Protein AF-E3LIM6-F1 (afdb_monomer_lite)

Structure (mmCIF, N/CA/C/O backbone):
data_AF-E3LIM6-F1
#
_entry.id   AF-E3LIM6-F1
#
loop_
_atom_site.group_PDB
_atom_site.id
_atom_site.type_symbol
_atom_site.label_atom_id
_atom_site.label_alt_id
_atom_site.label_comp_id
_atom_site.label_asym_id
_atom_site.label_entity_id
_atom_site.label_seq_id
_atom_site.pdbx_PDB_ins_code
_atom_site.Cartn_x
_atom_site.Cartn_y
_atom_site.Cartn_z
_atom_site.occupancy
_atom_site.B_iso_or_equiv
_atom_site.auth_seq_id
_atom_site.auth_comp_id
_atom_site.auth_asym_id
_atom_site.auth_atom_id
_atom_site.pdbx_PDB_model_num
ATOM 1 N N . MET A 1 1 ? 52.157 -18.910 -45.373 1.00 49.78 1 MET A N 1
ATOM 2 C CA . MET A 1 1 ? 51.242 -18.214 -46.308 1.00 49.78 1 MET A CA 1
ATOM 3 C C . MET A 1 1 ? 50.378 -17.127 -45.657 1.00 49.78 1 MET A C 1
ATOM 5 O O . MET A 1 1 ? 49.976 -16.231 -46.377 1.00 49.78 1 MET A O 1
ATOM 9 N N . ASN A 1 2 ? 50.123 -17.130 -44.338 1.00 52.91 2 ASN A N 1
ATOM 10 C CA . ASN A 1 2 ? 49.101 -16.247 -43.737 1.00 52.91 2 ASN A CA 1
ATOM 11 C C . ASN A 1 2 ? 49.484 -14.780 -43.456 1.00 52.91 2 ASN A C 1
ATOM 13 O O . ASN A 1 2 ? 48.584 -13.967 -43.286 1.00 52.91 2 ASN A O 1
ATOM 17 N N . VAL A 1 3 ? 50.766 -14.405 -43.404 1.00 54.94 3 VAL A N 1
ATOM 18 C CA . VAL A 1 3 ? 51.140 -13.067 -42.891 1.00 54.94 3 VAL A CA 1
ATOM 19 C C . VAL A 1 3 ? 50.922 -11.944 -43.918 1.00 54.94 3 VAL A C 1
ATOM 21 O O . VAL A 1 3 ? 50.576 -10.836 -43.528 1.00 54.94 3 VAL A O 1
ATOM 24 N N . SER A 1 4 ? 51.063 -12.201 -45.227 1.00 61.56 4 SER A N 1
ATOM 25 C CA . SER A 1 4 ? 50.839 -11.148 -46.237 1.00 61.56 4 SER A CA 1
ATOM 26 C C . SER A 1 4 ? 49.357 -10.912 -46.525 1.00 61.56 4 SER A C 1
ATOM 28 O O . SER A 1 4 ? 48.963 -9.784 -46.788 1.00 61.56 4 SER A O 1
ATOM 30 N N . PHE A 1 5 ? 48.534 -11.964 -46.454 1.00 68.12 5 PHE A N 1
ATOM 31 C CA . PHE A 1 5 ? 47.103 -11.886 -46.750 1.00 68.12 5 PHE A CA 1
ATOM 32 C C . PHE A 1 5 ? 46.315 -11.199 -45.626 1.00 68.12 5 PHE A C 1
ATOM 34 O O . PHE A 1 5 ? 45.444 -10.381 -45.895 1.00 68.12 5 PHE A O 1
ATOM 41 N N . ALA A 1 6 ? 46.657 -11.481 -44.363 1.00 71.06 6 ALA A N 1
ATOM 42 C CA . ALA A 1 6 ? 46.042 -10.837 -43.201 1.00 71.06 6 ALA A CA 1
ATOM 43 C C . ALA A 1 6 ? 46.316 -9.321 -43.120 1.00 71.06 6 ALA A C 1
ATOM 45 O O . ALA A 1 6 ? 45.580 -8.607 -42.448 1.00 71.06 6 ALA A O 1
ATOM 46 N N . ASN A 1 7 ? 47.345 -8.835 -43.821 1.00 78.75 7 ASN A N 1
ATOM 47 C CA . ASN A 1 7 ? 47.749 -7.430 -43.830 1.00 78.75 7 ASN A CA 1
ATOM 48 C C . ASN A 1 7 ? 47.283 -6.665 -45.082 1.00 78.75 7 ASN A C 1
ATOM 50 O O . ASN A 1 7 ? 47.620 -5.491 -45.211 1.00 78.75 7 ASN A O 1
ATOM 54 N N . ASP A 1 8 ? 46.538 -7.295 -46.001 1.00 87.12 8 ASP A N 1
ATOM 55 C CA . ASP A 1 8 ? 45.987 -6.647 -47.199 1.00 87.12 8 ASP A CA 1
ATOM 56 C C . ASP A 1 8 ? 44.494 -6.306 -46.991 1.00 87.12 8 ASP A C 1
ATOM 58 O O . ASP A 1 8 ? 43.629 -7.187 -47.087 1.00 87.12 8 ASP A O 1
AT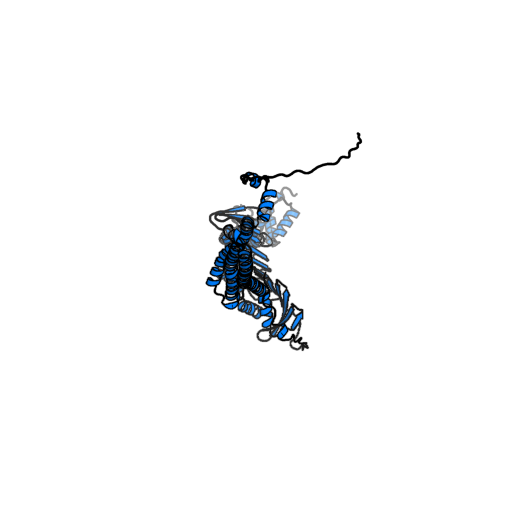OM 62 N N . PRO A 1 9 ? 44.147 -5.024 -46.749 1.00 86.31 9 PRO A N 1
ATOM 63 C CA . PRO A 1 9 ? 42.767 -4.616 -46.508 1.00 86.31 9 PRO A CA 1
ATOM 64 C C . PRO A 1 9 ? 41.842 -4.895 -47.693 1.00 86.31 9 PRO A C 1
ATOM 66 O O . PRO A 1 9 ? 40.662 -5.179 -47.492 1.00 86.31 9 PRO A O 1
ATOM 69 N N . ILE A 1 10 ? 42.346 -4.827 -48.929 1.00 88.44 10 ILE A N 1
ATOM 70 C CA . ILE A 1 10 ? 41.546 -5.051 -50.137 1.00 88.44 10 ILE A CA 1
ATOM 71 C C . ILE A 1 10 ? 41.230 -6.542 -50.270 1.00 88.44 10 ILE A C 1
ATOM 73 O O . ILE A 1 10 ? 40.093 -6.905 -50.583 1.00 88.44 10 ILE A O 1
ATOM 77 N N . ALA A 1 11 ? 42.203 -7.413 -49.996 1.00 88.75 11 ALA A N 1
ATOM 78 C CA . ALA A 1 11 ? 41.991 -8.858 -49.997 1.00 88.75 11 ALA A CA 1
ATOM 79 C C . ALA A 1 11 ? 40.964 -9.291 -48.939 1.00 88.75 11 ALA A C 1
ATOM 81 O O . ALA A 1 11 ? 40.059 -10.072 -49.244 1.00 88.75 11 ALA A O 1
ATOM 82 N N . LEU A 1 12 ? 41.041 -8.722 -47.731 1.00 89.75 12 LEU A N 1
ATOM 83 C CA . LEU A 1 12 ? 40.052 -8.960 -46.677 1.00 89.75 12 LEU A CA 1
ATOM 84 C C . LEU A 1 12 ? 38.658 -8.489 -47.102 1.00 89.75 12 LEU A C 1
ATOM 86 O O . LEU A 1 12 ? 37.700 -9.254 -47.021 1.00 89.75 12 LEU A O 1
ATOM 90 N N . ARG A 1 13 ? 38.537 -7.272 -47.645 1.00 92.12 13 ARG A N 1
ATOM 91 C CA . ARG A 1 13 ? 37.260 -6.728 -48.143 1.00 92.12 13 ARG A CA 1
ATOM 92 C C . ARG A 1 13 ? 36.640 -7.603 -49.239 1.00 92.12 13 ARG A C 1
ATOM 94 O O . ARG A 1 13 ? 35.430 -7.807 -49.232 1.00 92.12 13 ARG A O 1
ATOM 101 N N . ARG A 1 14 ? 37.442 -8.194 -50.134 1.00 90.56 14 ARG A N 1
ATOM 102 C CA . ARG A 1 14 ? 36.953 -9.142 -51.158 1.00 90.56 14 ARG A CA 1
ATOM 103 C C . ARG A 1 14 ? 36.352 -10.413 -50.559 1.00 90.56 14 ARG A C 1
ATOM 105 O O . ARG A 1 14 ? 35.338 -10.889 -51.061 1.00 90.56 14 ARG A O 1
ATOM 112 N N . LEU A 1 15 ? 36.940 -10.951 -49.491 1.00 90.00 15 LEU A N 1
ATOM 113 C CA . LEU A 1 15 ? 36.364 -12.104 -48.789 1.00 90.00 15 LEU A CA 1
ATOM 114 C C . LEU A 1 15 ? 35.031 -11.760 -48.128 1.00 90.00 15 LEU A C 1
ATOM 116 O O . LEU A 1 15 ? 34.091 -12.546 -48.198 1.00 90.00 15 LEU A O 1
ATOM 120 N N . ILE A 1 16 ? 34.939 -10.574 -47.524 1.00 92.75 16 ILE A N 1
ATOM 121 C CA . ILE A 1 16 ? 33.691 -10.092 -46.926 1.00 92.75 16 ILE A CA 1
ATOM 122 C C . ILE A 1 16 ? 32.612 -9.956 -48.008 1.00 92.75 16 ILE A C 1
ATOM 124 O O . ILE A 1 16 ? 31.492 -10.417 -47.809 1.00 92.75 16 ILE A O 1
ATOM 128 N N . ALA A 1 17 ? 32.956 -9.400 -49.175 1.00 91.75 17 ALA A N 1
ATOM 129 C CA . ALA A 1 17 ? 32.043 -9.302 -50.313 1.00 91.75 17 ALA A CA 1
ATOM 130 C C . ALA A 1 17 ? 31.571 -10.681 -50.801 1.00 91.75 17 ALA A C 1
ATOM 132 O O . ALA A 1 17 ? 30.390 -10.856 -51.093 1.00 91.75 17 ALA A O 1
ATOM 133 N N . TYR A 1 18 ? 32.467 -11.671 -50.850 1.00 91.56 18 TYR A N 1
ATOM 134 C CA . TYR A 1 18 ? 32.123 -13.045 -51.222 1.00 91.56 18 TYR A CA 1
ATOM 135 C C . TYR A 1 18 ? 31.107 -13.674 -50.253 1.00 91.56 18 TYR A C 1
ATOM 137 O O . TYR A 1 18 ? 30.087 -14.208 -50.689 1.00 91.56 18 TYR A O 1
ATOM 145 N N . GLU A 1 19 ? 31.339 -13.567 -48.942 1.00 92.00 19 GLU A N 1
ATOM 146 C CA . GLU A 1 19 ? 30.406 -14.078 -47.926 1.00 92.00 19 GLU A CA 1
ATOM 147 C C . GLU A 1 19 ? 29.061 -13.314 -47.952 1.00 92.00 19 GLU A C 1
ATOM 149 O O . GLU A 1 19 ? 27.997 -13.925 -47.821 1.00 92.00 19 GLU A O 1
ATOM 154 N N . ALA A 1 20 ? 29.090 -11.996 -48.199 1.00 91.44 20 ALA A N 1
ATOM 155 C CA . ALA A 1 20 ? 27.897 -11.156 -48.339 1.00 91.44 20 ALA A CA 1
ATOM 156 C C . ALA A 1 20 ? 27.040 -11.538 -49.555 1.00 91.44 20 ALA A C 1
ATOM 158 O O . ALA A 1 20 ? 25.820 -11.666 -49.439 1.00 91.44 20 ALA A O 1
ATOM 159 N N . LEU A 1 21 ? 27.664 -11.799 -50.708 1.00 91.12 21 LEU A N 1
ATOM 160 C CA . LEU A 1 21 ? 26.978 -12.309 -51.901 1.00 91.12 21 LEU A CA 1
ATOM 161 C C . LEU A 1 21 ? 26.325 -13.672 -51.641 1.00 91.12 21 LEU A C 1
ATOM 163 O O . LEU A 1 21 ? 25.217 -13.928 -52.115 1.00 91.12 21 LEU A O 1
ATOM 167 N N . GLY A 1 22 ? 26.978 -14.516 -50.838 1.00 90.75 22 GLY A N 1
ATOM 168 C CA . GLY A 1 22 ? 26.430 -15.785 -50.359 1.00 90.75 22 GLY A CA 1
ATOM 169 C C . GLY A 1 22 ? 25.288 -15.645 -49.345 1.00 90.75 22 GLY A C 1
ATOM 170 O O . GLY A 1 22 ? 24.685 -16.653 -48.980 1.00 90.75 22 GLY A O 1
ATOM 171 N N . LYS A 1 23 ? 24.974 -14.420 -48.893 1.00 88.38 23 LYS A N 1
ATOM 172 C CA . LYS A 1 23 ? 23.964 -14.104 -47.866 1.00 88.38 23 LYS A CA 1
ATOM 173 C C . LYS A 1 23 ? 24.158 -14.890 -46.562 1.00 88.38 23 LYS A C 1
ATOM 175 O O . LYS A 1 23 ? 23.187 -15.216 -45.877 1.00 88.38 23 LYS A O 1
ATOM 180 N N . VAL A 1 24 ? 25.405 -15.194 -46.209 1.00 90.69 24 VAL A N 1
ATOM 181 C CA . VAL A 1 24 ? 25.739 -15.881 -44.955 1.00 90.69 24 VAL A CA 1
ATOM 182 C C . VAL A 1 24 ? 25.469 -14.930 -43.784 1.00 90.69 24 VAL A C 1
ATOM 184 O O . VAL A 1 24 ? 25.966 -13.813 -43.810 1.00 90.69 24 VAL A O 1
ATOM 187 N N . PRO A 1 25 ? 24.732 -15.313 -42.723 1.00 92.50 25 PRO A N 1
ATOM 188 C CA . PRO A 1 25 ? 24.468 -14.412 -41.599 1.00 92.50 25 PRO A CA 1
ATOM 189 C C . PRO A 1 25 ? 25.744 -13.717 -41.093 1.00 92.50 25 PRO A C 1
ATOM 191 O O . PRO A 1 25 ? 26.722 -14.394 -40.780 1.00 92.50 25 PRO A O 1
ATOM 194 N N . VAL A 1 26 ? 25.737 -12.379 -41.006 1.00 92.44 26 VAL A N 1
ATOM 195 C CA . VAL A 1 26 ? 26.951 -11.545 -40.836 1.00 92.44 26 VAL A CA 1
ATOM 196 C C . VAL A 1 26 ? 27.859 -12.000 -39.691 1.00 92.44 26 VAL A C 1
ATOM 198 O O . VAL A 1 26 ? 29.072 -12.111 -39.852 1.00 92.44 26 VAL A O 1
ATOM 201 N N . PHE A 1 27 ? 27.275 -12.358 -38.545 1.00 91.44 27 PHE A N 1
ATOM 202 C CA . PHE A 1 27 ? 28.035 -12.833 -37.391 1.00 91.44 27 PHE A CA 1
ATOM 203 C C . PHE A 1 27 ? 28.665 -14.216 -37.618 1.00 91.44 27 PHE A C 1
ATOM 205 O O . PHE A 1 27 ? 29.765 -14.486 -37.138 1.00 91.44 27 PHE A O 1
ATOM 212 N N . GLN A 1 28 ? 28.003 -15.088 -38.382 1.00 92.88 28 GLN A N 1
ATOM 213 C CA . GLN A 1 28 ? 28.565 -16.378 -38.781 1.00 92.88 28 GLN A CA 1
ATOM 214 C C . GLN A 1 28 ? 29.697 -16.195 -39.797 1.00 92.88 28 GLN A C 1
ATOM 216 O O . GLN A 1 28 ? 30.738 -16.836 -39.672 1.00 92.88 28 GLN A O 1
ATOM 221 N N . ALA A 1 29 ? 29.520 -15.295 -40.764 1.00 93.19 29 ALA A N 1
ATOM 222 C CA . ALA A 1 29 ? 30.537 -14.969 -41.757 1.00 93.19 29 ALA A CA 1
ATOM 223 C C . ALA A 1 29 ? 31.812 -14.397 -41.096 1.00 93.19 29 ALA A C 1
ATOM 225 O O . ALA A 1 29 ? 32.926 -14.822 -41.411 1.00 93.19 29 ALA A O 1
ATOM 226 N N . TYR A 1 30 ? 31.650 -13.536 -40.083 1.00 93.50 30 TYR A N 1
ATOM 227 C CA . TYR A 1 30 ? 32.754 -13.049 -39.252 1.00 93.50 30 TYR A CA 1
ATOM 228 C C . TYR A 1 30 ? 33.481 -14.188 -38.524 1.00 93.50 30 TYR A C 1
ATOM 230 O O . TYR A 1 30 ? 34.699 -14.313 -38.637 1.00 93.50 30 TYR A O 1
ATOM 238 N N . LYS A 1 31 ? 32.746 -15.081 -37.841 1.00 92.88 31 LYS A N 1
ATOM 239 C CA . LYS A 1 31 ? 33.342 -16.253 -37.171 1.00 92.88 31 LYS A CA 1
ATOM 240 C C . LYS A 1 31 ? 34.124 -17.143 -38.136 1.00 92.88 31 LYS A C 1
ATOM 242 O O . LYS A 1 31 ? 35.202 -17.621 -37.782 1.00 92.88 31 LYS A O 1
ATOM 247 N N . ASN A 1 32 ? 33.609 -17.353 -39.348 1.00 91.31 32 ASN A N 1
ATOM 248 C CA . ASN A 1 32 ? 34.299 -18.122 -40.383 1.00 91.31 32 ASN A CA 1
ATOM 249 C C . ASN A 1 32 ? 35.637 -17.466 -40.762 1.00 91.31 32 ASN A C 1
ATOM 251 O O . ASN A 1 32 ? 36.645 -18.164 -40.874 1.00 91.31 32 ASN A O 1
ATOM 255 N N . MET A 1 33 ? 35.665 -16.139 -40.925 1.00 90.19 33 MET A N 1
ATOM 256 C CA . MET A 1 33 ? 36.892 -15.385 -41.208 1.00 90.19 33 MET A CA 1
ATOM 257 C C . MET A 1 33 ? 37.899 -15.497 -40.056 1.00 90.19 33 MET A C 1
ATOM 259 O O . MET A 1 33 ? 39.051 -15.857 -40.297 1.00 90.19 33 MET A O 1
ATOM 263 N N . CYS A 1 34 ? 37.458 -15.265 -38.817 1.00 90.69 34 CYS A N 1
ATOM 264 C CA . CYS A 1 34 ? 38.277 -15.402 -37.611 1.00 90.69 34 CYS A CA 1
ATOM 265 C C . CYS A 1 34 ? 38.904 -16.801 -37.502 1.00 90.69 34 CYS A C 1
ATOM 267 O O . CYS A 1 34 ? 40.109 -16.931 -37.314 1.00 90.69 34 CYS A O 1
ATOM 269 N N . THR A 1 35 ? 38.114 -17.848 -37.758 1.00 90.25 35 THR A N 1
ATOM 270 C CA . THR A 1 35 ? 38.579 -19.246 -37.722 1.00 90.25 35 THR A CA 1
ATOM 271 C C . THR A 1 35 ? 39.612 -19.550 -38.814 1.00 90.25 35 THR A C 1
ATOM 273 O O . THR A 1 35 ? 40.532 -20.334 -38.596 1.00 90.25 35 THR A O 1
ATOM 276 N N . ARG A 1 36 ? 39.464 -18.963 -40.010 1.00 88.31 36 ARG A N 1
ATOM 277 C CA . ARG A 1 36 ? 40.327 -19.253 -41.171 1.00 88.31 36 ARG A CA 1
ATOM 278 C C . ARG A 1 36 ? 41.614 -18.422 -41.202 1.00 88.31 36 ARG A C 1
ATOM 280 O O . ARG A 1 36 ? 42.624 -18.910 -41.702 1.00 88.31 36 ARG A O 1
ATOM 287 N N . ILE A 1 37 ? 41.574 -17.177 -40.725 1.00 86.06 37 ILE A N 1
ATOM 288 C CA . ILE A 1 37 ? 42.646 -16.183 -40.925 1.00 86.06 37 ILE A CA 1
ATOM 289 C C . ILE A 1 37 ? 43.247 -15.712 -39.590 1.00 86.06 37 ILE A C 1
ATOM 291 O O . ILE A 1 37 ? 44.440 -15.414 -39.536 1.00 86.06 37 ILE A O 1
ATOM 295 N N . GLY A 1 38 ? 42.460 -15.708 -38.511 1.00 84.06 38 GLY A N 1
ATOM 296 C CA . GLY A 1 38 ? 42.863 -15.312 -37.158 1.00 84.06 38 GLY A CA 1
ATOM 297 C C . GLY A 1 38 ? 41.971 -14.219 -36.556 1.00 84.06 38 GLY A C 1
ATOM 298 O O . GLY A 1 38 ? 41.401 -13.396 -37.272 1.00 84.06 38 GLY A O 1
ATOM 299 N N . ASP A 1 39 ? 41.880 -14.185 -35.223 1.00 80.69 39 ASP A N 1
ATOM 300 C CA . ASP A 1 39 ? 40.966 -13.298 -34.478 1.00 80.69 39 ASP A CA 1
ATOM 301 C C . ASP A 1 39 ? 41.374 -11.811 -34.484 1.00 80.69 39 ASP A C 1
ATOM 303 O O . ASP A 1 39 ? 40.536 -10.938 -34.278 1.00 80.69 39 ASP A O 1
ATOM 307 N N . ASN A 1 40 ? 42.647 -11.504 -34.759 1.00 81.00 40 ASN A N 1
ATOM 308 C CA . ASN A 1 40 ? 43.204 -10.144 -34.665 1.00 81.00 40 ASN A CA 1
ATOM 309 C C . ASN A 1 40 ? 43.256 -9.391 -36.007 1.00 81.00 40 ASN A C 1
ATOM 311 O O . ASN A 1 40 ? 43.888 -8.342 -36.099 1.00 81.00 40 ASN A O 1
ATOM 315 N N . VAL A 1 41 ? 42.644 -9.936 -37.060 1.00 85.75 41 VAL A N 1
ATOM 316 C CA . VAL A 1 41 ? 42.772 -9.417 -38.434 1.00 85.75 41 VAL A CA 1
ATOM 317 C C . VAL A 1 41 ? 41.864 -8.210 -38.688 1.00 85.75 41 VAL A C 1
ATOM 319 O O . VAL A 1 41 ? 42.249 -7.271 -39.377 1.00 85.75 41 VAL A O 1
ATOM 322 N N . MET A 1 42 ? 40.646 -8.225 -38.145 1.00 87.38 42 MET A N 1
ATOM 323 C CA . MET A 1 42 ? 39.664 -7.151 -38.297 1.00 87.38 42 MET A CA 1
ATOM 324 C C . MET A 1 42 ? 38.646 -7.237 -37.161 1.00 87.38 42 MET A C 1
ATOM 326 O O . MET A 1 42 ? 38.252 -8.334 -36.774 1.00 87.38 42 MET A O 1
ATOM 330 N N . THR A 1 43 ? 38.197 -6.094 -36.642 1.00 88.81 43 THR A N 1
ATOM 331 C CA . THR A 1 43 ? 37.167 -6.068 -35.596 1.00 88.81 43 THR A CA 1
ATOM 332 C C . THR A 1 43 ? 35.788 -6.420 -36.166 1.00 88.81 43 THR A C 1
ATOM 334 O O . THR A 1 43 ? 35.512 -6.175 -37.342 1.00 88.81 43 THR A O 1
ATOM 337 N N . TYR A 1 44 ? 34.885 -6.959 -35.337 1.00 88.94 44 TYR A N 1
ATOM 338 C CA . TYR A 1 44 ? 33.510 -7.238 -35.775 1.00 88.94 44 TYR A CA 1
ATOM 339 C C . TYR A 1 44 ? 32.789 -6.002 -36.352 1.00 88.94 44 TYR A C 1
ATOM 341 O O . TYR A 1 44 ? 32.202 -6.138 -37.421 1.00 88.94 44 TYR A O 1
ATOM 349 N N . PRO A 1 45 ? 32.857 -4.797 -35.744 1.00 86.88 45 PRO A N 1
ATOM 350 C CA . PRO A 1 45 ? 32.240 -3.603 -36.326 1.00 86.88 45 PRO A CA 1
ATOM 351 C C . PRO A 1 45 ? 32.777 -3.228 -37.713 1.00 86.88 45 PRO A C 1
ATOM 353 O O . PRO A 1 45 ? 32.006 -2.802 -38.570 1.00 86.88 45 PRO A O 1
ATOM 356 N N . ASP A 1 46 ? 34.082 -3.390 -37.954 1.00 87.50 46 ASP A N 1
ATOM 357 C CA . ASP A 1 46 ? 34.670 -3.119 -39.271 1.00 87.50 46 ASP A CA 1
ATOM 358 C C . ASP A 1 46 ? 34.226 -4.157 -40.300 1.00 87.50 46 ASP A C 1
ATOM 360 O O . ASP A 1 46 ? 33.871 -3.806 -41.426 1.00 87.50 46 ASP A O 1
ATOM 364 N N . TYR A 1 47 ? 34.181 -5.426 -39.895 1.00 91.50 47 TYR A N 1
ATOM 365 C CA . TYR A 1 47 ? 33.664 -6.503 -40.729 1.00 91.50 47 TYR A CA 1
ATOM 366 C C . TYR A 1 47 ? 32.194 -6.274 -41.091 1.00 91.50 47 TYR A C 1
ATOM 368 O O . TYR A 1 47 ? 31.823 -6.336 -42.261 1.00 91.50 47 TYR A O 1
ATOM 376 N N . GLU A 1 48 ? 31.359 -5.983 -40.092 1.00 90.50 48 GLU A N 1
ATOM 377 C CA . GLU A 1 48 ? 29.926 -5.738 -40.237 1.00 90.50 48 GLU A CA 1
ATOM 378 C C . GLU A 1 48 ? 29.652 -4.532 -41.145 1.00 90.50 48 GLU A C 1
ATOM 380 O O . GLU A 1 48 ? 28.781 -4.608 -42.012 1.00 90.50 48 GLU A O 1
ATOM 385 N N . PHE A 1 49 ? 30.433 -3.454 -41.011 1.00 88.94 49 PHE A N 1
ATOM 386 C CA . PHE A 1 49 ? 30.363 -2.293 -41.900 1.00 88.94 49 PHE A CA 1
ATOM 387 C C . PHE A 1 49 ? 30.563 -2.687 -43.370 1.00 88.94 49 PHE A C 1
ATOM 389 O O . PHE A 1 49 ? 29.715 -2.378 -44.210 1.00 88.94 49 PHE A O 1
ATOM 396 N N . TRP A 1 50 ? 31.653 -3.395 -43.685 1.00 90.69 50 TRP A N 1
ATOM 397 C CA . TRP A 1 50 ? 31.930 -3.840 -45.054 1.00 90.69 50 TRP A CA 1
ATOM 398 C C . TRP A 1 50 ? 30.880 -4.831 -45.554 1.00 90.69 50 TRP A C 1
ATOM 400 O O . TRP A 1 50 ? 30.424 -4.721 -46.690 1.00 90.69 50 TRP A O 1
ATOM 410 N N . TYR A 1 51 ? 30.445 -5.754 -44.699 1.00 92.00 51 TYR A N 1
ATOM 411 C CA . TYR A 1 51 ? 29.430 -6.746 -45.030 1.00 92.00 51 TYR A CA 1
ATOM 412 C C . TYR A 1 51 ? 28.117 -6.082 -45.470 1.00 92.00 51 TYR A C 1
ATOM 414 O O . TYR A 1 51 ? 27.615 -6.362 -46.561 1.00 92.00 51 TYR A O 1
ATOM 422 N N . TRP A 1 52 ? 27.579 -5.154 -44.670 1.00 88.62 52 TRP A N 1
ATOM 423 C CA . TRP A 1 52 ? 26.334 -4.455 -45.007 1.00 88.62 52 TRP A CA 1
ATOM 424 C C . TRP A 1 52 ? 26.473 -3.541 -46.217 1.00 88.62 52 TRP A C 1
ATOM 426 O O . TRP A 1 52 ? 25.552 -3.466 -47.030 1.00 88.62 52 TRP A O 1
ATOM 436 N N . ARG A 1 53 ? 27.633 -2.903 -46.379 1.00 89.44 53 ARG A N 1
ATOM 437 C CA . ARG A 1 53 ? 27.945 -2.105 -47.562 1.00 89.44 53 ARG A CA 1
ATOM 438 C C . ARG A 1 53 ? 27.842 -2.932 -48.850 1.00 89.44 53 ARG A C 1
ATOM 440 O O . ARG A 1 53 ? 27.201 -2.510 -49.811 1.00 89.44 53 ARG A O 1
ATOM 447 N N . PHE A 1 54 ? 28.418 -4.135 -48.863 1.00 92.38 54 PHE A N 1
ATOM 448 C CA . PHE A 1 54 ? 28.343 -5.019 -50.027 1.00 92.38 54 PHE A CA 1
ATOM 449 C C . PHE A 1 54 ? 26.933 -5.564 -50.267 1.00 92.38 54 PHE A C 1
ATOM 451 O O . PHE A 1 54 ? 26.512 -5.646 -51.419 1.00 92.38 54 PHE A O 1
ATOM 458 N N . ILE A 1 55 ? 26.165 -5.855 -49.208 1.00 89.50 55 ILE A N 1
ATOM 459 C CA . ILE A 1 55 ? 24.738 -6.210 -49.326 1.00 89.50 55 ILE A CA 1
ATOM 460 C C . ILE A 1 55 ? 23.925 -5.083 -49.986 1.00 89.50 55 ILE A C 1
ATOM 462 O O . ILE A 1 55 ? 22.999 -5.362 -50.744 1.00 89.50 55 ILE A O 1
ATOM 466 N N . GLN A 1 56 ? 24.278 -3.822 -49.727 1.00 87.62 56 GLN A N 1
ATOM 467 C CA . GLN A 1 56 ? 23.645 -2.642 -50.327 1.00 87.62 56 GLN A CA 1
ATOM 468 C C . GLN A 1 56 ? 24.118 -2.350 -51.765 1.00 87.62 56 GLN A C 1
ATOM 470 O O . GLN A 1 56 ? 23.602 -1.432 -52.397 1.00 87.62 56 GLN A O 1
ATOM 475 N N . GLY A 1 57 ? 25.058 -3.135 -52.308 1.00 86.00 57 GLY A N 1
ATOM 476 C CA . GLY A 1 57 ? 25.571 -2.988 -53.675 1.00 86.00 57 GLY A CA 1
ATOM 477 C C . GLY A 1 57 ? 26.705 -1.969 -53.831 1.00 86.00 57 GLY A C 1
ATOM 478 O O . GLY A 1 57 ? 27.126 -1.685 -54.950 1.00 86.00 57 GLY A O 1
ATOM 479 N N . GLU A 1 58 ? 27.237 -1.430 -52.734 1.00 86.88 58 GLU A N 1
ATOM 480 C CA . GLU A 1 58 ? 28.351 -0.483 -52.761 1.00 86.88 58 GLU A CA 1
ATOM 481 C C . GLU A 1 58 ? 29.708 -1.217 -52.783 1.00 86.88 58 GLU A C 1
ATOM 483 O O . GLU A 1 58 ? 30.275 -1.553 -51.743 1.00 86.88 58 GLU A O 1
ATOM 488 N N . VAL A 1 59 ? 30.258 -1.462 -53.977 1.00 85.06 59 VAL A N 1
ATOM 489 C CA . VAL A 1 59 ? 31.436 -2.341 -54.182 1.00 85.06 59 VAL A CA 1
ATOM 490 C C . VAL A 1 59 ? 32.789 -1.605 -54.170 1.00 85.06 59 VAL A C 1
ATOM 492 O O . VAL A 1 59 ? 33.815 -2.187 -54.516 1.00 85.06 59 VAL A O 1
ATOM 495 N N . ASP A 1 60 ? 32.837 -0.328 -53.784 1.00 88.12 60 ASP A N 1
ATOM 496 C CA . ASP A 1 60 ? 34.105 0.411 -53.698 1.00 88.12 60 ASP A CA 1
ATOM 497 C C . ASP A 1 60 ? 34.997 -0.146 -52.573 1.00 88.12 60 ASP A C 1
ATOM 499 O O . ASP A 1 60 ? 34.889 0.225 -51.403 1.00 88.12 60 ASP A O 1
ATOM 503 N N . LEU A 1 61 ? 35.912 -1.041 -52.955 1.00 87.62 61 LEU A N 1
ATOM 504 C CA . LEU A 1 61 ? 36.879 -1.683 -52.065 1.00 87.62 61 LEU A CA 1
ATOM 505 C C . LEU A 1 61 ? 37.899 -0.703 -51.483 1.00 87.62 61 LEU A C 1
ATOM 507 O O . LEU A 1 61 ? 38.590 -1.078 -50.540 1.00 87.62 61 LEU A O 1
ATOM 511 N N . SER A 1 62 ? 38.025 0.508 -52.030 1.00 86.88 62 SER A N 1
ATOM 512 C CA . SER A 1 62 ? 38.972 1.532 -51.578 1.00 86.88 62 SER A CA 1
ATOM 513 C C . SER A 1 62 ? 38.348 2.573 -50.653 1.00 86.88 62 SER A C 1
ATOM 515 O O . SER A 1 62 ? 39.070 3.413 -50.125 1.00 86.88 62 SER A O 1
ATOM 517 N N . TYR A 1 63 ? 37.042 2.483 -50.388 1.00 85.25 63 TYR A N 1
ATOM 518 C CA . TYR A 1 63 ? 36.345 3.495 -49.610 1.00 85.25 63 TYR A CA 1
ATOM 519 C C . TYR A 1 63 ? 36.961 3.724 -48.225 1.00 85.25 63 TYR A C 1
ATOM 521 O O . TYR A 1 63 ? 37.169 2.792 -47.437 1.00 85.25 63 TYR A O 1
ATOM 529 N N . GLU A 1 64 ? 37.166 4.999 -47.904 1.00 80.56 64 GLU A N 1
ATOM 530 C CA . GLU A 1 64 ? 37.594 5.454 -46.589 1.00 80.56 64 GLU A CA 1
ATOM 531 C C . GLU A 1 64 ? 36.382 5.744 -45.704 1.00 80.56 64 GLU A C 1
ATOM 533 O O . GLU A 1 64 ? 35.558 6.624 -45.977 1.00 80.56 64 GLU A O 1
ATOM 538 N N . ARG A 1 65 ? 36.269 4.975 -44.618 1.00 74.31 65 ARG A N 1
ATOM 539 C CA . ARG A 1 65 ? 35.207 5.126 -43.629 1.00 74.31 65 ARG A CA 1
ATOM 540 C C . ARG A 1 65 ? 35.315 6.496 -42.966 1.00 74.31 65 ARG A C 1
ATOM 542 O O . ARG A 1 65 ? 36.247 6.763 -42.217 1.00 74.31 65 ARG A O 1
ATOM 549 N N . ARG A 1 66 ? 34.323 7.354 -43.204 1.00 74.44 66 ARG A N 1
ATOM 550 C CA . ARG A 1 66 ? 34.135 8.558 -42.391 1.00 74.44 66 ARG A CA 1
ATOM 551 C C . ARG A 1 66 ? 33.494 8.121 -41.083 1.00 74.44 66 ARG A C 1
ATOM 553 O O . ARG A 1 66 ? 32.292 7.868 -41.045 1.00 74.44 66 ARG A O 1
ATOM 560 N N . ASP A 1 67 ? 34.296 7.989 -40.035 1.00 63.78 67 ASP A N 1
ATOM 561 C CA . ASP A 1 67 ? 33.793 7.708 -38.693 1.00 63.78 67 ASP A CA 1
ATOM 562 C C . ASP A 1 67 ? 33.078 8.936 -38.134 1.00 63.78 67 ASP A C 1
ATOM 564 O O . ASP A 1 67 ? 33.638 9.746 -37.399 1.00 63.78 67 ASP A O 1
ATOM 568 N N . THR A 1 68 ? 31.806 9.090 -38.493 1.00 62.53 68 THR A N 1
ATOM 569 C CA . THR A 1 68 ? 30.903 9.932 -37.720 1.00 62.53 68 THR A CA 1
ATOM 570 C C . THR A 1 68 ? 30.316 9.070 -36.603 1.00 62.53 68 THR A C 1
ATOM 572 O O . THR A 1 68 ? 29.591 8.109 -36.881 1.00 62.53 68 THR A O 1
ATOM 575 N N . PRO A 1 69 ? 30.633 9.344 -35.325 1.00 61.69 69 PRO A N 1
ATOM 576 C CA . PRO A 1 69 ? 30.035 8.601 -34.229 1.00 61.69 69 PRO A CA 1
ATOM 577 C C . PRO A 1 69 ? 28.527 8.855 -34.243 1.00 61.69 69 PRO A C 1
ATOM 579 O O . PRO A 1 69 ? 28.075 9.970 -33.978 1.00 61.69 69 PRO A O 1
ATOM 582 N N . LYS A 1 70 ? 27.747 7.820 -34.572 1.00 68.75 70 LYS A N 1
ATOM 583 C CA . LYS A 1 70 ? 26.287 7.888 -34.493 1.00 68.75 70 LYS A CA 1
ATOM 584 C C . LYS A 1 70 ? 25.887 8.051 -33.035 1.00 68.75 70 LYS A C 1
ATOM 586 O O . LYS A 1 70 ? 26.327 7.289 -32.171 1.00 68.75 70 LYS A O 1
ATOM 591 N N . LYS A 1 71 ? 25.055 9.047 -32.744 1.00 80.38 71 LYS A N 1
ATOM 592 C CA . LYS A 1 71 ? 24.528 9.241 -31.388 1.00 80.38 71 LYS A CA 1
ATOM 593 C C . LYS A 1 71 ? 23.523 8.135 -31.080 1.00 80.38 71 LYS A C 1
ATOM 595 O O . LYS A 1 71 ? 22.829 7.662 -31.972 1.00 80.38 71 LYS A O 1
ATOM 600 N N . LEU A 1 72 ? 23.378 7.772 -29.803 1.00 78.56 72 LEU A N 1
ATOM 601 C CA . LEU A 1 72 ? 22.404 6.760 -29.368 1.00 78.56 72 LEU A CA 1
ATOM 602 C C . LEU A 1 72 ? 21.002 7.026 -29.950 1.00 78.56 72 LEU A C 1
ATOM 604 O O . LEU A 1 72 ? 20.367 6.117 -30.461 1.00 78.56 72 LEU A O 1
ATOM 608 N N . LEU A 1 73 ? 20.553 8.285 -29.933 1.00 78.00 73 LEU A N 1
ATOM 609 C CA . LEU A 1 73 ? 19.225 8.695 -30.410 1.00 78.00 73 LEU A CA 1
ATOM 610 C C . LEU A 1 73 ? 19.070 8.727 -31.941 1.00 78.00 73 LEU A C 1
ATOM 612 O O . LEU A 1 73 ? 17.974 8.986 -32.423 1.00 78.00 73 LEU A O 1
ATOM 616 N N . GLU A 1 74 ? 20.141 8.487 -32.698 1.00 81.19 74 GLU A N 1
ATOM 617 C CA . GLU A 1 74 ? 20.101 8.339 -34.160 1.00 81.19 74 GLU A CA 1
ATOM 618 C C . GLU A 1 74 ? 19.878 6.876 -34.577 1.00 81.19 74 GLU A C 1
ATOM 620 O O . GLU A 1 74 ? 19.717 6.583 -35.762 1.00 81.19 74 GLU A O 1
ATOM 625 N N . LEU A 1 75 ? 19.873 5.944 -33.615 1.00 81.38 75 LEU A N 1
ATOM 626 C CA . LEU A 1 75 ? 19.534 4.550 -33.868 1.00 81.38 75 LEU A CA 1
ATOM 627 C C . LEU A 1 75 ? 18.023 4.388 -34.120 1.00 81.38 75 LEU A C 1
ATOM 629 O O . LEU A 1 75 ? 17.218 5.089 -33.500 1.00 81.38 75 LEU A O 1
ATOM 633 N N . PRO A 1 76 ? 17.620 3.429 -34.975 1.00 84.69 76 PRO A N 1
ATOM 634 C CA . PRO A 1 76 ? 16.223 3.043 -35.138 1.00 84.69 76 PRO A CA 1
ATOM 635 C C . PRO A 1 76 ? 15.533 2.737 -33.803 1.00 84.69 76 PRO A C 1
ATOM 637 O O . PRO A 1 76 ? 16.126 2.140 -32.899 1.00 84.69 76 PRO A O 1
ATOM 640 N N . LEU A 1 77 ? 14.250 3.098 -33.710 1.00 81.56 77 LEU A N 1
ATOM 641 C CA . LEU A 1 77 ? 13.447 2.954 -32.493 1.00 81.56 77 LEU A CA 1
ATOM 642 C C . LEU A 1 77 ? 13.434 1.511 -31.963 1.00 81.56 77 LEU A C 1
ATOM 644 O O . LEU A 1 77 ? 13.519 1.296 -30.760 1.00 81.56 77 LEU A O 1
ATOM 648 N N . GLU A 1 78 ? 13.390 0.523 -32.853 1.00 82.56 78 GLU A N 1
ATOM 649 C CA . GLU A 1 78 ? 13.392 -0.907 -32.513 1.00 82.56 78 GLU A CA 1
ATOM 650 C C . GLU A 1 78 ? 14.658 -1.329 -31.751 1.00 82.56 78 GLU A C 1
ATOM 652 O O . GLU A 1 78 ? 14.589 -2.092 -30.784 1.00 82.56 78 GLU A O 1
ATOM 657 N N . ILE A 1 79 ? 15.817 -0.789 -32.140 1.00 85.19 79 ILE A N 1
ATOM 658 C CA . ILE A 1 79 ? 17.093 -1.053 -31.467 1.00 85.19 79 ILE A CA 1
ATOM 659 C C . ILE A 1 79 ? 17.106 -0.363 -30.103 1.00 85.19 79 ILE A C 1
ATOM 661 O O . ILE A 1 79 ? 17.504 -0.972 -29.112 1.00 85.19 79 ILE A O 1
ATOM 665 N N . LEU A 1 80 ? 16.626 0.882 -30.028 1.00 87.06 80 LEU A N 1
ATOM 666 C CA . LEU A 1 80 ? 16.515 1.618 -28.766 1.00 87.06 80 LEU A CA 1
ATOM 667 C C . LEU A 1 80 ? 15.617 0.893 -27.759 1.00 87.06 80 LEU A C 1
ATOM 669 O O . LEU A 1 80 ? 16.014 0.710 -26.609 1.00 87.06 80 LEU A O 1
ATOM 673 N N . LEU A 1 81 ? 14.447 0.425 -28.197 1.00 89.56 81 LEU A N 1
ATOM 674 C CA . LEU A 1 81 ? 13.547 -0.382 -27.374 1.00 89.56 81 LEU A CA 1
ATOM 675 C C . LEU A 1 81 ? 14.235 -1.674 -26.920 1.00 89.56 81 LEU A C 1
ATOM 677 O O . LEU A 1 81 ? 14.236 -1.963 -25.727 1.00 89.56 81 LEU A O 1
ATOM 681 N N . SER A 1 82 ? 14.922 -2.380 -27.824 1.00 88.19 82 SER A N 1
ATOM 682 C CA . SER A 1 82 ? 15.680 -3.597 -27.493 1.00 88.19 82 SER A CA 1
ATOM 683 C C . SER A 1 82 ? 16.800 -3.357 -26.470 1.00 88.19 82 SER A C 1
ATOM 685 O O . SER A 1 82 ? 17.124 -4.247 -25.682 1.00 88.19 82 SER A O 1
ATOM 687 N N . ILE A 1 83 ? 17.412 -2.167 -26.463 1.00 90.06 83 ILE A N 1
ATOM 688 C CA . ILE A 1 83 ? 18.407 -1.766 -25.458 1.00 90.06 83 ILE A CA 1
ATOM 689 C C . ILE A 1 83 ? 17.718 -1.516 -24.113 1.00 90.06 83 ILE A C 1
ATOM 691 O O . ILE A 1 83 ? 18.102 -2.114 -23.108 1.00 90.06 83 ILE A O 1
ATOM 695 N N . PHE A 1 84 ? 16.684 -0.672 -24.082 1.00 91.56 84 PHE A N 1
ATOM 696 C CA . PHE A 1 84 ? 15.995 -0.308 -22.839 1.00 91.56 84 PHE A CA 1
ATOM 697 C C . PHE A 1 84 ? 15.223 -1.481 -22.216 1.00 91.56 84 PHE A C 1
ATOM 699 O O . PHE A 1 84 ? 15.066 -1.545 -20.996 1.00 91.56 84 PHE A O 1
ATOM 706 N N . GLU A 1 85 ? 14.801 -2.465 -23.009 1.00 90.94 85 GLU A N 1
ATOM 707 C CA . GLU A 1 85 ? 14.200 -3.701 -22.506 1.00 90.94 85 GLU A CA 1
ATOM 708 C C . GLU A 1 85 ? 15.164 -4.553 -21.674 1.00 90.94 85 GLU A C 1
ATOM 710 O O . GLU A 1 85 ? 14.712 -5.285 -20.785 1.00 90.94 85 GLU A O 1
ATOM 715 N N . LYS A 1 86 ? 16.475 -4.441 -21.917 1.00 90.69 86 LYS A N 1
ATOM 716 C CA . LYS A 1 86 ? 17.508 -5.128 -21.129 1.00 90.69 86 LYS A CA 1
ATOM 717 C C . LYS A 1 86 ? 17.802 -4.436 -19.801 1.00 90.69 86 LYS A C 1
ATOM 719 O O . LYS A 1 86 ? 18.374 -5.073 -18.922 1.00 90.69 86 LYS A O 1
ATOM 724 N N . PHE A 1 87 ? 17.419 -3.168 -19.654 1.00 89.25 87 PHE A N 1
ATOM 725 C CA . PHE A 1 87 ? 17.667 -2.408 -18.432 1.00 89.25 87 PHE A CA 1
ATOM 726 C C . PHE A 1 87 ? 16.778 -2.943 -17.316 1.00 89.25 87 PHE A C 1
ATOM 728 O O . PHE A 1 87 ? 15.621 -3.319 -17.554 1.00 89.25 87 PHE A O 1
ATOM 735 N N . ASN A 1 88 ? 17.307 -2.955 -16.097 1.00 86.25 88 ASN A N 1
ATOM 736 C CA . ASN A 1 88 ? 16.502 -3.259 -14.923 1.00 86.25 88 ASN A CA 1
ATOM 737 C C . ASN A 1 88 ? 15.500 -2.111 -14.653 1.00 86.25 88 ASN A C 1
ATOM 739 O O . ASN A 1 88 ? 15.656 -1.005 -15.186 1.00 86.25 88 ASN A O 1
ATOM 743 N N . PRO A 1 89 ? 14.435 -2.334 -13.860 1.00 86.00 89 PRO A N 1
ATOM 744 C CA . PRO A 1 89 ? 13.395 -1.318 -13.710 1.00 86.00 89 PRO A CA 1
ATOM 745 C C . PRO A 1 89 ? 13.909 -0.003 -13.096 1.00 86.00 89 PRO A C 1
ATOM 747 O O . PRO A 1 89 ? 13.442 1.067 -13.475 1.00 86.00 89 PRO A O 1
ATOM 750 N N . MET A 1 90 ? 14.923 -0.058 -12.227 1.00 82.88 90 MET A N 1
ATOM 751 C CA . MET A 1 90 ? 15.553 1.129 -11.643 1.00 82.88 90 MET A CA 1
ATOM 752 C C . MET A 1 90 ? 16.284 1.960 -12.709 1.00 82.88 90 MET A C 1
ATOM 754 O O . MET A 1 90 ? 16.037 3.159 -12.854 1.00 82.88 90 MET A O 1
ATOM 758 N N . GLU A 1 91 ? 17.140 1.321 -13.509 1.00 86.25 91 GLU A N 1
ATOM 759 C CA . GLU A 1 91 ? 17.869 1.956 -14.610 1.00 86.25 91 GLU A CA 1
ATOM 760 C C . GLU A 1 91 ? 16.910 2.638 -15.586 1.00 86.25 91 GLU A C 1
ATOM 762 O O . GLU A 1 91 ? 17.177 3.746 -16.048 1.00 86.25 91 GLU A O 1
ATOM 767 N N . ARG A 1 92 ? 15.752 2.024 -15.853 1.00 89.06 92 ARG A N 1
ATOM 768 C CA . ARG A 1 92 ? 14.706 2.640 -16.677 1.00 89.06 92 ARG A CA 1
ATOM 769 C C . ARG A 1 92 ? 14.164 3.920 -16.042 1.00 89.06 92 ARG A C 1
ATOM 771 O O . ARG A 1 92 ? 14.052 4.928 -16.735 1.00 89.06 92 ARG A O 1
ATOM 778 N N . LEU A 1 93 ? 13.889 3.934 -14.739 1.00 85.69 93 LEU A N 1
ATOM 779 C CA . LEU A 1 93 ? 13.436 5.147 -14.047 1.00 85.69 93 LEU A CA 1
ATOM 780 C C . LEU A 1 93 ? 14.484 6.270 -14.087 1.00 85.69 93 LEU A C 1
ATOM 782 O O . LEU A 1 93 ? 14.114 7.430 -14.286 1.00 85.69 93 LEU A O 1
ATOM 786 N N . ILE A 1 94 ? 15.780 5.951 -13.976 1.00 85.38 94 ILE A N 1
ATOM 787 C CA . ILE A 1 94 ? 16.855 6.939 -14.177 1.00 85.38 94 ILE A CA 1
ATOM 788 C C . ILE A 1 94 ? 16.846 7.444 -15.623 1.00 85.38 94 ILE A C 1
ATOM 790 O O . ILE A 1 94 ? 16.797 8.652 -15.862 1.00 85.38 94 ILE A O 1
ATOM 794 N N . MET A 1 95 ? 16.891 6.537 -16.601 1.00 88.12 95 MET A N 1
ATOM 795 C CA . MET A 1 95 ? 17.011 6.889 -18.018 1.00 88.12 95 MET A CA 1
ATOM 796 C C . MET A 1 95 ? 15.833 7.722 -18.514 1.00 88.12 95 MET A C 1
ATOM 798 O O . MET A 1 95 ? 16.005 8.641 -19.318 1.00 88.12 95 MET A O 1
ATOM 802 N N . ARG A 1 96 ? 14.641 7.477 -17.966 1.00 89.88 96 ARG A N 1
ATOM 803 C CA . ARG A 1 96 ? 13.425 8.255 -18.218 1.00 89.88 96 ARG A CA 1
ATOM 804 C C . ARG A 1 96 ? 13.593 9.752 -17.911 1.00 89.88 96 ARG A C 1
ATOM 806 O O . ARG A 1 96 ? 12.903 10.595 -18.498 1.00 89.88 96 ARG A O 1
ATOM 813 N N . LYS A 1 97 ? 14.508 10.113 -17.003 1.00 86.56 97 LYS A N 1
ATOM 814 C CA . LYS A 1 97 ? 14.791 11.506 -16.618 1.00 86.56 97 LYS A CA 1
ATOM 815 C C . LYS A 1 97 ? 15.726 12.221 -17.612 1.00 86.56 97 LYS A C 1
ATOM 817 O O . LYS A 1 97 ? 15.764 13.445 -17.602 1.00 86.56 97 LYS A O 1
ATOM 822 N N . VAL A 1 98 ? 16.406 11.499 -18.512 1.00 86.38 98 VAL A N 1
ATOM 823 C CA . VAL A 1 98 ? 17.474 12.048 -19.376 1.00 86.38 98 VAL A CA 1
ATOM 824 C C . VAL A 1 98 ? 16.950 12.832 -20.585 1.00 86.38 98 VAL A C 1
ATOM 826 O O . VAL A 1 98 ? 17.451 13.914 -20.877 1.00 86.38 98 VAL A O 1
ATOM 829 N N . SER A 1 99 ? 15.960 12.317 -21.323 1.00 88.75 99 SER A N 1
ATOM 830 C CA . SER A 1 99 ? 15.396 13.021 -22.489 1.00 88.75 99 SER A CA 1
ATOM 831 C C . SER A 1 99 ? 13.931 12.666 -22.741 1.00 88.75 99 SER A C 1
ATOM 833 O O . SER A 1 99 ? 13.442 11.636 -22.278 1.00 88.75 99 SER A O 1
ATOM 835 N N . ARG A 1 100 ? 13.229 13.504 -23.519 1.00 89.62 100 ARG A N 1
ATOM 836 C CA . ARG A 1 100 ? 11.825 13.261 -23.899 1.00 89.62 100 ARG A CA 1
ATOM 837 C C . ARG A 1 100 ? 11.665 11.989 -24.737 1.00 89.62 100 ARG A C 1
ATOM 839 O O . ARG A 1 100 ? 10.756 11.220 -24.469 1.00 89.62 100 ARG A O 1
ATOM 846 N N . MET A 1 101 ? 12.567 11.740 -25.691 1.00 87.38 101 MET A N 1
ATOM 847 C CA . MET A 1 101 ? 12.522 10.538 -26.537 1.00 87.38 101 MET A CA 1
ATOM 848 C C . MET A 1 101 ? 12.710 9.261 -25.710 1.00 87.38 101 MET A C 1
ATOM 850 O O . MET A 1 101 ? 11.927 8.323 -25.825 1.00 87.38 101 MET A O 1
ATOM 854 N N . VAL A 1 102 ? 13.719 9.249 -24.830 1.00 90.50 102 VAL A N 1
ATOM 855 C CA . VAL A 1 102 ? 13.995 8.106 -23.945 1.00 90.50 102 VAL A CA 1
ATOM 856 C C . VAL A 1 102 ? 12.820 7.858 -23.005 1.00 90.50 102 VAL A C 1
ATOM 858 O O . VAL A 1 102 ? 12.419 6.714 -22.825 1.00 90.50 102 VAL A O 1
ATOM 861 N N . ARG A 1 103 ? 12.217 8.924 -22.464 1.00 91.75 103 ARG A N 1
ATOM 862 C CA . ARG A 1 103 ? 10.998 8.831 -21.657 1.00 91.75 103 ARG A CA 1
ATOM 863 C C . ARG A 1 103 ? 9.860 8.153 -22.408 1.00 91.75 103 ARG A C 1
ATOM 865 O O . ARG A 1 103 ? 9.319 7.187 -21.894 1.00 91.75 103 ARG A O 1
ATOM 872 N N . THR A 1 104 ? 9.551 8.602 -23.624 1.00 89.75 104 THR A N 1
ATOM 873 C CA . THR A 1 104 ? 8.494 7.996 -24.448 1.00 89.75 104 THR A CA 1
ATOM 874 C C . THR A 1 104 ? 8.770 6.519 -24.730 1.00 89.75 104 THR A C 1
ATOM 876 O O . THR A 1 104 ? 7.859 5.699 -24.645 1.00 89.75 104 THR A O 1
ATOM 879 N N . CYS A 1 105 ? 10.025 6.159 -25.021 1.00 90.31 105 CYS A N 1
ATOM 880 C CA . CYS A 1 105 ? 10.408 4.764 -25.235 1.00 90.31 105 CYS A CA 1
ATOM 881 C C . CYS A 1 105 ? 10.174 3.929 -23.971 1.00 90.31 105 CYS A C 1
ATOM 883 O O . CYS A 1 105 ? 9.524 2.891 -24.030 1.00 90.31 105 CYS A O 1
ATOM 885 N N . ILE A 1 106 ? 10.661 4.397 -22.822 1.00 92.00 106 ILE A N 1
ATOM 886 C CA . ILE A 1 106 ? 10.552 3.684 -21.545 1.00 92.00 106 ILE A CA 1
ATOM 887 C C . ILE A 1 106 ? 9.097 3.549 -21.096 1.00 92.00 106 ILE A C 1
ATOM 889 O O . ILE A 1 106 ? 8.701 2.467 -20.674 1.00 92.00 106 ILE A O 1
ATOM 893 N N . ASP A 1 107 ? 8.288 4.596 -21.261 1.00 91.00 107 ASP A N 1
ATOM 894 C CA . ASP A 1 107 ? 6.863 4.593 -20.906 1.00 91.00 107 ASP A CA 1
ATOM 895 C C . ASP A 1 107 ? 6.052 3.620 -21.780 1.00 91.00 107 ASP A C 1
ATOM 897 O O . ASP A 1 107 ? 4.993 3.148 -21.373 1.00 91.00 107 ASP A O 1
ATOM 901 N N . SER A 1 108 ? 6.563 3.267 -22.966 1.00 90.56 108 SER A N 1
ATOM 902 C CA . SER A 1 108 ? 5.956 2.260 -23.842 1.00 90.56 108 SER A CA 1
ATOM 903 C C . SER A 1 108 ? 6.329 0.815 -23.485 1.00 90.56 108 SER A C 1
ATOM 905 O O . SER A 1 108 ? 5.666 -0.118 -23.948 1.00 90.56 108 SER A O 1
ATOM 907 N N . ILE A 1 109 ? 7.377 0.605 -22.684 1.00 91.31 109 ILE A N 1
ATOM 908 C CA . ILE A 1 109 ? 7.870 -0.722 -22.296 1.00 91.31 109 ILE A CA 1
ATOM 909 C C . ILE A 1 109 ? 7.118 -1.194 -21.045 1.00 91.31 109 ILE A C 1
ATOM 911 O O . ILE A 1 109 ? 6.773 -0.402 -20.169 1.00 91.31 109 ILE A O 1
ATOM 915 N N . ASP A 1 110 ? 6.872 -2.503 -20.946 1.00 91.31 110 ASP A N 1
ATOM 916 C CA . ASP A 1 110 ? 6.394 -3.111 -19.701 1.00 91.31 110 ASP A CA 1
ATOM 917 C C . ASP A 1 110 ? 7.468 -2.933 -18.607 1.00 91.31 110 ASP A C 1
ATOM 919 O O . ASP A 1 110 ? 8.596 -3.423 -18.776 1.00 91.31 110 ASP A O 1
ATOM 923 N N . PRO A 1 111 ? 7.159 -2.256 -17.483 1.00 89.75 111 PRO A N 1
ATOM 924 C CA . PRO A 1 111 ? 8.129 -1.990 -16.428 1.00 89.75 111 PRO A CA 1
ATOM 925 C C . PRO A 1 111 ? 8.673 -3.264 -15.762 1.00 89.75 111 PRO A C 1
ATOM 927 O O . PRO A 1 111 ? 9.710 -3.185 -15.109 1.00 89.75 111 PRO A O 1
ATOM 930 N N . LYS A 1 112 ? 8.038 -4.434 -15.949 1.00 89.50 112 LYS A N 1
ATOM 931 C CA . LYS A 1 112 ? 8.403 -5.721 -15.324 1.00 89.50 112 LYS A CA 1
ATOM 932 C C . LYS A 1 112 ? 8.446 -5.648 -13.790 1.00 89.50 112 LYS A C 1
ATOM 934 O O . LYS A 1 112 ? 9.177 -6.393 -13.138 1.00 89.50 112 LYS A O 1
ATOM 939 N N . ILE A 1 113 ? 7.639 -4.758 -13.216 1.00 92.12 113 ILE A N 1
ATOM 940 C CA . ILE A 1 113 ? 7.441 -4.608 -11.774 1.00 92.12 113 ILE A CA 1
ATOM 941 C C . ILE A 1 113 ? 6.224 -5.442 -11.388 1.00 92.12 113 ILE A C 1
ATOM 943 O O . ILE A 1 113 ? 5.156 -5.287 -11.968 1.00 92.12 113 ILE A O 1
ATOM 947 N N . SER A 1 114 ? 6.396 -6.332 -10.411 1.00 93.88 114 SER A N 1
ATOM 948 C CA . SER A 1 114 ? 5.329 -7.239 -9.956 1.00 93.88 114 SER A CA 1
ATOM 949 C C . SER A 1 114 ? 4.833 -6.945 -8.544 1.00 93.88 114 SER A C 1
ATOM 951 O O . SER A 1 114 ? 3.763 -7.422 -8.171 1.00 93.88 114 SER A O 1
ATOM 953 N N . ARG A 1 115 ? 5.597 -6.189 -7.753 1.00 95.62 115 ARG A N 1
ATOM 954 C CA . ARG A 1 115 ? 5.249 -5.808 -6.387 1.00 95.62 115 ARG A CA 1
ATOM 955 C C . ARG A 1 115 ? 5.667 -4.367 -6.142 1.00 95.62 115 ARG A C 1
ATOM 957 O O . ARG A 1 115 ? 6.742 -3.977 -6.591 1.00 95.62 115 ARG A O 1
ATOM 964 N N . ILE A 1 116 ? 4.806 -3.621 -5.464 1.00 97.12 116 ILE A N 1
ATOM 965 C CA . ILE A 1 116 ? 5.088 -2.276 -4.973 1.00 97.12 116 ILE A CA 1
ATOM 966 C C . ILE A 1 116 ? 4.594 -2.209 -3.535 1.00 97.12 116 ILE A C 1
ATOM 968 O O . ILE A 1 116 ? 3.409 -2.444 -3.302 1.00 97.12 116 ILE A O 1
ATOM 972 N N . ASP A 1 117 ? 5.478 -1.837 -2.617 1.00 96.12 117 ASP A N 1
ATOM 973 C CA . ASP A 1 117 ? 5.127 -1.525 -1.239 1.00 96.12 117 ASP A CA 1
ATOM 974 C C . ASP A 1 117 ? 5.470 -0.055 -0.970 1.00 96.12 117 ASP A C 1
ATOM 976 O O . ASP A 1 117 ? 6.625 0.361 -1.063 1.00 96.12 117 ASP A O 1
ATOM 980 N N . PHE A 1 118 ? 4.450 0.750 -0.686 1.00 95.38 118 PHE A N 1
ATOM 981 C CA . PHE A 1 118 ? 4.571 2.165 -0.356 1.00 95.38 118 PHE A CA 1
ATOM 982 C C . PHE A 1 118 ? 4.338 2.364 1.140 1.00 95.38 118 PHE A C 1
ATOM 984 O O . PHE A 1 118 ? 3.268 2.020 1.651 1.00 95.38 118 PHE A O 1
ATOM 991 N N . GLU A 1 119 ? 5.302 2.964 1.838 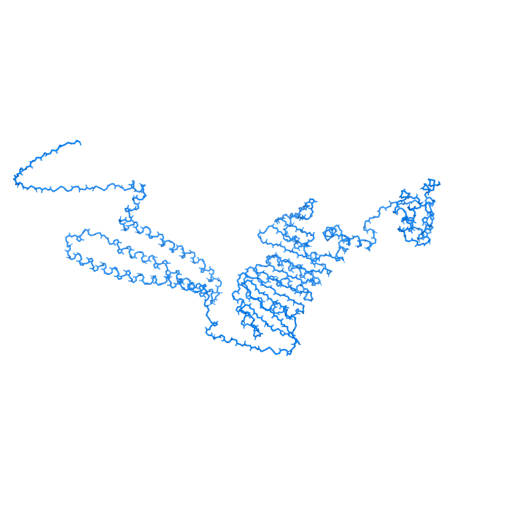1.00 92.69 119 GLU A N 1
ATOM 992 C CA . GLU A 1 119 ? 5.170 3.306 3.254 1.00 92.69 119 GLU A CA 1
ATOM 993 C C . GLU A 1 119 ? 5.517 4.776 3.506 1.00 92.69 119 GLU A C 1
ATOM 995 O O . GLU A 1 119 ? 6.627 5.242 3.253 1.00 92.69 119 GLU A O 1
ATOM 1000 N N . SER A 1 120 ? 4.544 5.520 4.031 1.00 89.62 120 SER A N 1
ATOM 1001 C CA . SER A 1 120 ? 4.712 6.920 4.417 1.00 89.62 120 SER A CA 1
ATOM 1002 C C . SER A 1 120 ? 3.789 7.261 5.582 1.00 89.62 120 SER A C 1
ATOM 1004 O O . SER A 1 120 ? 2.590 7.463 5.387 1.00 89.62 120 SER A O 1
ATOM 1006 N N . LYS A 1 121 ? 4.328 7.314 6.804 1.00 75.94 121 LYS A N 1
ATOM 1007 C CA . LYS A 1 121 ? 3.567 7.629 8.027 1.00 75.94 121 LYS A CA 1
ATOM 1008 C C . LYS A 1 121 ? 3.954 9.002 8.569 1.00 75.94 121 LYS A C 1
ATOM 1010 O O . LYS A 1 121 ? 5.098 9.424 8.408 1.00 75.94 121 LYS A O 1
ATOM 1015 N N . ARG A 1 122 ? 3.021 9.659 9.268 1.00 69.69 122 ARG A N 1
ATOM 1016 C CA . ARG A 1 122 ? 3.232 10.950 9.953 1.00 69.69 122 ARG A CA 1
ATOM 1017 C C . ARG A 1 122 ? 4.502 10.989 10.812 1.00 69.69 122 ARG A C 1
ATOM 1019 O O . ARG A 1 122 ? 5.228 11.975 10.757 1.00 69.69 122 ARG A O 1
ATOM 1026 N N . ASP A 1 123 ? 4.796 9.903 11.524 1.00 67.88 123 ASP A N 1
ATOM 1027 C CA . ASP A 1 123 ? 5.875 9.868 12.522 1.00 67.88 123 ASP A CA 1
ATOM 1028 C C . ASP A 1 123 ? 7.251 9.484 11.961 1.00 67.88 123 ASP A C 1
ATOM 1030 O O . ASP A 1 123 ? 8.249 9.588 12.672 1.00 67.88 123 ASP A O 1
ATOM 1034 N N . LEU A 1 124 ? 7.335 9.007 10.711 1.00 67.00 124 LEU A N 1
ATOM 1035 C CA . LEU A 1 124 ? 8.577 8.406 10.214 1.00 67.00 124 LEU A CA 1
ATOM 1036 C C . LEU A 1 124 ? 9.596 9.422 9.677 1.00 67.00 124 LEU A C 1
ATOM 1038 O O . LEU A 1 124 ? 10.760 9.066 9.529 1.00 67.00 124 LEU A O 1
ATOM 1042 N N . GLY A 1 125 ? 9.202 10.664 9.361 1.00 80.56 125 GLY A N 1
ATOM 1043 C CA . GLY A 1 125 ? 10.095 11.664 8.737 1.00 80.56 125 GLY A CA 1
ATOM 1044 C C . GLY A 1 125 ? 10.738 11.211 7.410 1.00 80.56 125 GLY A C 1
ATOM 1045 O O . GLY A 1 125 ? 11.619 11.884 6.868 1.00 80.56 125 GLY A O 1
ATOM 1046 N N . GLU A 1 126 ? 10.306 10.056 6.903 1.00 88.81 126 GLU A N 1
ATOM 1047 C CA . GLU A 1 126 ? 10.802 9.381 5.721 1.00 88.81 126 GLU A CA 1
ATOM 1048 C C . GLU A 1 126 ? 9.652 8.690 4.983 1.00 88.81 126 GLU A C 1
ATOM 1050 O O . GLU A 1 126 ? 8.561 8.463 5.513 1.00 88.81 126 GLU A O 1
ATOM 1055 N N . THR A 1 127 ? 9.871 8.406 3.709 1.00 93.06 127 THR A N 1
ATOM 1056 C CA . THR A 1 127 ? 8.952 7.656 2.854 1.00 93.06 127 THR A CA 1
ATOM 1057 C C . THR A 1 127 ? 9.742 6.659 2.040 1.00 93.06 127 THR A C 1
ATOM 1059 O O . THR A 1 127 ? 10.827 6.982 1.554 1.00 93.06 127 THR A O 1
ATOM 1062 N N . THR A 1 128 ? 9.212 5.456 1.891 1.00 93.06 128 THR A N 1
ATOM 1063 C CA . THR A 1 128 ? 9.870 4.372 1.168 1.00 93.06 128 THR A CA 1
ATOM 1064 C C . THR A 1 128 ? 8.955 3.812 0.091 1.00 93.06 128 THR A C 1
ATOM 1066 O O . THR A 1 128 ? 7.734 3.729 0.251 1.00 93.06 128 THR A O 1
ATOM 1069 N N . ILE A 1 129 ? 9.567 3.445 -1.033 1.00 94.38 129 ILE A N 1
ATOM 1070 C CA . ILE A 1 129 ? 8.924 2.678 -2.097 1.00 94.38 129 ILE A CA 1
ATOM 1071 C C . ILE A 1 129 ? 9.797 1.465 -2.373 1.00 94.38 129 ILE A C 1
ATOM 1073 O O . ILE A 1 129 ? 10.914 1.621 -2.867 1.00 94.38 129 ILE A O 1
ATOM 1077 N N . ASP A 1 130 ? 9.292 0.277 -2.065 1.00 92.62 130 ASP A N 1
ATOM 1078 C CA . ASP A 1 130 ? 9.954 -0.994 -2.336 1.00 92.62 130 ASP A CA 1
ATOM 1079 C C . ASP A 1 130 ? 9.320 -1.664 -3.562 1.00 92.62 130 ASP A C 1
ATOM 1081 O O . ASP A 1 130 ? 8.133 -1.985 -3.592 1.00 92.62 130 ASP A O 1
ATOM 1085 N N . TYR A 1 131 ? 10.129 -1.881 -4.596 1.00 90.88 131 TYR A N 1
ATOM 1086 C CA . TYR A 1 131 ? 9.745 -2.569 -5.828 1.00 90.88 131 TYR A CA 1
ATOM 1087 C C . TYR A 1 131 ? 10.139 -4.053 -5.822 1.00 90.88 131 TYR A C 1
ATOM 1089 O O . TYR A 1 131 ? 10.216 -4.682 -6.883 1.00 90.88 131 TYR A O 1
ATOM 1097 N N . LYS A 1 132 ? 10.460 -4.616 -4.649 1.00 85.81 132 LYS A N 1
ATOM 1098 C CA . LYS A 1 132 ? 11.056 -5.937 -4.383 1.00 85.81 132 LYS A CA 1
ATOM 1099 C C . LYS A 1 132 ? 12.487 -6.112 -4.896 1.00 85.81 132 LYS A C 1
ATOM 1101 O O . LYS A 1 132 ? 13.292 -6.790 -4.269 1.00 85.81 132 LYS A O 1
ATOM 1106 N N . THR A 1 133 ? 12.793 -5.582 -6.077 1.00 83.06 133 THR A N 1
ATOM 1107 C CA . THR A 1 133 ? 14.132 -5.652 -6.686 1.00 83.06 133 THR A CA 1
ATOM 1108 C C . THR A 1 133 ? 15.052 -4.525 -6.235 1.00 83.06 133 THR A C 1
ATOM 1110 O O . THR A 1 133 ? 16.267 -4.648 -6.343 1.00 83.06 133 THR A O 1
ATOM 1113 N N . PHE A 1 134 ? 14.468 -3.414 -5.800 1.00 86.25 134 PHE A N 1
ATOM 1114 C CA . PHE A 1 134 ? 15.155 -2.256 -5.250 1.00 86.25 134 PHE A CA 1
ATOM 1115 C C . PHE A 1 134 ? 14.143 -1.441 -4.445 1.00 86.25 134 PHE A C 1
ATOM 1117 O O . PHE A 1 134 ? 12.957 -1.440 -4.778 1.00 86.25 134 PHE A O 1
ATOM 1124 N N . ASP A 1 135 ? 14.623 -0.696 -3.459 1.00 88.25 135 ASP A N 1
ATOM 1125 C CA . ASP A 1 135 ? 13.849 0.309 -2.748 1.00 88.25 135 ASP A CA 1
ATOM 1126 C C . ASP A 1 135 ? 14.485 1.695 -2.873 1.00 88.25 135 ASP A C 1
ATOM 1128 O O . ASP A 1 135 ? 15.698 1.856 -3.082 1.00 88.25 135 ASP A O 1
ATOM 1132 N N . VAL A 1 136 ? 13.621 2.699 -2.784 1.00 90.38 136 VAL A N 1
ATOM 1133 C CA . VAL A 1 136 ? 13.986 4.109 -2.784 1.00 90.38 136 VAL A CA 1
ATOM 1134 C C . VAL A 1 136 ? 13.463 4.733 -1.506 1.00 90.38 136 VAL A C 1
ATOM 1136 O O . VAL A 1 136 ? 12.281 4.615 -1.181 1.00 90.38 136 VAL A O 1
ATOM 1139 N N . ARG A 1 137 ? 14.353 5.421 -0.798 1.00 92.00 137 ARG A N 1
ATOM 1140 C CA . ARG A 1 137 ? 14.049 6.118 0.444 1.00 92.00 137 ARG A CA 1
ATOM 1141 C C . ARG A 1 137 ? 14.139 7.621 0.240 1.00 92.00 137 ARG A C 1
ATOM 1143 O O . ARG A 1 137 ? 15.134 8.112 -0.285 1.00 92.00 137 ARG A O 1
ATOM 1150 N N . TYR A 1 138 ? 13.131 8.333 0.717 1.00 92.25 138 TYR A N 1
ATOM 1151 C CA . TYR A 1 138 ? 12.991 9.780 0.652 1.00 92.25 138 TYR A CA 1
ATOM 1152 C C . TYR A 1 138 ? 12.968 10.318 2.081 1.00 92.25 138 TYR A C 1
ATOM 1154 O O . TYR A 1 138 ? 12.128 9.902 2.874 1.00 92.25 138 TYR A O 1
ATOM 1162 N N . GLN A 1 139 ? 13.875 11.229 2.424 1.00 90.75 139 GLN A N 1
ATOM 1163 C CA . GLN A 1 139 ? 14.004 11.794 3.773 1.00 90.75 139 GLN A CA 1
ATOM 1164 C C . GLN A 1 139 ? 14.097 13.316 3.727 1.00 90.75 139 GLN A C 1
ATOM 1166 O O . GLN A 1 139 ? 14.725 13.854 2.821 1.00 90.75 139 GLN A O 1
ATOM 1171 N N . GLY A 1 140 ? 13.541 14.001 4.726 1.00 84.88 140 GLY A N 1
ATOM 1172 C CA . GLY A 1 140 ? 13.690 15.452 4.891 1.00 84.88 140 GLY A CA 1
ATOM 1173 C C . GLY A 1 140 ? 12.440 16.265 4.547 1.00 84.88 140 GLY A C 1
ATOM 1174 O O . GLY A 1 140 ? 11.573 15.838 3.787 1.00 84.88 140 GLY A O 1
ATOM 1175 N N . THR A 1 141 ? 12.322 17.441 5.164 1.00 78.44 141 THR A N 1
ATOM 1176 C CA . THR A 1 141 ? 11.087 18.243 5.190 1.00 78.44 141 THR A CA 1
ATOM 1177 C C . THR A 1 141 ? 11.034 19.317 4.106 1.00 78.44 141 THR A C 1
ATOM 1179 O O . THR A 1 141 ? 10.009 19.449 3.439 1.00 78.44 141 THR A O 1
ATOM 1182 N N . THR A 1 142 ? 12.120 20.076 3.932 1.00 81.81 142 THR A N 1
ATOM 1183 C CA . THR A 1 142 ? 12.251 21.155 2.935 1.00 81.81 142 THR A CA 1
ATOM 1184 C C . THR A 1 142 ? 13.110 20.742 1.749 1.00 81.81 142 THR A C 1
ATOM 1186 O O . THR A 1 142 ? 12.768 21.032 0.608 1.00 81.81 142 THR A O 1
ATOM 1189 N N . ASP A 1 143 ? 14.205 20.041 2.029 1.00 87.44 143 ASP A N 1
ATOM 1190 C CA . ASP A 1 143 ? 15.054 19.401 1.038 1.00 87.44 143 ASP A CA 1
ATOM 1191 C C . ASP A 1 143 ? 14.943 17.891 1.231 1.00 87.44 143 ASP A C 1
ATOM 1193 O O . ASP A 1 143 ? 15.000 17.394 2.359 1.00 87.44 143 ASP A O 1
ATOM 1197 N N . CYS A 1 144 ? 14.785 17.167 0.128 1.00 88.69 144 CYS A N 1
ATOM 1198 C CA . CYS A 1 144 ? 14.619 15.729 0.132 1.00 88.69 144 CYS A CA 1
ATOM 1199 C C . CYS A 1 144 ? 15.927 15.029 -0.240 1.00 88.69 144 CYS A C 1
ATOM 1201 O O . CYS A 1 144 ? 16.438 15.164 -1.355 1.00 88.69 144 CYS A O 1
ATOM 1203 N N . LEU A 1 145 ? 16.460 14.240 0.687 1.00 89.88 145 LEU A N 1
ATOM 1204 C CA . LEU A 1 145 ? 17.520 13.284 0.423 1.00 89.88 145 LEU A CA 1
ATOM 1205 C C . LEU A 1 145 ? 16.904 11.985 -0.103 1.00 89.88 145 LEU A C 1
ATOM 1207 O O . LEU A 1 145 ? 16.189 11.287 0.616 1.00 89.88 145 LEU A O 1
ATOM 1211 N N . VAL A 1 146 ? 17.217 11.650 -1.351 1.00 89.88 146 VAL A N 1
ATOM 1212 C CA . VAL A 1 146 ? 16.801 10.403 -1.996 1.00 89.88 146 VAL A CA 1
ATOM 1213 C C . VAL A 1 146 ? 17.953 9.414 -1.951 1.00 89.88 146 VAL A C 1
ATOM 1215 O O . VAL A 1 146 ? 19.019 9.695 -2.494 1.00 89.88 146 VAL A O 1
ATOM 1218 N N . THR A 1 147 ? 17.744 8.258 -1.328 1.00 88.00 147 THR A N 1
ATOM 1219 C CA . THR A 1 147 ? 18.750 7.200 -1.180 1.00 88.00 147 THR A CA 1
ATOM 1220 C C . THR A 1 147 ? 18.277 5.916 -1.847 1.00 88.00 147 THR A C 1
ATOM 1222 O O . THR A 1 147 ? 17.145 5.482 -1.641 1.00 88.00 147 THR A O 1
ATOM 1225 N N . TYR A 1 148 ? 19.164 5.293 -2.622 1.00 84.06 148 TYR A N 1
ATOM 1226 C CA . TYR A 1 148 ? 18.929 3.997 -3.260 1.00 84.06 148 TYR A CA 1
ATOM 1227 C C . TYR A 1 148 ? 19.661 2.914 -2.459 1.00 84.06 148 TYR A C 1
ATOM 1229 O O . TYR A 1 148 ? 20.893 2.847 -2.485 1.00 84.06 148 TYR A O 1
ATOM 1237 N N . VAL A 1 149 ? 18.918 2.101 -1.705 1.00 66.62 149 VAL A N 1
ATOM 1238 C CA . VAL A 1 149 ? 19.477 1.265 -0.621 1.00 66.62 149 VAL A CA 1
ATOM 1239 C C . VAL A 1 149 ? 20.167 -0.010 -1.137 1.00 66.62 149 VAL A C 1
ATOM 1241 O O . VAL A 1 149 ? 21.111 -0.484 -0.511 1.00 66.62 149 VAL A O 1
ATOM 1244 N N . TRP A 1 150 ? 19.804 -0.517 -2.322 1.00 63.59 150 TRP A N 1
ATOM 1245 C CA . TRP A 1 150 ? 20.399 -1.741 -2.899 1.00 63.59 150 TRP A CA 1
ATOM 1246 C C . TRP A 1 150 ? 21.683 -1.528 -3.709 1.00 63.59 150 TRP A C 1
ATOM 1248 O O . TRP A 1 150 ? 22.301 -2.500 -4.142 1.00 63.59 150 TRP A O 1
ATOM 1258 N N . MET A 1 151 ? 22.115 -0.283 -3.927 1.00 55.38 151 MET A N 1
ATOM 1259 C CA . MET A 1 151 ? 23.432 -0.028 -4.511 1.00 55.38 151 MET A CA 1
ATOM 1260 C C . MET A 1 151 ? 24.473 0.003 -3.394 1.00 55.38 151 MET A C 1
ATOM 1262 O O . MET A 1 151 ? 24.306 0.707 -2.404 1.00 55.38 151 MET A O 1
ATOM 1266 N N . GLN A 1 152 ? 25.558 -0.748 -3.555 1.00 50.91 152 GLN A N 1
ATOM 1267 C CA . GLN A 1 152 ? 26.790 -0.556 -2.795 1.00 50.91 152 GLN A CA 1
ATOM 1268 C C . GLN A 1 152 ? 27.795 0.155 -3.719 1.00 50.91 152 GLN A C 1
ATOM 1270 O O . GLN A 1 152 ? 28.128 -0.405 -4.767 1.00 50.91 152 GLN A O 1
ATOM 1275 N N . PRO A 1 153 ? 28.273 1.367 -3.377 1.00 52.84 153 PRO A N 1
ATOM 1276 C CA . PRO A 1 153 ? 27.830 2.211 -2.264 1.00 52.84 153 PRO A CA 1
ATOM 1277 C C . PRO A 1 153 ? 26.457 2.849 -2.541 1.00 52.84 153 PRO A C 1
ATOM 1279 O O . PRO A 1 153 ? 26.117 3.145 -3.691 1.00 52.84 153 PRO A O 1
ATOM 1282 N N . SER A 1 154 ? 25.677 3.072 -1.480 1.00 64.75 154 SER A N 1
ATOM 1283 C CA . SER A 1 154 ? 24.339 3.665 -1.561 1.00 64.75 154 SER A CA 1
ATOM 1284 C C . SER A 1 154 ? 24.463 5.077 -2.110 1.00 64.75 154 SER A C 1
ATOM 1286 O O . SER A 1 154 ? 24.997 5.972 -1.454 1.00 64.75 154 SER A O 1
ATOM 1288 N N . LYS A 1 155 ? 24.020 5.282 -3.351 1.00 74.69 155 LYS A N 1
ATOM 1289 C CA . LYS A 1 155 ? 24.019 6.613 -3.949 1.00 74.69 155 LYS A CA 1
ATOM 1290 C C . LYS A 1 155 ? 22.892 7.411 -3.307 1.00 74.69 155 LYS A C 1
ATOM 1292 O O . LYS A 1 155 ? 21.750 6.954 -3.285 1.00 74.69 155 LYS A O 1
ATOM 1297 N N . SER A 1 156 ? 23.212 8.599 -2.811 1.00 82.75 156 SER A N 1
ATOM 1298 C CA . SER A 1 156 ? 22.223 9.558 -2.337 1.00 82.75 156 SER A CA 1
ATOM 1299 C C . SER A 1 156 ? 22.251 10.820 -3.195 1.00 82.75 156 SER A C 1
ATOM 1301 O O . SER A 1 156 ? 23.286 11.208 -3.742 1.00 82.75 156 SER A O 1
ATOM 1303 N N . ILE A 1 157 ? 21.083 11.422 -3.394 1.00 86.31 157 ILE A N 1
ATOM 1304 C CA . ILE A 1 157 ? 20.900 12.638 -4.185 1.00 86.31 157 ILE A CA 1
ATOM 1305 C C . ILE A 1 157 ? 20.059 13.597 -3.353 1.00 86.31 157 ILE A C 1
ATOM 1307 O O . ILE A 1 157 ? 18.982 13.229 -2.896 1.00 86.31 157 ILE A O 1
ATOM 1311 N N . LEU A 1 158 ? 20.542 14.825 -3.171 1.00 89.88 158 LEU A N 1
ATOM 1312 C CA . LEU A 1 158 ? 19.788 15.884 -2.509 1.00 89.88 158 LEU A CA 1
ATOM 1313 C C . LEU A 1 158 ? 18.975 16.665 -3.545 1.00 89.88 158 LEU A C 1
ATOM 1315 O O . LEU A 1 158 ? 19.539 17.255 -4.469 1.00 89.88 158 LEU A O 1
ATOM 1319 N N . ILE A 1 159 ? 17.660 16.688 -3.371 1.00 87.44 159 ILE A N 1
ATOM 1320 C CA . ILE A 1 159 ? 16.717 17.463 -4.174 1.00 87.44 159 ILE A CA 1
ATOM 1321 C C . ILE A 1 159 ? 16.192 18.597 -3.300 1.00 87.44 159 ILE A C 1
ATOM 1323 O O . ILE A 1 159 ? 15.677 18.362 -2.213 1.00 87.44 159 ILE A O 1
ATOM 1327 N N . ARG A 1 160 ? 16.360 19.836 -3.762 1.00 89.56 160 ARG A N 1
ATOM 1328 C CA . ARG A 1 160 ? 16.002 21.024 -2.979 1.00 89.56 160 ARG A CA 1
ATOM 1329 C C . ARG A 1 160 ? 14.536 21.402 -3.146 1.00 89.56 160 ARG A C 1
ATOM 1331 O O . ARG A 1 160 ? 13.989 21.217 -4.231 1.00 89.56 160 ARG A O 1
ATOM 1338 N N . ASN A 1 161 ? 13.963 22.029 -2.119 1.00 86.81 161 ASN A N 1
ATOM 1339 C CA . ASN A 1 161 ? 12.611 22.605 -2.127 1.00 86.81 161 ASN A CA 1
ATOM 1340 C C . ASN A 1 161 ? 11.501 21.591 -2.449 1.00 86.81 161 ASN A C 1
ATOM 1342 O O . ASN A 1 161 ? 10.603 21.868 -3.246 1.00 86.81 161 ASN A O 1
ATOM 1346 N N . THR A 1 162 ? 11.565 20.388 -1.892 1.00 86.44 162 THR A N 1
ATOM 1347 C CA . THR A 1 162 ? 10.504 19.389 -2.062 1.00 86.44 162 THR A CA 1
ATOM 1348 C C . THR A 1 162 ? 10.416 18.511 -0.824 1.00 86.44 162 THR A C 1
ATOM 1350 O O . THR A 1 162 ? 11.433 18.050 -0.308 1.00 86.44 162 THR A O 1
ATOM 1353 N N . ASN A 1 163 ? 9.192 18.261 -0.361 1.00 87.31 163 ASN A N 1
ATOM 1354 C CA . ASN A 1 163 ? 8.938 17.363 0.758 1.00 87.31 163 ASN A CA 1
ATOM 1355 C C . ASN A 1 163 ? 9.130 15.892 0.343 1.00 87.31 163 ASN A C 1
ATOM 1357 O O . ASN A 1 163 ? 8.758 15.494 -0.765 1.00 87.31 163 ASN A O 1
ATOM 1361 N N . HIS A 1 164 ? 9.655 15.068 1.254 1.00 89.75 164 HIS A N 1
ATOM 1362 C CA . HIS A 1 164 ? 9.888 13.642 1.013 1.00 89.75 164 HIS A CA 1
ATOM 1363 C C . HIS A 1 164 ? 8.654 12.854 0.540 1.00 89.75 164 HIS A C 1
ATOM 1365 O O . HIS A 1 164 ? 8.769 12.007 -0.345 1.00 89.75 164 HIS A O 1
ATOM 1371 N N . SER A 1 165 ? 7.475 13.136 1.098 1.00 89.81 165 SER A N 1
ATOM 1372 C CA . SER A 1 165 ? 6.235 12.411 0.799 1.00 89.81 165 SER A CA 1
ATOM 1373 C C . SER A 1 165 ? 5.705 12.768 -0.587 1.00 89.81 165 SER A C 1
ATOM 1375 O O . SER A 1 165 ? 5.304 11.893 -1.348 1.00 89.81 165 SER A O 1
ATOM 1377 N N . GLU A 1 166 ? 5.732 14.057 -0.931 1.00 89.38 166 GLU A N 1
ATOM 1378 C CA . GLU A 1 166 ? 5.262 14.558 -2.224 1.00 89.38 166 GLU A CA 1
ATOM 1379 C C . GLU A 1 166 ? 6.127 14.027 -3.370 1.00 89.38 166 GLU A C 1
ATOM 1381 O O . GLU A 1 166 ? 5.604 13.543 -4.376 1.00 89.38 166 GLU A O 1
ATOM 1386 N N . LEU A 1 167 ? 7.453 14.048 -3.192 1.00 91.19 167 LEU A N 1
ATOM 1387 C CA . LEU A 1 167 ? 8.380 13.525 -4.188 1.00 91.19 167 LEU A CA 1
ATOM 1388 C C . LEU A 1 167 ? 8.199 12.016 -4.396 1.00 91.19 167 LEU A C 1
ATOM 1390 O O . LEU A 1 167 ? 8.173 11.558 -5.538 1.00 91.19 167 LEU A O 1
ATOM 1394 N N . ALA A 1 168 ? 8.031 11.257 -3.311 1.00 92.81 168 ALA A N 1
ATOM 1395 C CA . ALA A 1 168 ? 7.775 9.825 -3.386 1.00 92.81 168 ALA A CA 1
ATOM 1396 C C . ALA A 1 168 ? 6.445 9.514 -4.087 1.00 92.81 168 ALA A C 1
ATOM 1398 O O . ALA A 1 168 ? 6.395 8.647 -4.954 1.00 92.81 168 ALA A O 1
ATOM 1399 N N . LEU A 1 169 ? 5.369 10.242 -3.771 1.00 93.06 169 LEU A N 1
ATOM 1400 C CA . LEU A 1 169 ? 4.072 10.066 -4.431 1.00 93.06 169 LEU A CA 1
ATOM 1401 C C . LEU A 1 169 ? 4.133 10.396 -5.928 1.00 93.06 169 LEU A C 1
ATOM 1403 O O . LEU A 1 169 ? 3.500 9.708 -6.726 1.00 93.06 169 LEU A O 1
ATOM 1407 N N . ASN A 1 170 ? 4.920 11.399 -6.324 1.00 91.56 170 ASN A N 1
ATOM 1408 C CA . ASN A 1 170 ? 5.162 11.716 -7.731 1.00 91.56 170 ASN A CA 1
ATOM 1409 C C . ASN A 1 170 ? 5.969 10.613 -8.446 1.00 91.56 170 ASN A C 1
ATOM 1411 O O . ASN A 1 170 ? 5.618 10.188 -9.544 1.00 91.56 170 ASN A O 1
ATOM 1415 N N . ASP A 1 171 ? 7.029 10.093 -7.824 1.00 90.88 171 ASP A N 1
ATOM 1416 C CA . ASP A 1 171 ? 7.782 8.971 -8.399 1.00 90.88 171 ASP A CA 1
ATOM 1417 C C . ASP A 1 171 ? 6.920 7.687 -8.474 1.00 90.88 171 ASP A C 1
ATOM 1419 O O . ASP A 1 171 ? 6.983 6.965 -9.472 1.00 90.88 171 ASP A O 1
ATOM 1423 N N . LEU A 1 172 ? 6.058 7.430 -7.480 1.00 94.12 172 LEU A N 1
ATOM 1424 C CA . LEU A 1 172 ? 5.085 6.333 -7.504 1.00 94.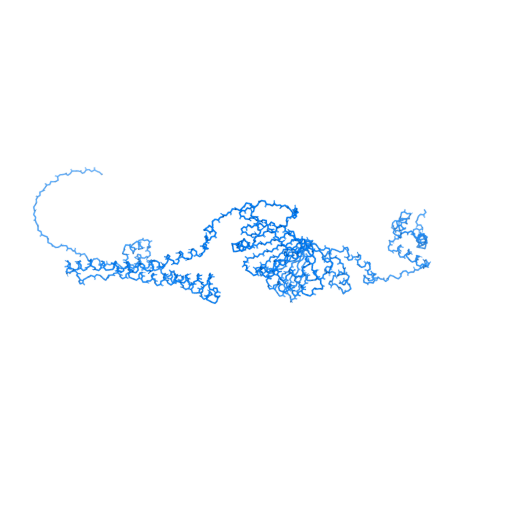12 172 LEU A CA 1
ATOM 1425 C C . LEU A 1 172 ? 4.060 6.514 -8.634 1.00 94.12 172 LEU A C 1
ATOM 1427 O O . LEU A 1 172 ? 3.786 5.568 -9.375 1.00 94.12 172 LEU A O 1
ATOM 1431 N N . SER A 1 173 ? 3.509 7.721 -8.797 1.00 93.12 173 SER A N 1
ATOM 1432 C CA . SER A 1 173 ? 2.489 8.004 -9.813 1.00 93.12 173 SER A CA 1
ATOM 1433 C C . SER A 1 173 ? 3.016 7.788 -11.231 1.00 93.12 173 SER A C 1
ATOM 1435 O O . SER A 1 173 ? 2.280 7.294 -12.085 1.00 93.12 173 SER A O 1
ATOM 1437 N N . ILE A 1 174 ? 4.304 8.052 -11.476 1.00 90.50 174 ILE A N 1
ATOM 1438 C CA . ILE A 1 174 ? 4.971 7.748 -12.749 1.00 90.50 174 ILE A CA 1
ATOM 1439 C C . ILE A 1 174 ? 4.883 6.254 -13.079 1.00 90.50 174 ILE A C 1
ATOM 1441 O O . ILE A 1 174 ? 4.581 5.902 -14.219 1.00 90.50 174 ILE A O 1
ATOM 1445 N N . VAL A 1 175 ? 5.140 5.378 -12.104 1.00 92.69 175 VAL A N 1
ATOM 1446 C CA . VAL A 1 175 ? 5.086 3.923 -12.315 1.00 92.69 175 VAL A CA 1
ATOM 1447 C C . VAL A 1 175 ? 3.648 3.464 -12.531 1.00 92.69 175 VAL A C 1
ATOM 1449 O O . VAL A 1 175 ? 3.381 2.724 -13.477 1.00 92.69 175 VAL A O 1
ATOM 1452 N N . LEU A 1 176 ? 2.719 3.951 -11.702 1.00 94.12 176 LEU A N 1
ATOM 1453 C CA . LEU A 1 176 ? 1.291 3.629 -11.803 1.00 94.12 176 LEU A CA 1
ATOM 1454 C C . LEU A 1 176 ? 0.640 4.166 -13.087 1.00 94.12 176 LEU A C 1
ATOM 1456 O O . LEU A 1 176 ? -0.387 3.649 -13.508 1.00 94.12 176 LEU A O 1
ATOM 1460 N N . SER A 1 177 ? 1.243 5.166 -13.735 1.00 92.94 177 SER A N 1
ATOM 1461 C CA . SER A 1 177 ? 0.765 5.726 -15.005 1.00 92.94 177 SER A CA 1
ATOM 1462 C C . SER A 1 177 ? 1.016 4.832 -16.219 1.00 92.94 177 SER A C 1
ATOM 1464 O O . SER A 1 177 ? 0.503 5.127 -17.300 1.00 92.94 177 SER A O 1
ATOM 1466 N N . ASN A 1 178 ? 1.791 3.753 -16.084 1.00 92.62 178 ASN A N 1
ATOM 1467 C CA . ASN A 1 178 ? 2.072 2.857 -17.199 1.00 92.62 178 ASN A CA 1
ATOM 1468 C C . ASN A 1 178 ? 0.932 1.830 -17.392 1.00 92.62 178 ASN A C 1
ATOM 1470 O O . ASN A 1 178 ? 0.778 0.935 -16.562 1.00 92.62 178 ASN A O 1
ATOM 1474 N N . PRO A 1 179 ? 0.195 1.857 -18.520 1.00 92.31 179 PRO A N 1
ATOM 1475 C CA . PRO A 1 179 ? -0.955 0.973 -18.744 1.00 92.31 179 PRO A CA 1
ATOM 1476 C C . PRO A 1 179 ? -0.587 -0.506 -18.945 1.00 92.31 179 PRO A C 1
ATOM 1478 O O . PRO A 1 179 ? -1.469 -1.366 -18.950 1.00 92.31 179 PRO A O 1
ATOM 1481 N N . LYS A 1 180 ? 0.699 -0.823 -19.153 1.00 93.06 180 LYS A N 1
ATOM 1482 C CA . LYS A 1 180 ? 1.201 -2.204 -19.233 1.00 93.06 180 LYS A CA 1
ATOM 1483 C C . LYS A 1 180 ? 1.580 -2.773 -17.864 1.00 93.06 180 LYS A C 1
ATOM 1485 O O . LYS A 1 180 ? 1.900 -3.957 -17.789 1.00 93.06 180 LYS A O 1
ATOM 1490 N N . LEU A 1 181 ? 1.552 -1.963 -16.803 1.00 94.38 181 LEU A N 1
ATOM 1491 C CA . LEU A 1 181 ? 1.843 -2.411 -15.447 1.00 94.38 181 LEU A CA 1
ATOM 1492 C C . LEU A 1 181 ? 0.818 -3.465 -15.004 1.00 94.38 181 LEU A C 1
ATOM 1494 O O . LEU A 1 181 ? -0.384 -3.213 -14.995 1.00 94.38 181 LEU A O 1
ATOM 1498 N N . ASN A 1 182 ? 1.315 -4.636 -14.602 1.00 93.62 182 ASN A N 1
ATOM 1499 C CA . ASN A 1 182 ? 0.516 -5.717 -14.031 1.00 93.62 182 ASN A CA 1
ATOM 1500 C C . ASN A 1 182 ? 1.138 -6.152 -12.704 1.00 93.62 182 ASN A C 1
ATOM 1502 O O . ASN A 1 182 ? 2.171 -6.826 -12.676 1.00 93.62 182 ASN A O 1
ATOM 1506 N N . LEU A 1 183 ? 0.510 -5.761 -11.600 1.00 96.12 183 LEU A N 1
ATOM 1507 C CA . LEU A 1 183 ? 1.001 -6.058 -10.262 1.00 96.12 183 LEU A CA 1
ATOM 1508 C C . LEU A 1 183 ? 0.430 -7.382 -9.751 1.00 96.12 183 LEU A C 1
ATOM 1510 O O . LEU A 1 183 ? -0.767 -7.640 -9.815 1.00 96.12 183 LEU A O 1
ATOM 1514 N N . LYS A 1 184 ? 1.287 -8.201 -9.148 1.00 96.38 184 LYS A N 1
ATOM 1515 C CA . LYS A 1 184 ? 0.855 -9.324 -8.307 1.00 96.38 184 LYS A CA 1
ATOM 1516 C C . LYS A 1 184 ? 0.453 -8.845 -6.917 1.00 96.38 184 LYS A C 1
ATOM 1518 O O . LYS A 1 184 ? -0.421 -9.429 -6.293 1.00 96.38 184 LYS A O 1
ATOM 1523 N N . SER A 1 185 ? 1.111 -7.802 -6.415 1.00 96.38 185 SER A N 1
ATOM 1524 C CA . SER A 1 185 ? 0.861 -7.260 -5.081 1.00 96.38 185 SER A CA 1
ATOM 1525 C C . SER A 1 185 ? 1.084 -5.754 -5.056 1.00 96.38 185 SER A C 1
ATOM 1527 O O . SER A 1 185 ? 2.099 -5.275 -5.559 1.00 96.38 185 SER A O 1
ATOM 1529 N N . LEU A 1 186 ? 0.163 -5.026 -4.440 1.00 96.88 186 LEU A N 1
ATOM 1530 C CA . LEU A 1 186 ? 0.303 -3.616 -4.097 1.00 96.88 186 LEU A CA 1
ATOM 1531 C C . LEU A 1 186 ? 0.029 -3.471 -2.602 1.00 96.88 186 LEU A C 1
ATOM 1533 O O . LEU A 1 186 ? -1.028 -3.881 -2.127 1.00 96.88 186 LEU A O 1
ATOM 1537 N N . GLU A 1 187 ? 0.975 -2.914 -1.861 1.00 95.88 187 GLU A N 1
ATOM 1538 C CA . GLU A 1 187 ? 0.836 -2.631 -0.437 1.00 95.88 187 GLU A CA 1
ATOM 1539 C C . GLU A 1 187 ? 0.981 -1.126 -0.213 1.00 95.88 187 GLU A C 1
ATOM 1541 O O . GLU A 1 187 ? 1.941 -0.512 -0.667 1.00 95.88 187 GLU A O 1
ATOM 1546 N N . ILE A 1 188 ? 0.005 -0.509 0.448 1.00 93.94 188 ILE A N 1
ATOM 1547 C CA . ILE A 1 188 ? -0.014 0.930 0.713 1.00 93.94 188 ILE A CA 1
ATOM 1548 C C . ILE A 1 188 ? -0.237 1.128 2.205 1.00 93.94 188 ILE A C 1
ATOM 1550 O O . ILE A 1 188 ? -1.279 0.758 2.740 1.00 93.94 188 ILE A O 1
ATOM 1554 N N . THR A 1 189 ? 0.746 1.721 2.874 1.00 90.56 189 THR A N 1
ATOM 1555 C CA . THR A 1 189 ? 0.685 2.082 4.290 1.00 90.56 189 THR A CA 1
ATOM 1556 C C . THR A 1 189 ? 0.883 3.586 4.423 1.00 90.56 189 THR A C 1
ATOM 1558 O O . THR A 1 189 ? 2.003 4.081 4.278 1.00 90.56 189 THR A O 1
ATOM 1561 N N . SER A 1 190 ? -0.193 4.331 4.677 1.00 89.19 190 SER A N 1
ATOM 1562 C CA . SER A 1 190 ? -0.111 5.790 4.780 1.00 89.19 190 SER A CA 1
ATOM 1563 C C . SER A 1 190 ? -1.282 6.416 5.536 1.00 89.19 190 SER A C 1
ATOM 1565 O O . SER A 1 190 ? -2.256 5.738 5.854 1.00 89.19 190 SER A O 1
ATOM 1567 N N . ASP A 1 191 ? -1.164 7.707 5.846 1.00 85.69 191 ASP A N 1
ATOM 1568 C CA . ASP A 1 191 ? -2.212 8.504 6.489 1.00 85.69 191 ASP A CA 1
ATOM 1569 C C . ASP A 1 191 ? -3.148 9.175 5.470 1.00 85.69 191 ASP A C 1
ATOM 1571 O O . ASP A 1 191 ? -2.841 9.295 4.280 1.00 85.69 191 ASP A O 1
ATOM 1575 N N . ALA A 1 192 ? -4.309 9.626 5.949 1.00 82.94 192 ALA A N 1
ATOM 1576 C CA . ALA A 1 192 ? -5.366 10.195 5.116 1.00 82.94 192 ALA A CA 1
ATOM 1577 C C . ALA A 1 192 ? -4.923 11.403 4.274 1.00 82.94 192 ALA A C 1
ATOM 1579 O O . ALA A 1 192 ? -5.379 11.564 3.140 1.00 82.94 192 ALA A O 1
ATOM 1580 N N . GLU A 1 193 ? -4.025 12.246 4.792 1.00 86.19 193 GLU A N 1
ATOM 1581 C CA . GLU A 1 193 ? -3.532 13.426 4.076 1.00 86.19 193 GLU A CA 1
ATOM 1582 C C . GLU A 1 193 ? -2.766 13.017 2.813 1.00 86.19 193 GLU A C 1
ATOM 1584 O O . GLU A 1 193 ? -3.064 13.487 1.711 1.00 86.19 193 GLU A O 1
ATOM 1589 N N . LYS A 1 194 ? -1.828 12.076 2.948 1.00 87.88 194 LYS A N 1
ATOM 1590 C CA . LYS A 1 194 ? -1.026 11.573 1.827 1.00 87.88 194 LYS A CA 1
ATOM 1591 C C . LYS A 1 194 ? -1.849 10.734 0.856 1.00 87.88 194 LYS A C 1
ATOM 1593 O O . LYS A 1 194 ? -1.638 10.819 -0.354 1.00 87.88 194 LYS A O 1
ATOM 1598 N N . LEU A 1 195 ? -2.823 9.970 1.350 1.00 87.75 195 LEU A N 1
ATOM 1599 C CA . LEU A 1 195 ? -3.721 9.191 0.493 1.00 87.75 195 LEU A CA 1
ATOM 1600 C C . LEU A 1 195 ? -4.655 10.066 -0.337 1.00 87.75 195 LEU A C 1
ATOM 1602 O O . LEU A 1 195 ? -4.946 9.720 -1.480 1.00 87.75 195 LEU A O 1
ATOM 1606 N N . LYS A 1 196 ? -5.041 11.240 0.166 1.00 89.06 196 LYS A N 1
ATOM 1607 C CA . LYS A 1 196 ? -5.769 12.237 -0.625 1.00 89.06 196 LYS A CA 1
ATOM 1608 C C . LYS A 1 196 ? -4.928 12.775 -1.785 1.00 89.06 196 LYS A C 1
ATOM 1610 O O . LYS A 1 196 ? -5.453 12.970 -2.878 1.00 89.06 196 LYS A O 1
ATOM 1615 N N . VAL A 1 197 ? -3.625 12.977 -1.578 1.00 90.62 197 VAL A N 1
ATOM 1616 C CA . VAL A 1 197 ? -2.691 13.350 -2.656 1.00 90.62 197 VAL A CA 1
ATOM 1617 C C . VAL A 1 197 ? -2.503 12.192 -3.638 1.00 90.62 197 VAL A C 1
ATOM 1619 O O . VAL A 1 197 ? -2.525 12.398 -4.846 1.00 90.62 197 VAL A O 1
ATOM 1622 N N . LEU A 1 198 ? -2.386 10.952 -3.157 1.00 91.81 198 LEU A N 1
ATOM 1623 C CA . LEU A 1 198 ? -2.350 9.784 -4.041 1.00 91.81 198 LEU A CA 1
ATOM 1624 C C . LEU A 1 198 ? -3.629 9.680 -4.887 1.00 91.81 198 LEU A C 1
ATOM 1626 O O . LEU A 1 198 ? -3.552 9.422 -6.085 1.00 91.81 198 LEU A O 1
ATOM 1630 N N . GLN A 1 199 ? -4.796 9.934 -4.293 1.00 91.69 199 GLN A N 1
ATOM 1631 C CA . GLN A 1 199 ? -6.084 9.899 -4.980 1.00 91.69 199 GLN A CA 1
ATOM 1632 C C . GLN A 1 199 ? -6.131 10.852 -6.177 1.00 91.69 199 GLN A C 1
ATOM 1634 O O . GLN A 1 199 ? -6.653 10.473 -7.224 1.00 91.69 199 GLN A O 1
ATOM 1639 N N . THR A 1 200 ? -5.582 12.066 -6.062 1.00 93.38 200 THR A N 1
ATOM 1640 C CA . THR A 1 200 ? -5.580 13.019 -7.184 1.00 93.38 200 THR A CA 1
ATOM 1641 C C . THR A 1 200 ? -4.723 12.521 -8.348 1.00 93.38 200 THR A C 1
ATOM 1643 O O . THR A 1 200 ? -5.130 12.650 -9.504 1.00 93.38 200 THR A O 1
ATOM 1646 N N . TYR A 1 201 ? -3.595 11.861 -8.066 1.00 93.00 201 TYR A N 1
ATOM 1647 C CA . TYR A 1 201 ? -2.811 11.182 -9.098 1.00 93.00 201 TYR A CA 1
ATOM 1648 C C . TYR A 1 201 ? -3.591 10.029 -9.732 1.00 93.00 201 TYR A C 1
ATOM 1650 O O . TYR A 1 201 ? -3.644 9.936 -10.958 1.00 93.00 201 TYR A O 1
ATOM 1658 N N . LEU A 1 202 ? -4.246 9.191 -8.925 1.00 93.00 202 LEU A N 1
ATOM 1659 C CA . LEU A 1 202 ? -5.047 8.066 -9.415 1.00 93.00 202 LEU A CA 1
ATOM 1660 C C . LEU A 1 202 ? -6.225 8.521 -10.296 1.00 93.00 202 LEU A C 1
ATOM 1662 O O . LEU A 1 202 ? -6.520 7.880 -11.300 1.00 93.00 202 LEU A O 1
ATOM 1666 N N . GLN A 1 203 ? -6.852 9.658 -9.981 1.00 92.75 203 GLN A N 1
ATOM 1667 C CA . GLN A 1 203 ? -7.920 10.265 -10.789 1.00 92.75 203 GLN A CA 1
ATOM 1668 C C . GLN A 1 203 ? -7.444 10.743 -12.163 1.00 92.75 203 GLN A C 1
ATOM 1670 O O . GLN A 1 203 ? -8.238 10.789 -13.100 1.00 92.75 203 GLN A O 1
ATOM 1675 N N . SER A 1 204 ? -6.164 11.100 -12.291 1.00 93.00 204 SER A N 1
ATOM 1676 C CA . SER A 1 204 ? -5.577 11.542 -13.560 1.00 93.00 204 SER A CA 1
ATOM 1677 C C . SER A 1 204 ? -5.226 10.387 -14.507 1.00 93.00 204 SER A C 1
ATOM 1679 O O . SER A 1 204 ? -4.897 10.620 -15.672 1.00 93.00 204 SER A O 1
ATOM 1681 N N . LEU A 1 205 ? -5.296 9.139 -14.026 1.00 92.56 205 LEU A N 1
ATOM 1682 C CA . LEU A 1 205 ? -4.974 7.964 -14.823 1.00 92.56 205 LEU A CA 1
ATOM 1683 C C . LEU A 1 205 ? -6.035 7.726 -15.901 1.00 92.56 205 LEU A C 1
ATOM 1685 O O . LEU A 1 205 ? -7.237 7.729 -15.651 1.00 92.56 205 LEU A O 1
ATOM 1689 N N . SER A 1 206 ? -5.575 7.436 -17.116 1.00 91.38 206 SER A N 1
ATOM 1690 C CA . SER A 1 206 ? -6.436 7.066 -18.246 1.00 91.38 206 SER A CA 1
ATOM 1691 C C . SER A 1 206 ? -6.925 5.612 -18.201 1.00 91.38 206 SER A C 1
ATOM 1693 O O . SER A 1 206 ? -7.656 5.175 -19.088 1.00 91.38 206 SER A O 1
ATOM 1695 N N . HIS A 1 207 ? -6.496 4.842 -17.201 1.00 92.44 207 HIS A N 1
ATOM 1696 C CA . HIS A 1 207 ? -6.759 3.415 -17.062 1.00 92.44 207 HIS A CA 1
ATOM 1697 C C . HIS A 1 207 ? -6.889 3.034 -15.583 1.00 92.44 207 HIS A C 1
ATOM 1699 O O . HIS A 1 207 ? -6.482 3.783 -14.697 1.00 92.44 207 HIS A O 1
ATOM 1705 N N . LYS A 1 208 ? -7.447 1.848 -15.324 1.00 90.88 208 LYS A N 1
ATOM 1706 C CA . LYS A 1 208 ? -7.460 1.243 -13.989 1.00 90.88 208 LYS A CA 1
ATOM 1707 C C . LYS A 1 208 ? -6.204 0.404 -13.778 1.00 90.88 208 LYS A C 1
ATOM 1709 O O . LYS A 1 208 ? -5.734 -0.247 -14.708 1.00 90.88 208 LYS A O 1
ATOM 1714 N N . ILE A 1 209 ? -5.686 0.392 -12.555 1.00 93.50 209 ILE A N 1
ATOM 1715 C CA . ILE A 1 209 ? -4.475 -0.351 -12.203 1.00 93.50 209 ILE A CA 1
ATOM 1716 C C . ILE A 1 209 ? -4.804 -1.840 -12.108 1.00 93.50 209 ILE A C 1
ATOM 1718 O O . ILE A 1 209 ? -5.690 -2.250 -11.354 1.00 93.50 209 ILE A O 1
ATOM 1722 N N . ARG A 1 210 ? -4.052 -2.663 -12.838 1.00 93.12 210 ARG A N 1
ATOM 1723 C CA . ARG A 1 210 ? -4.154 -4.123 -12.766 1.00 93.12 210 ARG A CA 1
ATOM 1724 C C . ARG A 1 210 ? -3.353 -4.648 -11.594 1.00 93.12 210 ARG A C 1
ATOM 1726 O O . ARG A 1 210 ? -2.125 -4.557 -11.587 1.00 93.12 210 ARG A O 1
ATOM 1733 N N . VAL A 1 211 ? -4.052 -5.221 -10.621 1.00 93.88 211 VAL A N 1
ATOM 1734 C CA . VAL A 1 211 ? -3.432 -5.816 -9.441 1.00 93.88 211 VAL A CA 1
ATOM 1735 C C . VAL A 1 211 ? -4.180 -7.062 -8.977 1.00 93.88 211 VAL A C 1
ATOM 1737 O O . VAL A 1 211 ? -5.407 -7.058 -8.928 1.00 93.88 211 VAL A O 1
ATOM 1740 N N . GLU A 1 212 ? -3.437 -8.118 -8.637 1.00 92.12 212 GLU A N 1
ATOM 1741 C CA . GLU A 1 212 ? -3.994 -9.363 -8.086 1.00 92.12 212 GLU A CA 1
ATOM 1742 C C . GLU A 1 212 ? -4.295 -9.251 -6.587 1.00 92.12 212 GLU A C 1
ATOM 1744 O O . GLU A 1 212 ? -5.355 -9.672 -6.130 1.00 92.12 212 GLU A O 1
ATOM 1749 N N . LYS A 1 213 ? -3.376 -8.668 -5.811 1.00 92.31 213 LYS A N 1
ATOM 1750 C CA . LYS A 1 213 ? -3.489 -8.557 -4.352 1.00 92.31 213 LYS A CA 1
ATOM 1751 C C . LYS A 1 213 ? -3.273 -7.123 -3.899 1.00 92.31 213 LYS A C 1
ATOM 1753 O O . LYS A 1 213 ? -2.252 -6.525 -4.233 1.00 92.31 213 LYS A O 1
ATOM 1758 N N . ILE A 1 214 ? -4.200 -6.583 -3.120 1.00 91.44 214 ILE A N 1
ATOM 1759 C CA . ILE A 1 214 ? -4.083 -5.247 -2.529 1.00 91.44 214 ILE A CA 1
ATOM 1760 C C . ILE A 1 214 ? -4.069 -5.357 -1.006 1.00 91.44 214 ILE A C 1
ATOM 1762 O O . ILE A 1 214 ? -4.932 -6.011 -0.420 1.00 91.44 214 ILE A O 1
ATOM 1766 N N . LYS A 1 215 ? -3.107 -4.694 -0.365 1.00 89.94 215 LYS A N 1
ATOM 1767 C CA . LYS A 1 215 ? -3.081 -4.495 1.083 1.00 89.94 215 LYS A CA 1
ATOM 1768 C C . LYS A 1 215 ? -3.044 -3.007 1.404 1.00 89.94 215 LYS A C 1
ATOM 1770 O O . LYS A 1 215 ? -2.118 -2.314 1.002 1.00 89.94 215 LYS A O 1
ATOM 1775 N N . ILE A 1 216 ? -4.041 -2.518 2.129 1.00 87.25 216 ILE A N 1
ATOM 1776 C CA . ILE A 1 216 ? -4.145 -1.112 2.531 1.00 87.25 216 ILE A CA 1
ATOM 1777 C C . ILE A 1 216 ? -4.071 -1.054 4.054 1.00 87.25 216 ILE A C 1
ATOM 1779 O O . ILE A 1 216 ? -4.852 -1.714 4.731 1.00 87.25 216 ILE A O 1
ATOM 1783 N N . ARG A 1 217 ? -3.117 -0.298 4.598 1.00 84.19 217 ARG A N 1
ATOM 1784 C CA . ARG A 1 217 ? -3.020 -0.012 6.031 1.00 84.19 217 ARG A CA 1
ATOM 1785 C C . ARG A 1 217 ? -3.238 1.475 6.267 1.00 84.19 217 ARG A C 1
ATOM 1787 O O . ARG A 1 217 ? -2.425 2.284 5.817 1.00 84.19 217 ARG A O 1
ATOM 1794 N N . THR A 1 218 ? -4.309 1.812 6.973 1.00 74.06 218 THR A N 1
ATOM 1795 C CA . THR A 1 218 ? -4.751 3.194 7.198 1.00 74.06 218 THR A CA 1
ATOM 1796 C C . THR A 1 218 ? -5.043 3.438 8.674 1.00 74.06 218 THR A C 1
ATOM 1798 O O . THR A 1 218 ? -5.103 2.506 9.483 1.00 74.06 218 THR A O 1
ATOM 1801 N N . GLU A 1 219 ? -5.142 4.711 9.048 1.00 67.81 219 GLU A N 1
ATOM 1802 C CA . GLU A 1 219 ? -5.478 5.101 10.420 1.00 67.81 219 GLU A CA 1
ATOM 1803 C C . GLU A 1 219 ? -6.996 5.108 10.604 1.00 67.81 219 GLU A C 1
ATOM 1805 O O . GLU A 1 219 ? -7.480 4.449 11.526 1.00 67.81 219 GLU A O 1
ATOM 1810 N N . ASP A 1 220 ? -7.721 5.717 9.658 1.00 61.28 220 ASP A N 1
ATOM 1811 C CA . ASP A 1 220 ? -9.176 5.751 9.628 1.00 61.28 220 ASP A CA 1
ATOM 1812 C C . ASP A 1 220 ? -9.749 4.798 8.557 1.00 61.28 220 ASP A C 1
ATOM 1814 O O . ASP A 1 220 ? -9.047 4.071 7.845 1.00 61.28 220 ASP A O 1
ATOM 1818 N N . SER A 1 221 ? -11.080 4.760 8.497 1.00 58.09 221 SER A N 1
ATOM 1819 C CA . SER A 1 221 ? -11.880 3.726 7.830 1.00 58.09 221 SER A CA 1
ATOM 1820 C C . SER A 1 221 ? -12.399 4.046 6.424 1.00 58.09 221 SER A C 1
ATOM 1822 O O . SER A 1 221 ? -13.358 3.411 5.991 1.00 58.09 221 SER A O 1
ATOM 1824 N N . ILE A 1 222 ? -11.975 5.148 5.807 1.00 66.62 222 ILE A N 1
ATOM 1825 C CA . ILE A 1 222 ? -12.558 5.590 4.522 1.00 66.62 222 ILE A CA 1
ATOM 1826 C C . ILE A 1 222 ? -11.483 5.725 3.442 1.00 66.62 222 ILE A C 1
ATOM 1828 O O . ILE A 1 222 ? -11.785 5.832 2.255 1.00 66.62 222 ILE A O 1
ATOM 1832 N N . GLU A 1 223 ? -10.216 5.713 3.816 1.00 73.62 223 GLU A N 1
ATOM 1833 C CA . GLU A 1 223 ? -9.082 5.949 2.943 1.00 73.62 223 GLU A CA 1
ATOM 1834 C C . GLU A 1 223 ? -8.892 4.839 1.908 1.00 73.62 223 GLU A C 1
ATOM 1836 O O . GLU A 1 223 ? -8.427 5.103 0.801 1.00 73.62 223 GLU A O 1
ATOM 1841 N N . GLU A 1 224 ? -9.337 3.613 2.182 1.00 73.44 224 GLU A N 1
ATOM 1842 C CA . GLU A 1 224 ? -9.362 2.553 1.178 1.00 73.44 224 GLU A CA 1
ATOM 1843 C C . GLU A 1 224 ? -10.248 2.924 -0.021 1.00 73.44 224 GLU A C 1
ATOM 1845 O O . GLU A 1 224 ? -9.949 2.554 -1.160 1.00 73.44 224 GLU A O 1
ATOM 1850 N N . THR A 1 225 ? -11.309 3.712 0.204 1.00 75.75 225 THR A N 1
ATOM 1851 C CA . THR A 1 225 ? -12.204 4.183 -0.864 1.00 75.75 225 THR A CA 1
ATOM 1852 C C . THR A 1 225 ? -11.520 5.207 -1.770 1.00 75.75 225 THR A C 1
ATOM 1854 O O . THR A 1 225 ? -11.977 5.447 -2.886 1.00 75.75 225 THR A O 1
ATOM 1857 N N . MET A 1 226 ? -10.385 5.770 -1.339 1.00 83.31 226 MET A N 1
ATOM 1858 C CA . MET A 1 226 ? -9.555 6.653 -2.155 1.00 83.31 226 MET A CA 1
ATOM 1859 C C . MET A 1 226 ? -8.696 5.882 -3.167 1.00 83.31 226 MET A C 1
ATOM 1861 O O . MET A 1 226 ? -8.213 6.482 -4.123 1.00 83.31 226 MET A O 1
ATOM 1865 N N . ILE A 1 227 ? -8.518 4.567 -2.988 1.00 86.19 227 ILE A N 1
ATOM 1866 C CA . ILE A 1 227 ? -7.636 3.730 -3.817 1.00 86.19 227 ILE A CA 1
ATOM 1867 C C . ILE A 1 227 ? -8.443 2.704 -4.617 1.00 86.19 227 ILE A C 1
ATOM 1869 O O . ILE A 1 227 ? -8.290 2.602 -5.834 1.00 86.19 227 ILE A O 1
ATOM 1873 N N . LEU A 1 228 ? -9.318 1.947 -3.944 1.00 83.38 228 LEU A N 1
ATOM 1874 C CA . LEU A 1 228 ? -10.009 0.784 -4.514 1.00 83.38 228 LEU A CA 1
ATOM 1875 C C . LEU A 1 228 ? -10.775 1.067 -5.827 1.00 83.38 228 LEU A C 1
ATOM 1877 O O . LEU A 1 228 ? -10.701 0.223 -6.723 1.00 83.38 228 LEU A O 1
ATOM 1881 N N . PRO A 1 229 ? -11.452 2.220 -6.025 1.00 85.06 229 PRO A N 1
ATOM 1882 C CA . PRO A 1 229 ? -12.157 2.515 -7.280 1.00 85.06 229 PRO A CA 1
ATOM 1883 C C . PRO A 1 229 ? -11.263 2.565 -8.531 1.00 85.06 229 PRO A C 1
ATOM 1885 O O . PRO A 1 229 ? -11.750 2.348 -9.647 1.00 85.06 229 PRO A O 1
ATOM 1888 N N . PHE A 1 230 ? -9.967 2.838 -8.349 1.00 88.81 230 PHE A N 1
ATOM 1889 C CA . PHE A 1 230 ? -8.980 2.972 -9.423 1.00 88.81 230 PHE A CA 1
ATOM 1890 C C . PHE A 1 230 ? -8.301 1.644 -9.784 1.00 88.81 230 PHE A C 1
ATOM 1892 O O . PHE A 1 230 ? -7.492 1.603 -10.709 1.00 88.81 230 PHE A O 1
ATOM 1899 N N . LEU A 1 231 ? -8.639 0.550 -9.095 1.00 88.19 231 LEU A N 1
ATOM 1900 C CA . LEU A 1 231 ? -8.140 -0.793 -9.392 1.00 88.19 231 LEU A CA 1
ATOM 1901 C C . LEU A 1 231 ? -9.073 -1.517 -10.371 1.00 88.19 231 LEU A C 1
ATOM 1903 O O . LEU A 1 231 ? -10.291 -1.328 -10.342 1.00 88.19 231 LEU A O 1
ATOM 1907 N N . GLU A 1 232 ? -8.518 -2.358 -11.245 1.00 85.12 232 GLU A N 1
ATOM 1908 C CA . GLU A 1 232 ? -9.288 -3.184 -12.179 1.00 85.12 232 GLU A CA 1
ATOM 1909 C C . GLU A 1 232 ? -9.932 -4.371 -11.428 1.00 85.12 232 GLU A C 1
ATOM 1911 O O . GLU A 1 232 ? -9.227 -5.307 -11.041 1.00 85.12 232 GLU A O 1
ATOM 1916 N N . PRO A 1 233 ? -11.271 -4.399 -11.235 1.00 75.25 233 PRO A N 1
ATOM 1917 C CA . PRO A 1 233 ? -11.916 -5.422 -10.402 1.00 75.25 233 PRO A CA 1
ATOM 1918 C C . PRO A 1 233 ? -11.790 -6.841 -10.972 1.00 75.25 233 PRO A C 1
ATOM 1920 O O . PRO A 1 233 ? -11.921 -7.819 -10.240 1.00 75.25 233 PRO A O 1
ATOM 1923 N N . GLY A 1 234 ? -11.563 -6.951 -12.287 1.00 74.56 234 GLY A N 1
ATOM 1924 C CA . GLY A 1 234 ? -11.406 -8.213 -13.009 1.00 74.56 234 GLY A CA 1
ATOM 1925 C C . GLY A 1 234 ? -10.087 -8.939 -12.743 1.00 74.56 234 GLY A C 1
ATOM 1926 O O . GLY A 1 234 ? -10.002 -10.117 -13.076 1.00 74.56 234 GLY A O 1
ATOM 1927 N N . ASN A 1 235 ? -9.109 -8.275 -12.114 1.00 81.62 235 ASN A N 1
ATOM 1928 C CA . ASN A 1 235 ? -7.808 -8.851 -11.754 1.00 81.62 235 ASN A CA 1
ATOM 1929 C C . ASN A 1 235 ? -7.627 -9.041 -10.239 1.00 81.62 235 ASN A C 1
ATOM 1931 O O . ASN A 1 235 ? -6.793 -9.841 -9.837 1.00 81.62 235 ASN A O 1
ATOM 1935 N N . LEU A 1 236 ? -8.446 -8.378 -9.418 1.00 83.00 236 LEU A N 1
ATOM 1936 C CA . LEU A 1 236 ? -8.365 -8.376 -7.960 1.00 83.00 236 LEU A CA 1
ATOM 1937 C C . LEU A 1 236 ? -8.821 -9.702 -7.316 1.00 83.00 236 LEU A C 1
ATOM 1939 O O . LEU A 1 236 ? -10.017 -9.988 -7.196 1.00 83.00 236 LEU A O 1
ATOM 1943 N N . GLU A 1 237 ? -7.857 -10.509 -6.880 1.00 84.94 237 GLU A N 1
ATOM 1944 C CA . GLU A 1 237 ? -8.060 -11.799 -6.220 1.00 84.94 237 GLU A CA 1
ATOM 1945 C C . GLU A 1 237 ? -8.133 -11.689 -4.692 1.00 84.94 237 GLU A C 1
ATOM 1947 O O . GLU A 1 237 ? -8.914 -12.411 -4.070 1.00 84.94 237 GLU A O 1
ATOM 1952 N N . GLU A 1 238 ? -7.329 -10.819 -4.080 1.00 81.94 238 GLU A N 1
ATOM 1953 C CA . GLU A 1 238 ? -7.228 -10.694 -2.621 1.00 81.94 238 GLU A CA 1
ATOM 1954 C C . GLU A 1 238 ? -7.214 -9.223 -2.204 1.00 81.94 238 GLU A C 1
ATOM 1956 O O . GLU A 1 238 ? -6.485 -8.406 -2.771 1.00 81.94 238 GLU A O 1
ATOM 1961 N N . ILE A 1 239 ? -8.017 -8.888 -1.197 1.00 83.00 239 ILE A N 1
ATOM 1962 C CA . ILE A 1 239 ? -8.076 -7.550 -0.605 1.00 83.00 239 ILE A CA 1
ATOM 1963 C C . ILE A 1 239 ? -7.856 -7.691 0.896 1.00 83.00 239 ILE A C 1
ATOM 1965 O O . ILE A 1 239 ? -8.628 -8.376 1.565 1.00 83.00 239 ILE A O 1
ATOM 1969 N N . THR A 1 240 ? -6.846 -7.013 1.426 1.00 82.69 240 THR A N 1
ATOM 1970 C CA . THR A 1 240 ? -6.586 -6.922 2.863 1.00 82.69 240 THR A CA 1
ATOM 1971 C C . THR A 1 240 ? -6.616 -5.463 3.284 1.00 82.69 240 THR A C 1
ATOM 1973 O O . THR A 1 240 ? -5.942 -4.628 2.680 1.00 82.69 240 THR A O 1
ATOM 1976 N N . ILE A 1 241 ? -7.374 -5.146 4.327 1.00 78.00 241 ILE A N 1
ATOM 1977 C CA . ILE A 1 241 ? -7.476 -3.783 4.841 1.00 78.00 241 ILE A CA 1
ATOM 1978 C C . ILE A 1 241 ? -7.226 -3.797 6.344 1.00 78.00 241 ILE A C 1
ATOM 1980 O O . ILE A 1 241 ? -7.895 -4.512 7.082 1.00 78.00 241 ILE A O 1
ATOM 1984 N N . CYS A 1 242 ? -6.233 -3.043 6.797 1.00 75.94 242 CYS A N 1
ATOM 1985 C CA . CYS A 1 242 ? -5.854 -2.959 8.202 1.00 75.94 242 CYS A CA 1
ATOM 1986 C C . CYS A 1 242 ? -6.134 -1.548 8.711 1.00 75.94 242 CYS A C 1
ATOM 1988 O O . CYS A 1 242 ? -5.614 -0.585 8.146 1.00 75.94 242 CYS A O 1
ATOM 1990 N N . PHE A 1 243 ? -6.876 -1.443 9.807 1.00 71.31 243 PHE A N 1
ATOM 1991 C CA . PHE A 1 243 ? -7.233 -0.170 10.425 1.00 71.31 243 PHE A CA 1
ATOM 1992 C C . PHE A 1 243 ? -6.712 -0.100 11.854 1.00 71.31 243 PHE A C 1
ATOM 1994 O O . PHE A 1 243 ? -6.748 -1.099 12.580 1.00 71.31 243 PHE A O 1
ATOM 2001 N N . LYS A 1 244 ? -6.264 1.085 12.283 1.00 59.06 244 LYS A N 1
ATOM 2002 C CA . LYS A 1 244 ? -5.964 1.321 13.703 1.00 59.06 244 LYS A CA 1
ATOM 2003 C C . LYS A 1 244 ? -7.246 1.482 14.529 1.00 59.06 244 LYS A C 1
ATOM 2005 O O . LYS A 1 244 ? -7.301 0.882 15.601 1.00 59.06 244 LYS A O 1
ATOM 2010 N N . ASP A 1 245 ? -8.265 2.175 14.005 1.00 52.94 245 ASP A N 1
ATOM 2011 C CA . ASP A 1 245 ? -9.522 2.480 14.711 1.00 52.94 245 ASP A CA 1
ATOM 2012 C C . ASP A 1 245 ? -10.790 2.034 13.938 1.00 52.94 245 ASP A C 1
ATOM 2014 O O . ASP A 1 245 ? -10.834 2.013 12.707 1.00 52.94 245 ASP A O 1
ATOM 2018 N N . TYR A 1 246 ? -11.845 1.621 14.661 1.00 47.38 246 TYR A N 1
ATOM 2019 C CA . TYR A 1 246 ? -13.097 1.094 14.085 1.00 47.38 246 TYR A CA 1
ATOM 2020 C C . TYR A 1 246 ? -14.060 2.201 13.623 1.00 47.38 246 TYR A C 1
ATOM 2022 O O . TYR A 1 246 ? -14.338 3.142 14.364 1.00 47.38 246 TYR A O 1
ATOM 2030 N N . CYS A 1 247 ? -14.709 2.024 12.462 1.00 47.47 247 CYS A N 1
ATOM 2031 C CA . CYS A 1 247 ? -15.797 2.901 12.018 1.00 47.47 247 CYS A CA 1
ATOM 2032 C C . CYS A 1 247 ? -17.004 2.154 11.439 1.00 47.47 247 CYS A C 1
ATOM 2034 O O . CYS A 1 247 ? -16.898 1.142 10.750 1.00 47.47 247 CYS A O 1
ATOM 2036 N N . LYS A 1 248 ? -18.187 2.736 11.670 1.00 46.28 248 LYS A N 1
ATOM 2037 C CA . LYS A 1 248 ? -19.517 2.201 11.331 1.00 46.28 248 LYS A CA 1
ATOM 2038 C C . LYS A 1 248 ? -19.940 2.405 9.860 1.00 46.28 248 LYS A C 1
ATOM 2040 O O . LYS A 1 248 ? -21.018 1.941 9.485 1.00 46.28 248 LYS A O 1
ATOM 2045 N N . ARG A 1 249 ? -19.170 3.129 9.030 1.00 44.84 249 ARG A N 1
ATOM 2046 C CA . ARG A 1 249 ? -19.656 3.699 7.746 1.00 44.84 249 ARG A CA 1
ATOM 2047 C C . ARG A 1 249 ? -19.327 2.899 6.475 1.00 44.84 249 ARG A C 1
ATOM 2049 O O . ARG A 1 249 ? -19.887 3.187 5.423 1.00 44.84 249 ARG A O 1
ATOM 2056 N N . THR A 1 250 ? -18.525 1.845 6.568 1.00 49.38 250 THR A N 1
ATOM 2057 C CA . THR A 1 250 ? -17.983 1.074 5.429 1.00 49.38 250 THR A CA 1
ATOM 2058 C C . THR A 1 250 ? -18.929 0.043 4.792 1.00 49.38 250 THR A C 1
ATOM 2060 O O . THR A 1 250 ? -18.594 -0.621 3.810 1.00 49.38 250 THR A O 1
ATOM 2063 N N . LYS A 1 251 ? -20.158 -0.093 5.304 1.00 44.62 251 LYS A N 1
ATOM 2064 C CA . LYS A 1 251 ? -21.084 -1.179 4.941 1.00 44.62 251 LYS A CA 1
ATOM 2065 C C . LYS A 1 251 ? -21.450 -1.240 3.450 1.00 44.62 251 LYS A C 1
ATOM 2067 O O . LYS A 1 251 ? -21.613 -2.333 2.911 1.00 44.62 251 LYS A O 1
ATOM 2072 N N . HIS A 1 252 ? -21.653 -0.096 2.798 1.00 43.19 252 HIS A N 1
ATOM 2073 C CA . HIS A 1 252 ? -22.210 -0.072 1.438 1.00 43.19 252 HIS A CA 1
ATOM 2074 C C . HIS A 1 252 ? -21.167 -0.469 0.385 1.00 43.19 252 HIS A C 1
ATOM 2076 O O . HIS A 1 252 ? -21.451 -1.287 -0.484 1.00 43.19 252 HIS A O 1
ATOM 2082 N N . PHE A 1 253 ? -19.939 0.030 0.536 1.00 47.03 253 PHE A N 1
ATOM 2083 C CA . PHE A 1 253 ? -18.875 -0.134 -0.450 1.00 47.03 253 PHE A CA 1
ATOM 2084 C C . PHE A 1 253 ? -18.330 -1.568 -0.506 1.00 47.03 253 PHE A C 1
ATOM 2086 O O . PHE A 1 253 ? -18.239 -2.154 -1.582 1.00 47.03 253 PHE A O 1
ATOM 2093 N N . TYR A 1 254 ? -18.052 -2.199 0.642 1.00 54.88 254 TYR A N 1
ATOM 2094 C CA . TYR A 1 254 ? -17.580 -3.591 0.638 1.00 54.88 254 TYR A CA 1
ATOM 2095 C C . TYR A 1 254 ? -18.623 -4.564 0.113 1.00 54.88 254 TYR A C 1
ATOM 2097 O O . TYR A 1 254 ? -18.277 -5.532 -0.556 1.00 54.88 254 TYR A O 1
ATOM 2105 N N . THR A 1 255 ? -19.901 -4.286 0.372 1.00 50.72 255 THR A N 1
ATOM 2106 C CA . THR A 1 255 ? -20.990 -5.085 -0.190 1.00 50.72 255 THR A CA 1
ATOM 2107 C C . THR A 1 255 ? -20.957 -5.010 -1.719 1.00 50.72 255 THR A C 1
ATOM 2109 O O . THR A 1 255 ? -21.049 -6.042 -2.372 1.00 50.72 255 THR A O 1
ATOM 2112 N N . GLU A 1 256 ? -20.731 -3.830 -2.299 1.00 51.62 256 GLU A N 1
ATOM 2113 C CA . GLU A 1 256 ? -20.607 -3.657 -3.749 1.00 51.62 256 GLU A CA 1
ATOM 2114 C C . GLU A 1 256 ? -19.375 -4.367 -4.330 1.00 51.62 256 GLU A C 1
ATOM 2116 O O . GLU A 1 256 ? -19.505 -5.095 -5.313 1.00 51.62 256 GLU A O 1
ATOM 2121 N N . VAL A 1 257 ? -18.198 -4.247 -3.706 1.00 55.09 257 VAL A N 1
ATOM 2122 C CA . VAL A 1 257 ? -16.966 -4.933 -4.150 1.00 55.09 257 VAL A CA 1
ATOM 2123 C C . VAL A 1 257 ? -17.118 -6.460 -4.095 1.00 55.09 257 VAL A C 1
ATOM 2125 O O . VAL A 1 257 ? -16.749 -7.162 -5.041 1.00 55.09 257 VAL A O 1
ATOM 2128 N N . LEU A 1 258 ? -17.717 -6.983 -3.018 1.00 56.56 258 LEU A N 1
ATOM 2129 C CA . LEU A 1 258 ? -18.006 -8.412 -2.848 1.00 56.56 258 LEU A CA 1
ATOM 2130 C C . LEU A 1 258 ? -19.024 -8.929 -3.881 1.00 56.56 258 LEU A C 1
ATOM 2132 O O . LEU A 1 258 ? -18.933 -10.084 -4.305 1.00 56.56 258 LEU A O 1
ATOM 2136 N N . LEU A 1 259 ? -19.989 -8.093 -4.280 1.00 55.62 259 LEU A N 1
ATOM 2137 C CA . LEU A 1 259 ? -21.018 -8.435 -5.268 1.00 55.62 259 LEU A CA 1
ATOM 2138 C C . LEU A 1 259 ? -20.509 -8.341 -6.714 1.00 55.62 259 LEU A C 1
ATOM 2140 O O . LEU A 1 259 ? -20.873 -9.176 -7.543 1.00 55.62 259 LEU A O 1
ATOM 2144 N N . THR A 1 260 ? -19.663 -7.356 -7.022 1.00 57.47 260 THR A N 1
ATOM 2145 C CA . THR A 1 260 ? -19.193 -7.070 -8.389 1.00 57.47 260 THR A CA 1
ATOM 2146 C C . THR A 1 260 ? -18.010 -7.936 -8.821 1.00 57.47 260 THR A C 1
ATOM 2148 O O . THR A 1 260 ? -17.962 -8.366 -9.978 1.00 57.47 260 THR A O 1
ATOM 2151 N N . SER A 1 261 ? -17.061 -8.252 -7.933 1.00 58.78 261 SER A N 1
ATOM 2152 C CA . SER A 1 261 ? -15.880 -9.034 -8.328 1.00 58.78 261 SER A CA 1
ATOM 2153 C C . SER A 1 261 ? -16.235 -10.497 -8.578 1.00 58.78 261 SER A C 1
ATOM 2155 O O . SER A 1 261 ? -16.791 -11.154 -7.706 1.00 58.78 261 SER A O 1
ATOM 2157 N N . LYS A 1 262 ? -15.890 -11.061 -9.748 1.00 64.62 262 LYS A N 1
ATOM 2158 C CA . LYS A 1 262 ? -16.106 -12.492 -10.073 1.00 64.62 262 LYS A CA 1
ATOM 2159 C C . LYS A 1 262 ? -14.998 -13.428 -9.588 1.00 64.62 262 LYS A C 1
ATOM 2161 O O . LYS A 1 262 ? -15.220 -14.640 -9.481 1.00 64.62 262 LYS A O 1
ATOM 2166 N N . ILE A 1 263 ? -13.837 -12.869 -9.283 1.00 68.75 263 ILE A N 1
ATOM 2167 C CA . ILE A 1 263 ? -12.596 -13.608 -9.044 1.00 68.75 263 ILE A CA 1
ATOM 2168 C C . ILE A 1 263 ? -12.082 -13.497 -7.608 1.00 68.75 263 ILE A C 1
ATOM 2170 O O . ILE A 1 263 ? -11.233 -14.300 -7.239 1.00 68.75 263 ILE A O 1
ATOM 2174 N N . LEU A 1 264 ? -12.635 -12.590 -6.792 1.00 65.50 264 LEU A N 1
ATOM 2175 C CA . LEU A 1 264 ? -12.240 -12.405 -5.396 1.00 65.50 264 LEU A CA 1
ATOM 2176 C C . LEU A 1 264 ? -12.246 -13.743 -4.635 1.00 65.50 264 LEU A C 1
ATOM 2178 O O . LEU A 1 264 ? -13.269 -14.438 -4.551 1.00 65.50 264 LEU A O 1
ATOM 2182 N N . LYS A 1 265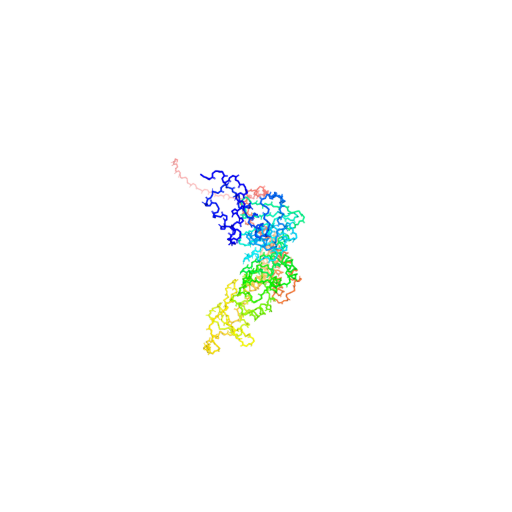 ? -11.075 -14.111 -4.118 1.00 71.31 265 LYS A N 1
ATOM 2183 C CA . LYS A 1 265 ? -10.797 -15.338 -3.365 1.00 71.31 265 LYS A CA 1
ATOM 2184 C C . LYS A 1 265 ? -10.856 -15.071 -1.872 1.00 71.31 265 LYS A C 1
ATOM 2186 O O . LYS A 1 265 ? -11.486 -15.848 -1.149 1.00 71.31 265 LYS A O 1
ATOM 2191 N N . SER A 1 266 ? -10.234 -13.980 -1.433 1.00 71.75 266 SER A N 1
ATOM 2192 C CA . SER A 1 266 ? -10.219 -13.573 -0.035 1.00 71.75 266 SER A CA 1
ATOM 2193 C C . SER A 1 266 ? -10.459 -12.078 0.134 1.00 71.75 266 SER A C 1
ATOM 2195 O O . SER A 1 266 ? -10.046 -11.251 -0.677 1.00 71.75 266 SER A O 1
ATOM 2197 N N . PHE A 1 267 ? -11.144 -11.746 1.220 1.00 68.56 267 PHE A N 1
ATOM 2198 C CA . PHE A 1 267 ? -11.259 -10.390 1.724 1.00 68.56 267 PHE A CA 1
ATOM 2199 C C . PHE A 1 267 ? -10.994 -10.429 3.223 1.00 68.56 267 PHE A C 1
ATOM 2201 O O . PHE A 1 267 ? -11.643 -11.182 3.952 1.00 68.56 267 PHE A O 1
ATOM 2208 N N . GLU A 1 268 ? -10.011 -9.667 3.667 1.00 69.44 268 GLU A N 1
ATOM 2209 C CA . GLU A 1 268 ? -9.556 -9.655 5.045 1.00 69.44 268 GLU A CA 1
ATOM 2210 C C . GLU A 1 268 ? -9.597 -8.239 5.593 1.00 69.44 268 GLU A C 1
ATOM 2212 O O . GLU A 1 268 ? -9.165 -7.292 4.936 1.00 69.44 268 GLU A O 1
ATOM 2217 N N . MET A 1 269 ? -10.123 -8.101 6.804 1.00 65.62 269 MET A N 1
ATOM 2218 C CA . MET A 1 269 ? -10.078 -6.849 7.535 1.00 65.62 269 MET A CA 1
ATOM 2219 C C . MET A 1 269 ? -9.500 -7.071 8.930 1.00 65.62 269 MET A C 1
ATOM 2221 O O . MET A 1 269 ? -10.023 -7.882 9.697 1.00 65.62 269 MET A O 1
ATOM 2225 N N . GLU A 1 270 ? -8.436 -6.344 9.246 1.00 64.88 270 GLU A N 1
ATOM 2226 C CA . GLU A 1 270 ? -7.743 -6.347 10.536 1.00 64.88 270 GLU A CA 1
ATOM 2227 C C . GLU A 1 270 ? -8.126 -5.089 11.333 1.00 64.88 270 GLU A C 1
ATOM 2229 O O . GLU A 1 270 ? -8.043 -3.980 10.802 1.00 64.88 270 GLU A O 1
ATOM 2234 N N . PHE A 1 271 ? -8.523 -5.249 12.602 1.00 64.69 271 PHE A N 1
ATOM 2235 C CA . PHE A 1 271 ? -8.910 -4.141 13.491 1.00 64.69 271 PHE A CA 1
ATOM 2236 C C . PHE A 1 271 ? -8.433 -4.365 14.931 1.00 64.69 271 PHE A C 1
ATOM 2238 O O . PHE A 1 271 ? -8.366 -5.504 15.402 1.00 64.69 271 PHE A O 1
ATOM 2245 N N . ASN A 1 272 ? -8.205 -3.273 15.668 1.00 53.94 272 ASN A N 1
ATOM 2246 C CA . ASN A 1 272 ? -7.860 -3.327 17.094 1.00 53.94 272 ASN A CA 1
ATOM 2247 C C . ASN A 1 272 ? -9.065 -3.596 18.020 1.00 53.94 272 ASN A C 1
ATOM 2249 O O . ASN A 1 272 ? -8.880 -4.218 19.064 1.00 53.94 272 ASN A O 1
ATOM 2253 N N . ASP A 1 273 ? -10.288 -3.195 17.642 1.00 52.34 273 ASP A N 1
ATOM 2254 C CA . ASP A 1 273 ? -11.512 -3.418 18.431 1.00 52.34 273 ASP A CA 1
ATOM 2255 C C . ASP A 1 273 ? -12.623 -4.066 17.581 1.00 52.34 273 ASP A C 1
ATOM 2257 O O . ASP A 1 273 ? -13.118 -3.493 16.609 1.00 52.34 273 ASP A O 1
ATOM 2261 N N . CYS A 1 274 ? -12.989 -5.309 17.915 1.00 48.34 274 CYS A N 1
ATOM 2262 C CA . CYS A 1 274 ? -13.817 -6.178 17.067 1.00 48.34 274 CYS A CA 1
ATOM 2263 C C . CYS A 1 274 ? -15.226 -6.455 17.604 1.00 48.34 274 CYS A C 1
ATOM 2265 O O . CYS A 1 274 ? -15.988 -7.181 16.956 1.00 48.34 274 CYS A O 1
ATOM 2267 N N . HIS A 1 275 ? -15.602 -5.923 18.772 1.00 52.88 275 HIS A N 1
ATOM 2268 C CA . HIS A 1 275 ? -16.839 -6.348 19.437 1.00 52.88 275 HIS A CA 1
ATOM 2269 C C . HIS A 1 275 ? -18.104 -5.909 18.672 1.00 52.88 275 HIS A C 1
ATOM 2271 O O . HIS A 1 275 ? -18.988 -6.720 18.386 1.00 52.88 275 HIS A O 1
ATOM 2277 N N . HIS A 1 276 ? -18.167 -4.647 18.236 1.00 50.59 276 HIS A N 1
ATOM 2278 C CA . HIS A 1 276 ? -19.351 -4.097 17.563 1.00 50.59 276 HIS A CA 1
ATOM 2279 C C . HIS A 1 276 ? -19.566 -4.607 16.131 1.00 50.59 276 HIS A C 1
ATOM 2281 O O . HIS A 1 276 ? -20.710 -4.810 15.714 1.00 50.59 276 HIS A O 1
ATOM 2287 N N . LEU A 1 277 ? -18.492 -4.818 15.364 1.00 49.72 277 LEU A N 1
ATOM 2288 C CA . LEU A 1 277 ? -18.588 -5.299 13.982 1.00 49.72 277 LEU A CA 1
ATOM 2289 C C . LEU A 1 277 ? -19.033 -6.765 13.932 1.00 49.72 277 LEU A C 1
ATOM 2291 O O . LEU A 1 277 ? -19.847 -7.146 13.088 1.00 49.72 277 LEU A O 1
ATOM 2295 N N . ARG A 1 278 ? -18.556 -7.569 14.890 1.00 53.31 278 ARG A N 1
ATOM 2296 C CA . ARG A 1 278 ? -18.933 -8.972 15.074 1.00 53.31 278 ARG A CA 1
ATOM 2297 C C . ARG A 1 278 ? -20.441 -9.136 15.271 1.00 53.31 278 ARG A C 1
ATOM 2299 O O . ARG A 1 278 ? -21.054 -9.939 14.569 1.00 53.31 278 ARG A O 1
ATOM 2306 N N . GLU A 1 279 ? -21.045 -8.345 16.157 1.00 54.44 279 GLU A N 1
ATOM 2307 C CA . GLU A 1 279 ? -22.495 -8.372 16.397 1.00 54.44 279 GLU A CA 1
ATOM 2308 C C . GLU A 1 279 ? -23.296 -7.864 15.186 1.00 54.44 279 GLU A C 1
ATOM 2310 O O . GLU A 1 279 ? -24.305 -8.458 14.805 1.00 54.44 279 GLU A O 1
ATOM 2315 N N . GLN A 1 280 ? -22.815 -6.834 14.479 1.00 50.88 280 GLN A N 1
ATOM 2316 C CA . GLN A 1 280 ? -23.493 -6.350 13.270 1.00 50.88 280 GLN A CA 1
ATOM 2317 C C . GLN A 1 280 ? -23.473 -7.345 12.105 1.00 50.88 280 GLN A C 1
ATOM 2319 O O . GLN A 1 280 ? -24.478 -7.478 11.401 1.00 50.88 280 GLN A O 1
ATOM 2324 N N . ILE A 1 281 ? -22.349 -8.030 11.879 1.00 53.78 281 ILE A N 1
ATOM 2325 C CA . ILE A 1 281 ? -22.228 -9.045 10.825 1.00 53.78 281 ILE A CA 1
ATOM 2326 C C . ILE A 1 281 ? -23.072 -10.272 11.183 1.00 53.78 281 ILE A C 1
ATOM 2328 O O . ILE A 1 281 ? -23.809 -10.778 10.333 1.00 53.78 281 ILE A O 1
ATOM 2332 N N . ARG A 1 282 ? -23.040 -10.700 12.453 1.00 53.09 282 ARG A N 1
ATOM 2333 C CA . ARG A 1 282 ? -23.842 -11.818 12.968 1.00 53.09 282 ARG A CA 1
ATOM 2334 C C . ARG A 1 282 ? -25.345 -11.572 12.821 1.00 53.09 282 ARG A C 1
ATOM 2336 O O . ARG A 1 282 ? -26.052 -12.469 12.375 1.00 53.09 282 ARG A O 1
ATOM 2343 N N . ASN A 1 283 ? -25.816 -10.360 13.113 1.00 51.28 283 ASN A N 1
ATOM 2344 C CA . ASN A 1 283 ? -27.237 -10.009 13.032 1.00 51.28 283 ASN A CA 1
ATOM 2345 C C . ASN A 1 283 ? -27.755 -9.822 11.595 1.00 51.28 283 ASN A C 1
ATOM 2347 O O . ASN A 1 283 ? -28.962 -9.856 11.370 1.00 51.28 283 ASN A O 1
ATOM 2351 N N . ARG A 1 284 ? -26.874 -9.611 10.606 1.00 48.88 284 ARG A N 1
ATOM 2352 C CA . ARG A 1 284 ? -27.275 -9.303 9.218 1.00 48.88 284 ARG A CA 1
ATOM 2353 C C . ARG A 1 284 ? -27.049 -10.418 8.212 1.00 48.88 284 ARG A C 1
ATOM 2355 O O . ARG A 1 284 ? -27.687 -10.401 7.160 1.00 48.88 284 ARG A O 1
ATOM 2362 N N . LEU A 1 285 ? -26.191 -11.390 8.503 1.00 52.47 285 LEU A N 1
ATOM 2363 C CA . LEU A 1 285 ? -26.046 -12.582 7.672 1.00 52.47 285 LEU A CA 1
ATOM 2364 C C . LEU A 1 285 ? -27.215 -13.548 7.926 1.00 52.47 285 LEU A C 1
ATOM 2366 O O . LEU A 1 285 ? -27.042 -14.606 8.523 1.00 52.47 285 LEU A O 1
ATOM 2370 N N . LEU A 1 286 ? -28.405 -13.192 7.428 1.00 37.59 286 LEU A N 1
ATOM 2371 C CA . LEU A 1 286 ? -29.665 -13.947 7.560 1.00 37.59 286 LEU A CA 1
ATOM 2372 C C . LEU A 1 286 ? -29.635 -15.383 6.975 1.00 37.59 286 LEU A C 1
ATOM 2374 O O . LEU A 1 286 ? -30.633 -16.091 7.045 1.00 37.59 286 LEU A O 1
ATOM 2378 N N . TYR A 1 287 ? -28.504 -15.834 6.420 1.00 45.12 287 TYR A N 1
ATOM 2379 C CA . TYR A 1 287 ? -28.333 -17.144 5.776 1.00 45.12 287 TYR A CA 1
ATOM 2380 C C . TYR A 1 287 ? -27.000 -17.834 6.126 1.00 45.12 287 TYR A C 1
ATOM 2382 O O . TYR A 1 287 ? -26.496 -18.645 5.345 1.00 45.12 287 TYR A O 1
ATOM 2390 N N . ALA A 1 288 ? -26.388 -17.496 7.267 1.00 48.25 288 ALA A N 1
ATOM 2391 C CA . ALA A 1 288 ? -25.152 -18.134 7.713 1.00 48.25 288 ALA A CA 1
ATOM 2392 C C . ALA A 1 288 ? -25.423 -19.452 8.461 1.00 48.25 288 ALA A C 1
ATOM 2394 O O . ALA A 1 288 ? -26.020 -19.463 9.536 1.00 48.25 288 ALA A O 1
ATOM 2395 N N . VAL A 1 289 ? -24.920 -20.570 7.935 1.00 48.97 289 VAL A N 1
ATOM 2396 C CA . VAL A 1 289 ? -24.775 -21.817 8.694 1.00 48.97 289 VAL A CA 1
ATOM 2397 C C . VAL A 1 289 ? -23.569 -21.648 9.609 1.00 48.97 289 VAL A C 1
ATOM 2399 O O . VAL A 1 289 ? -22.426 -21.612 9.149 1.00 48.97 289 VAL A O 1
ATOM 2402 N N . LYS A 1 290 ? -23.816 -21.509 10.910 1.00 51.53 290 LYS A N 1
ATOM 2403 C CA . LYS A 1 290 ? -22.754 -21.373 11.909 1.00 51.53 290 LYS A CA 1
ATOM 2404 C C . LYS A 1 290 ? -21.973 -22.689 12.001 1.00 51.53 290 LYS A C 1
ATOM 2406 O O . LYS A 1 290 ? -22.557 -23.730 12.280 1.00 51.53 290 LYS A O 1
ATOM 2411 N N . THR A 1 291 ? -20.665 -22.652 11.748 1.00 53.41 291 THR A N 1
ATOM 2412 C CA . THR A 1 291 ? -19.798 -23.844 11.785 1.00 53.41 291 THR A CA 1
ATOM 2413 C C . THR A 1 291 ? -19.032 -23.972 13.101 1.00 53.41 291 THR A C 1
ATOM 2415 O O . THR A 1 291 ? -18.807 -25.090 13.556 1.00 53.41 291 THR A O 1
ATOM 2418 N N . LYS A 1 292 ? -18.641 -22.849 13.728 1.00 56.66 292 LYS A N 1
ATOM 2419 C CA . LYS A 1 292 ? -18.026 -22.767 15.073 1.00 56.66 292 LYS A CA 1
ATOM 2420 C C . LYS A 1 292 ? -18.471 -21.478 15.787 1.00 56.66 292 LYS A C 1
ATOM 2422 O O . LYS A 1 292 ? -19.180 -20.664 15.203 1.00 56.66 292 LYS A O 1
ATOM 2427 N N . ILE A 1 293 ? -18.053 -21.280 17.046 1.00 52.72 293 ILE A N 1
ATOM 2428 C CA . ILE A 1 293 ? -18.369 -20.092 17.880 1.00 52.72 293 ILE A CA 1
ATOM 2429 C C . ILE A 1 293 ? -18.105 -18.773 17.124 1.00 52.72 293 ILE A C 1
ATOM 2431 O O . ILE A 1 293 ? -18.902 -17.840 17.234 1.00 52.72 293 ILE A O 1
ATOM 2435 N N . ASP A 1 294 ? -17.080 -18.794 16.270 1.00 59.91 294 ASP A N 1
ATOM 2436 C CA . ASP A 1 294 ? -16.465 -17.656 15.587 1.00 59.91 294 ASP A CA 1
ATOM 2437 C C . ASP A 1 294 ? -16.410 -17.822 14.060 1.00 59.91 294 ASP A C 1
ATOM 2439 O O . ASP A 1 294 ? -15.690 -17.107 13.378 1.00 59.91 294 ASP A O 1
ATOM 2443 N N . SER A 1 295 ? -17.143 -18.778 13.486 1.00 58.84 295 SER A N 1
ATOM 2444 C CA . SER A 1 295 ? -17.165 -18.941 12.032 1.00 58.84 295 SER A CA 1
ATOM 2445 C C . SER A 1 295 ? -18.517 -19.370 11.496 1.00 58.84 295 SER A C 1
ATOM 2447 O O . SER A 1 295 ? -19.263 -20.121 12.135 1.00 58.84 295 SER A O 1
ATOM 2449 N N . GLY A 1 296 ? -18.835 -18.890 10.299 1.00 58.38 296 GLY A N 1
ATOM 2450 C CA . GLY A 1 296 ? -20.086 -19.180 9.617 1.00 58.38 296 GLY A CA 1
ATOM 2451 C C . GLY A 1 296 ? -19.903 -19.245 8.112 1.00 58.38 296 GLY A C 1
ATOM 2452 O O . GLY A 1 296 ? -19.125 -18.500 7.530 1.00 58.38 296 GLY A O 1
ATOM 2453 N N . ILE A 1 297 ? -20.634 -20.145 7.467 1.00 57.47 297 ILE A N 1
ATOM 2454 C CA . ILE A 1 297 ? -20.691 -20.238 6.012 1.00 57.47 297 ILE A CA 1
ATOM 2455 C C . ILE A 1 297 ? -21.977 -19.574 5.552 1.00 57.47 297 ILE A C 1
ATOM 2457 O O . ILE A 1 297 ? -23.052 -19.979 5.979 1.00 57.47 297 ILE A O 1
ATOM 2461 N N . PHE A 1 298 ? -21.891 -18.596 4.660 1.00 59.06 298 PHE A N 1
ATOM 2462 C CA . PHE A 1 298 ? -23.059 -17.878 4.161 1.00 59.06 298 PHE A CA 1
ATOM 2463 C C . PHE A 1 298 ? -23.075 -17.813 2.636 1.00 59.06 298 PHE A C 1
ATOM 2465 O O . PHE A 1 298 ? -22.048 -17.959 1.966 1.00 59.06 298 PHE A O 1
ATOM 2472 N N . LYS A 1 299 ? -24.279 -17.635 2.087 1.00 56.78 299 LYS A N 1
ATOM 2473 C CA . LYS A 1 299 ? -24.514 -17.504 0.648 1.00 56.78 299 LYS A CA 1
ATOM 2474 C C . LYS A 1 299 ? -24.810 -16.051 0.293 1.00 56.78 299 LYS A C 1
ATOM 2476 O O . LYS A 1 299 ? -25.672 -15.437 0.914 1.00 56.78 299 LYS A O 1
ATOM 2481 N N . ILE A 1 300 ? -24.134 -15.533 -0.728 1.00 57.94 300 ILE A N 1
ATOM 2482 C CA . ILE A 1 300 ? -24.441 -14.241 -1.354 1.00 57.94 300 ILE A CA 1
ATOM 2483 C C . ILE A 1 300 ? -25.071 -14.517 -2.720 1.00 57.94 300 ILE A C 1
ATOM 2485 O O . ILE A 1 300 ? -24.486 -15.248 -3.522 1.00 57.94 300 ILE A O 1
ATOM 2489 N N . SER A 1 301 ? -26.257 -13.960 -2.973 1.00 52.81 301 SER A N 1
ATOM 2490 C CA . SER A 1 301 ? -26.907 -14.018 -4.287 1.00 52.81 301 SER A CA 1
ATOM 2491 C C . SER A 1 301 ? -26.281 -12.983 -5.221 1.00 52.81 301 SER A C 1
ATOM 2493 O O . SER A 1 301 ? -26.147 -11.822 -4.841 1.00 52.81 301 SER A O 1
ATOM 2495 N N . ILE A 1 302 ? -25.884 -13.400 -6.421 1.00 57.34 302 ILE A N 1
ATOM 2496 C CA . ILE A 1 302 ? -25.307 -12.545 -7.463 1.00 57.34 302 ILE A CA 1
ATOM 2497 C C . ILE A 1 302 ? -26.053 -12.850 -8.759 1.00 57.34 302 ILE A C 1
ATOM 2499 O O . ILE A 1 302 ? -25.802 -13.891 -9.372 1.00 57.34 302 ILE A O 1
ATOM 2503 N N . GLU A 1 303 ? -26.948 -11.940 -9.152 1.00 56.34 303 GLU A N 1
ATOM 2504 C CA . GLU A 1 303 ? -27.812 -12.017 -10.342 1.00 56.34 303 GLU A CA 1
ATOM 2505 C C . GLU A 1 303 ? -28.516 -13.382 -10.491 1.00 56.34 303 GLU A C 1
ATOM 2507 O O . GLU A 1 303 ? -29.593 -13.578 -9.935 1.00 56.34 303 GLU A O 1
ATOM 2512 N N . ASN A 1 304 ? -27.878 -14.327 -11.197 1.00 50.91 304 ASN A N 1
ATOM 2513 C CA . ASN A 1 304 ? -28.380 -15.665 -11.542 1.00 50.91 304 ASN A CA 1
ATOM 2514 C C . ASN A 1 304 ? -27.598 -16.818 -10.875 1.00 50.91 304 ASN A C 1
ATOM 2516 O O . ASN A 1 304 ? -27.696 -17.973 -11.287 1.00 50.91 304 ASN A O 1
ATOM 2520 N N . SER A 1 305 ? -26.766 -16.526 -9.877 1.00 55.38 305 SER A N 1
ATOM 2521 C CA . SER A 1 305 ? -25.951 -17.514 -9.164 1.00 55.38 305 SER A CA 1
ATOM 2522 C C . SER A 1 305 ? -25.868 -17.186 -7.676 1.00 55.38 305 SER A C 1
ATOM 2524 O O . SER A 1 305 ? -26.167 -16.074 -7.254 1.00 55.38 305 SER A O 1
ATOM 2526 N N . TYR A 1 306 ? -25.427 -18.140 -6.862 1.00 56.16 306 TYR A N 1
ATOM 2527 C CA . TYR A 1 306 ? -25.059 -17.874 -5.474 1.00 56.16 306 TYR A CA 1
ATOM 2528 C C . TYR A 1 306 ? -23.590 -18.236 -5.254 1.00 56.16 306 TYR A C 1
ATOM 2530 O O . TYR A 1 306 ? -23.066 -19.183 -5.847 1.00 56.16 306 TYR A O 1
ATOM 2538 N N . ARG A 1 307 ? -22.914 -17.496 -4.376 1.00 63.66 307 ARG A N 1
ATOM 2539 C CA . ARG A 1 307 ? -21.547 -17.802 -3.940 1.00 63.66 307 ARG A CA 1
ATOM 2540 C C . ARG A 1 307 ? -21.506 -18.097 -2.463 1.00 63.66 307 ARG A C 1
ATOM 2542 O O . ARG A 1 307 ? -22.185 -17.444 -1.678 1.00 63.66 307 ARG A O 1
ATOM 2549 N N . VAL A 1 308 ? -20.705 -19.093 -2.112 1.00 62.81 308 VAL A N 1
ATOM 2550 C CA . VAL A 1 308 ? -20.520 -19.536 -0.736 1.00 62.81 308 VAL A CA 1
ATOM 2551 C C . VAL A 1 308 ? -19.229 -18.929 -0.206 1.00 62.81 308 VAL A C 1
ATOM 2553 O O . VAL A 1 308 ? -18.157 -19.157 -0.769 1.00 62.81 308 VAL A O 1
ATOM 2556 N N . PHE A 1 309 ? -19.338 -18.179 0.882 1.00 64.75 309 PHE A N 1
ATOM 2557 C CA . PHE A 1 309 ? -18.200 -17.633 1.606 1.00 64.75 309 PHE A CA 1
ATOM 2558 C C . PHE A 1 309 ? -18.155 -18.233 3.003 1.00 64.75 309 PHE A C 1
ATOM 2560 O O . PHE A 1 309 ? -19.185 -18.406 3.655 1.00 64.75 309 PHE A O 1
ATOM 2567 N N . LYS A 1 310 ? -16.948 -18.559 3.454 1.00 67.00 310 LYS A N 1
ATOM 2568 C CA . LYS A 1 310 ? -16.670 -18.846 4.853 1.00 67.00 310 LYS A CA 1
ATOM 2569 C C . LYS A 1 310 ? -16.205 -17.549 5.498 1.00 67.00 310 LYS A C 1
ATOM 2571 O O . LYS A 1 310 ? -15.241 -16.942 5.042 1.00 67.00 310 LYS A O 1
ATOM 2576 N N . LEU A 1 311 ? -16.934 -17.137 6.520 1.00 66.56 311 LEU A N 1
ATOM 2577 C CA . LEU A 1 311 ? -16.580 -16.068 7.429 1.00 66.56 311 LEU A CA 1
ATOM 2578 C C . LEU A 1 311 ? -15.884 -16.691 8.634 1.00 66.56 311 LEU A C 1
ATOM 2580 O O . LEU A 1 311 ? -16.490 -17.506 9.331 1.00 66.56 311 LEU A O 1
ATOM 2584 N N . ASP A 1 312 ? -14.654 -16.282 8.892 1.00 63.81 312 ASP A N 1
ATOM 2585 C CA . ASP A 1 312 ? -13.952 -16.538 10.143 1.00 63.81 312 ASP A CA 1
ATOM 2586 C C . ASP A 1 312 ? -13.778 -15.197 10.879 1.00 63.81 312 ASP A C 1
ATOM 2588 O O . ASP A 1 312 ? -13.305 -14.215 10.308 1.00 63.81 312 ASP A O 1
ATOM 2592 N N . LEU A 1 313 ? -14.222 -15.146 12.134 1.00 60.12 313 LEU A N 1
ATOM 2593 C CA . LEU A 1 313 ? -14.211 -13.981 13.019 1.00 60.12 313 LEU A CA 1
ATOM 2594 C C . LEU A 1 313 ? -13.261 -14.262 14.185 1.00 60.12 313 LEU A C 1
ATOM 2596 O O . LEU A 1 313 ? -13.665 -14.860 15.175 1.00 60.12 313 LEU A O 1
ATOM 2600 N N . ASN A 1 314 ? -12.006 -13.834 14.105 1.00 61.09 314 ASN A N 1
ATOM 2601 C CA . ASN A 1 314 ? -11.110 -13.861 15.264 1.00 61.09 314 ASN A CA 1
ATOM 2602 C C . ASN A 1 314 ? -11.180 -12.516 16.014 1.00 61.09 314 ASN A C 1
ATOM 2604 O O . ASN A 1 314 ? -11.691 -11.535 15.480 1.00 61.09 314 ASN A O 1
ATOM 2608 N N . ARG A 1 315 ? -10.640 -12.441 17.239 1.00 56.34 315 ARG A N 1
ATOM 2609 C CA . ARG A 1 315 ? -10.639 -11.242 18.104 1.00 56.34 315 ARG A CA 1
ATOM 2610 C C . ARG A 1 315 ? -10.163 -9.948 17.431 1.00 56.34 315 ARG A C 1
ATOM 2612 O O . ARG A 1 315 ? -10.515 -8.895 17.938 1.00 56.34 315 ARG A O 1
ATOM 2619 N N . CYS A 1 316 ? -9.378 -10.034 16.355 1.00 54.72 316 CYS A N 1
ATOM 2620 C CA . CYS A 1 316 ? -8.794 -8.884 15.656 1.00 54.72 316 CYS A CA 1
ATOM 2621 C C . CYS A 1 316 ? -8.945 -8.944 14.125 1.00 54.72 316 CYS A C 1
ATOM 2623 O O . CYS A 1 316 ? -8.438 -8.063 13.438 1.00 54.72 316 CYS A O 1
ATOM 2625 N N . MET A 1 317 ? -9.575 -9.990 13.567 1.00 57.12 317 MET A N 1
ATOM 2626 C CA . MET A 1 317 ? -9.597 -10.210 12.114 1.00 57.12 317 MET A CA 1
ATOM 2627 C C . MET A 1 317 ? -10.931 -10.761 11.626 1.00 57.12 317 MET A C 1
ATOM 2629 O O . MET A 1 317 ? -11.486 -11.699 12.205 1.00 57.12 317 MET A O 1
ATOM 2633 N N . ILE A 1 318 ? -11.392 -10.215 10.507 1.00 60.09 318 ILE A N 1
ATOM 2634 C CA . ILE A 1 318 ? -12.507 -10.726 9.720 1.00 60.09 318 ILE A CA 1
ATOM 2635 C C . ILE A 1 318 ? -11.935 -11.280 8.434 1.00 60.09 318 ILE A C 1
ATOM 2637 O O . ILE A 1 318 ? -11.426 -10.522 7.614 1.00 60.09 318 ILE A O 1
ATOM 2641 N N . GLN A 1 319 ? -12.071 -12.585 8.237 1.00 63.00 319 GLN A N 1
ATOM 2642 C CA . GLN A 1 319 ? -11.630 -13.235 7.017 1.00 63.00 319 GLN A CA 1
ATOM 2643 C C . GLN A 1 319 ? -12.824 -13.815 6.271 1.00 63.00 319 GLN A C 1
ATOM 2645 O O . GLN A 1 319 ? -13.589 -14.628 6.789 1.00 63.00 319 GLN A O 1
ATOM 2650 N N . LEU A 1 320 ? -12.967 -13.396 5.024 1.00 64.38 320 LEU A N 1
ATOM 2651 C CA . LEU A 1 320 ? -13.938 -13.904 4.077 1.00 64.38 320 LEU A CA 1
ATOM 2652 C C . LEU A 1 320 ? -13.195 -14.714 3.029 1.00 64.38 320 LEU A C 1
ATOM 2654 O O . LEU A 1 320 ? -12.441 -14.157 2.241 1.00 64.38 320 LEU A O 1
ATOM 2658 N N . THR A 1 321 ? -13.407 -16.028 3.008 1.00 65.94 321 THR A N 1
ATOM 2659 C CA . THR A 1 321 ? -12.789 -16.927 2.025 1.00 65.94 321 THR A CA 1
ATOM 2660 C C . THR A 1 321 ? -13.844 -17.570 1.143 1.00 65.94 321 THR A C 1
ATOM 2662 O O . THR A 1 321 ? -14.840 -18.129 1.615 1.00 65.94 321 THR A O 1
ATOM 2665 N N . ARG A 1 322 ? -13.640 -17.499 -0.171 1.00 66.88 322 ARG A N 1
ATOM 2666 C CA . ARG A 1 322 ? -14.516 -18.151 -1.141 1.00 66.88 322 ARG A CA 1
ATOM 2667 C C . ARG A 1 322 ? -14.364 -19.669 -1.044 1.00 66.88 322 ARG A C 1
ATOM 2669 O O . ARG A 1 322 ? -13.262 -20.199 -1.134 1.00 66.88 322 ARG A O 1
ATOM 2676 N N . GLN A 1 323 ? -15.484 -20.374 -0.923 1.00 64.75 323 GLN A N 1
ATOM 2677 C CA . GLN A 1 323 ? -15.524 -21.835 -0.943 1.00 64.75 323 GLN A CA 1
ATOM 2678 C C . GLN A 1 323 ? -15.914 -22.306 -2.348 1.00 64.75 323 GLN A C 1
ATOM 2680 O O . GLN A 1 323 ? -17.042 -22.096 -2.799 1.00 64.75 323 GLN A O 1
ATOM 2685 N N . CYS A 1 324 ? -14.988 -22.940 -3.063 1.00 50.22 324 CYS A N 1
ATOM 2686 C CA . CYS A 1 324 ? -15.291 -23.583 -4.340 1.00 50.22 324 CYS A CA 1
ATOM 2687 C C . CYS A 1 324 ? -15.783 -25.016 -4.085 1.00 50.22 324 CYS A C 1
ATOM 2689 O O . CYS A 1 324 ? -15.040 -25.806 -3.513 1.00 50.22 324 CYS A O 1
ATOM 2691 N N . GLY A 1 325 ? -17.006 -25.366 -4.523 1.00 47.28 325 GLY A N 1
ATOM 2692 C CA . GLY A 1 325 ? -17.356 -26.787 -4.700 1.00 47.28 325 GLY A CA 1
ATOM 2693 C C . GLY A 1 325 ? -18.740 -27.319 -4.306 1.00 47.28 325 GLY A C 1
ATOM 2694 O O . GLY A 1 325 ? -18.824 -28.515 -4.049 1.00 47.28 325 GLY A O 1
ATOM 2695 N N . ARG A 1 326 ? -19.843 -26.553 -4.268 1.00 42.47 326 ARG A N 1
ATOM 2696 C CA . ARG A 1 326 ? -21.182 -27.182 -4.119 1.00 42.47 326 ARG A CA 1
ATOM 2697 C C . ARG A 1 326 ? -22.222 -26.674 -5.114 1.00 42.47 326 ARG A C 1
ATOM 2699 O O . ARG A 1 326 ? -22.508 -25.477 -5.158 1.00 42.47 326 ARG A O 1
ATOM 2706 N N . SER A 1 327 ? -22.779 -27.613 -5.887 1.00 38.47 327 SER A N 1
ATOM 2707 C CA . SER A 1 327 ? -23.850 -27.381 -6.863 1.00 38.47 327 SER A CA 1
ATOM 2708 C C . SER A 1 327 ? -25.166 -26.975 -6.189 1.00 38.47 327 SER A C 1
ATOM 2710 O O . SER A 1 327 ? -25.361 -27.208 -4.992 1.00 38.47 327 SER A O 1
ATOM 2712 N N . ALA A 1 328 ? -26.059 -26.375 -6.986 1.00 40.56 328 ALA A N 1
ATOM 2713 C CA . ALA A 1 328 ? -27.338 -25.767 -6.595 1.00 40.56 328 ALA A CA 1
ATOM 2714 C C . ALA A 1 328 ? -28.260 -26.641 -5.736 1.00 40.56 328 ALA A C 1
ATOM 2716 O O . ALA A 1 328 ? -29.094 -26.104 -5.012 1.00 40.56 328 ALA A O 1
ATOM 2717 N N . ASN A 1 329 ? -28.066 -27.962 -5.748 1.00 38.91 329 ASN A N 1
ATOM 2718 C CA . ASN A 1 329 ? -29.059 -28.917 -5.264 1.00 38.91 329 ASN A CA 1
ATOM 2719 C C . ASN A 1 329 ? -28.648 -29.692 -4.002 1.00 38.91 329 ASN A C 1
ATOM 2721 O O . ASN A 1 329 ? -29.336 -30.637 -3.627 1.00 38.91 329 ASN A O 1
ATOM 2725 N N . SER A 1 330 ? -27.556 -29.336 -3.314 1.00 36.78 330 SER A N 1
ATOM 2726 C CA . SER A 1 330 ? -27.230 -30.008 -2.048 1.00 36.78 330 SER A CA 1
ATOM 2727 C C . SER A 1 330 ? -28.107 -29.466 -0.913 1.00 36.78 330 SER A C 1
ATOM 2729 O O . SER A 1 330 ? -27.826 -28.396 -0.362 1.00 36.78 330 SER A O 1
ATOM 2731 N N . SER A 1 331 ? -29.159 -30.201 -0.552 1.00 35.44 331 SER A N 1
ATOM 2732 C CA . SER A 1 331 ? -29.935 -29.973 0.667 1.00 35.44 331 SER A CA 1
ATOM 2733 C C . SER A 1 331 ? -29.037 -30.188 1.888 1.00 35.44 331 SER A C 1
ATOM 2735 O O . SER A 1 331 ? -28.640 -31.313 2.191 1.00 35.44 331 SER A O 1
ATOM 2737 N N . VAL A 1 332 ? -28.684 -29.103 2.578 1.00 35.62 332 VAL A N 1
ATOM 2738 C CA . VAL A 1 332 ? -28.008 -29.170 3.878 1.00 35.62 332 VAL A CA 1
ATOM 2739 C C . VAL A 1 332 ? -29.095 -29.265 4.938 1.00 35.62 332 VAL A C 1
ATOM 2741 O O . VAL A 1 332 ? -29.886 -28.336 5.087 1.00 35.62 332 VAL A O 1
ATOM 2744 N N . ILE A 1 333 ? -29.141 -30.384 5.661 1.00 30.23 333 ILE A N 1
ATOM 2745 C CA . ILE A 1 333 ? -29.957 -30.513 6.872 1.00 30.23 333 ILE A CA 1
ATOM 2746 C C . ILE A 1 333 ? -29.407 -29.496 7.878 1.00 30.23 333 ILE A C 1
ATOM 2748 O O . ILE A 1 333 ? -28.278 -29.629 8.353 1.00 30.23 333 ILE A O 1
ATOM 2752 N N . ALA A 1 334 ? -30.173 -28.436 8.134 1.00 29.42 334 ALA A N 1
ATOM 2753 C CA . ALA A 1 334 ? -29.816 -27.390 9.079 1.00 29.42 334 ALA A CA 1
ATOM 2754 C C . ALA A 1 334 ? -30.330 -27.780 10.467 1.00 29.42 334 ALA A C 1
ATOM 2756 O O . ALA A 1 334 ? -31.534 -27.839 10.700 1.00 29.42 334 ALA A O 1
AT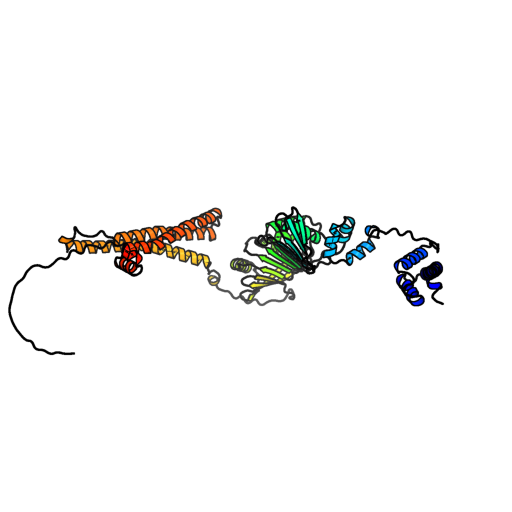OM 2757 N N . TYR A 1 335 ? -29.409 -28.040 11.390 1.00 25.77 335 TYR A N 1
ATOM 2758 C CA . TYR A 1 335 ? -29.729 -28.128 12.808 1.00 25.77 335 TYR A CA 1
ATOM 2759 C C . TYR A 1 335 ? -29.678 -26.716 13.386 1.00 25.77 335 TYR A C 1
ATOM 2761 O O . TYR A 1 335 ? -28.616 -26.094 13.443 1.00 25.77 335 TYR A O 1
ATOM 2769 N N . TYR A 1 336 ? -30.831 -26.192 13.783 1.00 28.02 336 TYR A N 1
ATOM 2770 C CA . TYR A 1 336 ? -30.930 -24.918 14.486 1.00 28.02 336 TYR A CA 1
ATOM 2771 C C . TYR A 1 336 ? -30.742 -25.185 15.976 1.00 28.02 336 TYR A C 1
ATOM 2773 O O . TYR A 1 336 ? -31.559 -25.854 16.605 1.00 28.02 336 TYR A O 1
ATOM 2781 N N . PHE A 1 337 ? -29.671 -24.647 16.551 1.00 27.47 337 PHE A N 1
ATOM 2782 C CA . PHE A 1 337 ? -29.580 -24.495 17.997 1.00 27.47 337 PHE A CA 1
ATOM 2783 C C . PHE A 1 337 ? -30.301 -23.193 18.351 1.00 27.47 337 PHE A C 1
ATOM 2785 O O . PHE A 1 337 ? -29.777 -22.102 18.118 1.00 27.47 337 PHE A O 1
ATOM 2792 N N . THR A 1 338 ? -31.528 -23.286 18.857 1.00 27.58 338 THR A N 1
ATOM 2793 C CA . THR A 1 338 ? -32.242 -22.120 19.382 1.00 27.58 338 THR A CA 1
ATOM 2794 C C . THR A 1 338 ? -31.692 -21.813 20.770 1.00 27.58 338 THR A C 1
ATOM 2796 O O . THR A 1 338 ? -32.124 -22.396 21.764 1.00 27.58 338 THR A O 1
ATOM 2799 N N . ALA A 1 339 ? -30.708 -20.919 20.854 1.00 31.92 339 ALA A N 1
ATOM 2800 C CA . ALA A 1 339 ? -30.427 -20.255 22.119 1.00 31.92 339 ALA A CA 1
ATOM 2801 C C . ALA A 1 339 ? -31.638 -19.374 22.463 1.00 31.92 339 ALA A C 1
ATOM 2803 O O . ALA A 1 339 ? -32.113 -18.619 21.613 1.00 31.92 339 ALA A O 1
ATOM 2804 N N . SER A 1 340 ? -32.158 -19.525 23.683 1.00 26.75 340 SER A N 1
ATOM 2805 C CA . SER A 1 340 ? -33.253 -18.722 24.237 1.00 26.75 340 SER A CA 1
ATOM 2806 C C . SER A 1 340 ? -33.029 -17.227 23.975 1.00 26.75 340 SER A C 1
ATOM 2808 O O . SER A 1 340 ? -31.904 -16.747 24.101 1.00 26.75 340 SER A O 1
ATOM 2810 N N . TYR A 1 341 ? -34.098 -16.490 23.650 1.00 30.09 341 TYR A N 1
ATOM 2811 C CA . TYR A 1 341 ? -34.085 -15.028 23.482 1.00 30.09 341 TYR A CA 1
ATOM 2812 C C . TYR A 1 341 ? -33.431 -14.314 24.682 1.00 30.09 341 TYR A C 1
ATOM 2814 O O . TYR A 1 341 ? -32.713 -13.337 24.505 1.00 30.09 341 TYR A O 1
ATOM 2822 N N . TYR A 1 342 ? -33.557 -14.888 25.882 1.00 31.83 342 TYR A N 1
ATOM 2823 C CA . TYR A 1 342 ? -32.938 -14.383 27.110 1.00 31.83 342 TYR A CA 1
ATOM 2824 C C . TYR A 1 342 ? -31.410 -14.545 27.175 1.00 31.83 342 TYR A C 1
ATOM 2826 O O . TYR A 1 342 ? -30.771 -13.899 27.990 1.00 31.83 342 TYR A O 1
ATOM 2834 N N . PHE A 1 343 ? -30.804 -15.382 26.328 1.00 32.81 343 PHE A N 1
ATOM 2835 C CA . PHE A 1 343 ? -29.354 -15.618 26.321 1.00 32.81 343 PHE A CA 1
ATOM 2836 C C . PHE A 1 343 ? -28.600 -14.739 25.305 1.00 32.81 343 PHE A C 1
ATOM 2838 O O . PHE A 1 343 ? -27.372 -14.749 25.286 1.00 32.81 343 PHE A O 1
ATOM 2845 N N . ASN A 1 344 ? -29.316 -14.010 24.436 1.00 35.66 344 ASN A N 1
ATOM 2846 C CA . ASN A 1 344 ? -28.725 -13.142 23.407 1.00 35.66 344 ASN A CA 1
ATOM 2847 C C . ASN A 1 344 ? -28.757 -11.643 23.765 1.00 35.66 344 ASN A C 1
ATOM 2849 O O . ASN A 1 344 ? -28.130 -10.866 23.055 1.00 35.66 344 ASN A O 1
ATOM 2853 N N . GLU A 1 345 ? -29.457 -11.238 24.829 1.00 37.25 345 GLU A N 1
ATOM 2854 C CA . GLU A 1 345 ? -29.605 -9.823 25.224 1.00 37.25 345 GLU A CA 1
ATOM 2855 C C . GLU A 1 345 ? -28.629 -9.353 26.318 1.00 37.25 345 GLU A C 1
ATOM 2857 O O . GLU A 1 345 ? -28.568 -8.163 26.596 1.00 37.25 345 GLU A O 1
ATOM 2862 N N . GLU A 1 346 ? -27.811 -10.213 26.930 1.00 39.97 346 GLU A N 1
ATOM 2863 C CA . GLU A 1 346 ? -27.065 -9.805 28.129 1.00 39.97 346 GLU A CA 1
ATOM 2864 C C . GLU A 1 346 ? -25.553 -10.021 28.022 1.00 39.97 346 GLU A C 1
ATOM 2866 O O . GLU A 1 346 ? -25.003 -11.035 28.442 1.00 39.97 346 GLU A O 1
ATOM 2871 N N . LEU A 1 347 ? -24.858 -8.984 27.556 1.00 37.09 347 LEU A N 1
ATOM 2872 C CA . LEU A 1 347 ? -23.952 -8.290 28.468 1.00 37.09 347 LEU A CA 1
ATOM 2873 C C . LEU A 1 347 ? -23.905 -6.814 28.066 1.00 37.09 347 LEU A C 1
ATOM 2875 O O . LEU A 1 347 ? -23.282 -6.430 27.080 1.00 37.09 347 LEU A O 1
ATOM 2879 N N . PHE A 1 348 ? -24.606 -5.997 28.844 1.00 50.06 348 PHE A N 1
ATOM 2880 C CA . PHE A 1 348 ? -24.310 -4.581 29.035 1.00 50.06 348 PHE A CA 1
ATOM 2881 C C . PHE A 1 348 ? -22.779 -4.376 28.966 1.00 50.06 348 PHE A C 1
ATOM 2883 O O . PHE A 1 348 ? -22.051 -5.103 29.648 1.00 50.06 348 PHE A O 1
ATOM 2890 N N . ASP A 1 349 ? -22.295 -3.471 28.107 1.00 57.22 349 ASP A N 1
ATOM 2891 C CA . ASP A 1 349 ? -20.861 -3.294 27.833 1.00 57.22 349 ASP A CA 1
ATOM 2892 C C . ASP A 1 349 ? -20.074 -3.232 29.154 1.00 57.22 349 ASP A C 1
ATOM 2894 O O . ASP A 1 349 ? -20.473 -2.522 30.083 1.00 57.22 349 ASP A O 1
ATOM 2898 N N . PHE A 1 350 ? -18.997 -4.014 29.288 1.00 58.66 350 PHE A N 1
ATOM 2899 C CA . PHE A 1 350 ? -18.244 -4.111 30.546 1.00 58.66 350 PHE A CA 1
ATOM 2900 C C . PHE A 1 350 ? -17.768 -2.726 31.001 1.00 58.66 350 PHE A C 1
ATOM 2902 O O . PHE A 1 350 ? -17.738 -2.440 32.198 1.00 58.66 350 PHE A O 1
ATOM 2909 N N . TYR A 1 351 ? -17.469 -1.848 30.039 1.00 62.69 351 TYR A N 1
ATOM 2910 C CA . TYR A 1 351 ? -17.174 -0.444 30.284 1.00 62.69 351 TYR A CA 1
ATOM 2911 C C . TYR A 1 351 ? -18.366 0.298 30.907 1.00 62.69 351 TYR A C 1
ATOM 2913 O O . TYR A 1 351 ? -18.221 0.882 31.980 1.00 62.69 351 TYR A O 1
ATOM 2921 N N . SER A 1 352 ? -19.558 0.219 30.310 1.00 70.38 352 SER A N 1
ATOM 2922 C CA . SER A 1 352 ? -20.771 0.862 30.828 1.00 70.38 352 SER A CA 1
ATOM 2923 C C . SER A 1 352 ? -21.171 0.304 32.202 1.00 70.38 352 SER A C 1
ATOM 2925 O O . SER A 1 352 ? -21.506 1.077 33.096 1.00 70.38 352 SER A O 1
ATOM 2927 N N . LEU A 1 353 ? -21.046 -1.010 32.441 1.00 73.75 353 LEU A N 1
ATOM 2928 C CA . LEU A 1 353 ? -21.249 -1.610 33.772 1.00 73.75 353 LEU A CA 1
ATOM 2929 C C . LEU A 1 353 ? -20.240 -1.103 34.794 1.00 73.75 353 LEU A C 1
ATOM 2931 O O . LEU A 1 353 ? -20.608 -0.803 35.930 1.00 73.75 353 LEU A O 1
ATOM 2935 N N . HIS A 1 354 ? -18.973 -1.007 34.401 1.00 72.94 354 HIS A N 1
ATOM 2936 C CA . HIS A 1 354 ? -17.927 -0.481 35.261 1.00 72.94 354 HIS A CA 1
ATOM 2937 C C . HIS A 1 354 ? -18.199 0.984 35.618 1.00 72.94 354 HIS A C 1
ATOM 2939 O O . HIS A 1 354 ? -18.136 1.345 36.792 1.00 72.94 354 HIS A O 1
ATOM 2945 N N . VAL A 1 355 ? -18.578 1.812 34.642 1.00 78.44 355 VAL A N 1
ATOM 2946 C CA . VAL A 1 355 ? -18.922 3.226 34.848 1.00 78.44 355 VAL A CA 1
ATOM 2947 C C . VAL A 1 355 ? -20.171 3.372 35.718 1.00 78.44 355 VAL A C 1
ATOM 2949 O O . VAL A 1 355 ? -20.145 4.156 36.666 1.00 78.44 355 VAL A O 1
ATOM 2952 N N . ILE A 1 356 ? -21.235 2.598 35.481 1.00 82.75 356 ILE A N 1
ATOM 2953 C CA . ILE A 1 356 ? -22.450 2.603 36.317 1.00 82.75 356 ILE A CA 1
ATOM 2954 C C . ILE A 1 356 ? -22.111 2.185 37.747 1.00 82.75 356 ILE A C 1
ATOM 2956 O O . ILE A 1 356 ? -22.482 2.880 38.693 1.00 82.75 356 ILE A O 1
ATOM 2960 N N . SER A 1 357 ? -21.365 1.092 37.911 1.00 84.19 357 SER A N 1
ATOM 2961 C CA . SER A 1 357 ? -20.930 0.593 39.216 1.00 84.19 357 SER A CA 1
ATOM 2962 C C . SER A 1 357 ? -20.106 1.642 39.967 1.00 84.19 357 SER A C 1
ATOM 2964 O O . SER A 1 357 ? -20.408 1.951 41.118 1.00 84.19 357 SER A O 1
ATOM 2966 N N . MET A 1 358 ? -19.141 2.284 39.299 1.00 82.06 358 MET A N 1
ATOM 2967 C CA . MET A 1 358 ? -18.333 3.367 39.873 1.00 82.06 358 MET A CA 1
ATOM 2968 C C . MET A 1 358 ? -19.164 4.602 40.228 1.00 82.06 358 MET A C 1
ATOM 2970 O O . MET A 1 358 ? -18.936 5.231 41.261 1.00 82.06 358 MET A O 1
ATOM 2974 N N . SER A 1 359 ? -20.148 4.944 39.399 1.00 87.69 359 SER A N 1
ATOM 2975 C CA . SER A 1 359 ? -21.050 6.073 39.641 1.00 87.69 359 SER A CA 1
ATOM 2976 C C . SER A 1 359 ? -21.913 5.830 40.875 1.00 87.69 359 SER A C 1
ATOM 2978 O O . SER A 1 359 ? -21.974 6.673 41.769 1.00 87.69 359 SER A O 1
ATOM 2980 N N . ILE A 1 360 ? -22.516 4.644 40.972 1.00 87.19 360 ILE A N 1
ATOM 2981 C CA . ILE A 1 360 ? -23.307 4.223 42.131 1.00 87.19 360 ILE A CA 1
ATOM 2982 C C . ILE A 1 360 ? -22.424 4.173 43.385 1.00 87.19 360 ILE A C 1
ATOM 2984 O O . ILE A 1 360 ? -22.807 4.707 44.426 1.00 87.19 360 ILE A O 1
ATOM 2988 N N . ALA A 1 361 ? -21.220 3.605 43.284 1.00 87.25 361 ALA A N 1
ATOM 2989 C CA . ALA A 1 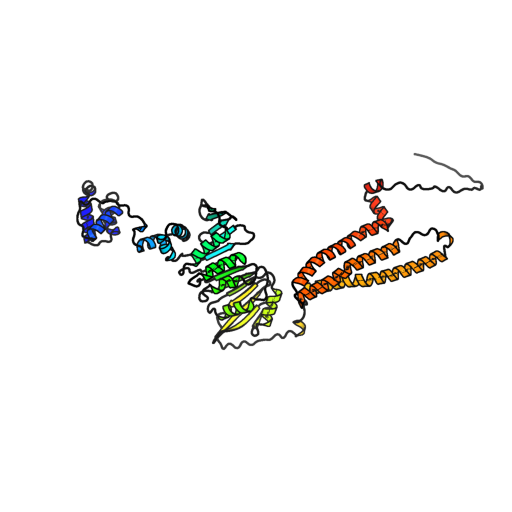361 ? -20.281 3.494 44.395 1.00 87.25 361 ALA A CA 1
ATOM 2990 C C . ALA A 1 361 ? -19.823 4.851 44.952 1.00 87.25 361 ALA A C 1
ATOM 2992 O O . ALA A 1 361 ? -19.464 4.910 46.123 1.00 87.25 361 ALA A O 1
ATOM 2993 N N . ARG A 1 362 ? -19.858 5.935 44.162 1.00 86.38 362 ARG A N 1
ATOM 2994 C CA . ARG A 1 362 ? -19.579 7.303 44.642 1.00 86.38 362 ARG A CA 1
ATOM 2995 C C . ARG A 1 362 ? -20.824 8.043 45.132 1.00 86.38 362 ARG A C 1
ATOM 2997 O O . ARG A 1 362 ? -20.742 8.821 46.077 1.00 86.38 362 ARG A O 1
ATOM 3004 N N . LEU A 1 363 ? -21.991 7.781 44.545 1.00 89.06 363 LEU A N 1
ATOM 3005 C CA . LEU A 1 363 ? -23.249 8.399 44.980 1.00 89.06 363 LEU A CA 1
ATOM 3006 C C . LEU A 1 363 ? -23.732 7.854 46.331 1.00 89.06 363 LEU A C 1
ATOM 3008 O O . LEU A 1 363 ? -24.233 8.616 47.156 1.00 89.06 363 LEU A O 1
ATOM 3012 N N . ILE A 1 364 ? -23.564 6.552 46.585 1.00 87.38 364 ILE A N 1
ATOM 3013 C CA . ILE A 1 364 ? -24.028 5.914 47.825 1.00 87.38 364 ILE A CA 1
ATOM 3014 C C . ILE A 1 364 ? -23.355 6.534 49.069 1.00 87.38 364 ILE A C 1
ATOM 3016 O O . ILE A 1 364 ? -24.083 7.006 49.947 1.00 87.38 364 ILE A O 1
ATOM 3020 N N . PRO A 1 365 ? -22.012 6.604 49.183 1.00 84.38 365 PRO A N 1
ATOM 3021 C CA . PRO A 1 365 ? -21.355 7.228 50.329 1.00 84.38 365 PRO A CA 1
ATOM 3022 C C . PRO A 1 365 ? -21.669 8.718 50.441 1.00 84.38 365 PRO A C 1
ATOM 3024 O O . PRO A 1 365 ? -21.956 9.185 51.542 1.00 84.38 365 PRO A O 1
ATOM 3027 N N . ALA A 1 366 ? -21.704 9.447 49.321 1.00 86.75 366 ALA A N 1
ATOM 3028 C CA . ALA A 1 366 ? -22.020 10.872 49.319 1.00 86.75 366 ALA A CA 1
ATOM 3029 C C . ALA A 1 366 ? -23.414 11.183 49.896 1.00 86.75 366 ALA A C 1
ATOM 3031 O O . ALA A 1 366 ? -23.598 12.244 50.487 1.00 86.75 366 ALA A O 1
ATOM 3032 N N . MET A 1 367 ? -24.373 10.256 49.787 1.00 85.06 367 MET A N 1
ATOM 3033 C CA . MET A 1 367 ? -25.719 10.398 50.356 1.00 85.06 367 MET A CA 1
ATOM 3034 C C . MET A 1 367 ? -25.845 9.815 51.773 1.00 85.06 367 MET A C 1
ATOM 3036 O O . MET A 1 367 ? -26.517 10.394 52.628 1.00 85.06 367 MET A O 1
ATOM 3040 N N . ILE A 1 368 ? -25.198 8.678 52.051 1.00 89.31 368 ILE A N 1
ATOM 3041 C CA . ILE A 1 368 ? -25.314 7.969 53.336 1.00 89.31 368 ILE A CA 1
ATOM 3042 C C . ILE A 1 368 ? -24.432 8.599 54.423 1.00 89.31 368 ILE A C 1
ATOM 3044 O O . ILE A 1 368 ? -24.867 8.719 55.572 1.00 89.31 368 ILE A O 1
ATOM 3048 N N . LEU A 1 369 ? -23.204 9.016 54.100 1.00 86.31 369 LEU A N 1
ATOM 3049 C CA . LEU A 1 369 ? -22.260 9.557 55.084 1.00 86.31 369 LEU A CA 1
ATOM 3050 C C . LEU A 1 369 ? -22.772 10.835 55.772 1.00 86.31 369 LEU A C 1
ATOM 3052 O O . LEU A 1 369 ? -22.660 10.898 56.996 1.00 86.31 369 LEU A O 1
ATOM 3056 N N . PRO A 1 370 ? -23.400 11.813 55.082 1.00 89.06 370 PRO A N 1
ATOM 3057 C CA . PRO A 1 370 ? -24.026 12.965 55.739 1.00 89.06 370 PRO A CA 1
ATOM 3058 C C . PRO A 1 370 ? -25.107 12.578 56.745 1.00 89.06 370 PRO A C 1
ATOM 3060 O O . PRO A 1 370 ? -25.171 13.140 57.841 1.00 89.06 370 PRO A O 1
ATOM 3063 N N . PHE A 1 371 ? -25.927 11.582 56.409 1.00 88.62 371 PHE A N 1
ATOM 3064 C CA . PHE A 1 371 ? -26.971 11.089 57.300 1.00 88.62 371 PHE A CA 1
ATOM 3065 C C . PHE A 1 371 ? -26.381 10.413 58.546 1.00 88.62 371 PHE A C 1
ATOM 3067 O O . PHE A 1 371 ? -26.769 10.730 59.674 1.00 88.62 371 PHE A O 1
ATOM 3074 N N . LEU A 1 372 ? -25.393 9.533 58.364 1.00 87.88 372 LEU A N 1
ATOM 3075 C CA . LEU A 1 372 ? -24.693 8.881 59.473 1.00 87.88 372 LEU A CA 1
ATOM 3076 C C . LEU A 1 372 ? -23.940 9.889 60.348 1.00 87.88 372 LEU A C 1
ATOM 3078 O O . LEU A 1 372 ? -24.001 9.798 61.574 1.00 87.88 372 LEU A O 1
ATOM 3082 N N . ALA A 1 373 ? -23.280 10.879 59.743 1.00 88.69 373 ALA A N 1
ATOM 3083 C CA . ALA A 1 373 ? -22.600 11.950 60.460 1.00 88.69 373 ALA A CA 1
ATOM 3084 C C . ALA A 1 373 ? -23.587 12.761 61.307 1.00 88.69 373 ALA A C 1
ATOM 3086 O O . ALA A 1 373 ? -23.315 13.022 62.477 1.00 88.69 373 ALA A O 1
ATOM 3087 N N . PHE A 1 374 ? -24.761 13.097 60.769 1.00 88.88 374 PHE A N 1
ATOM 3088 C CA . PHE A 1 374 ? -25.806 13.790 61.520 1.00 88.88 374 PHE A CA 1
ATOM 3089 C C . PHE A 1 374 ? -26.282 12.983 62.740 1.00 88.88 374 PHE A C 1
ATOM 3091 O O . PHE A 1 374 ? -26.344 13.520 63.851 1.00 88.88 374 PHE A O 1
ATOM 3098 N N . LEU A 1 375 ? -26.574 11.688 62.565 1.00 89.75 375 LEU A N 1
ATOM 3099 C CA . LEU A 1 375 ? -26.968 10.807 63.670 1.00 89.75 375 LEU A CA 1
ATOM 3100 C C . LEU A 1 375 ? -25.868 10.695 64.732 1.00 89.75 375 LEU A C 1
ATOM 3102 O O . LEU A 1 375 ? -26.143 10.814 65.927 1.00 89.75 375 LEU A O 1
ATOM 3106 N N . LEU A 1 376 ? -24.618 10.531 64.300 1.00 87.25 376 LEU A N 1
ATOM 3107 C CA . LEU A 1 376 ? -23.464 10.435 65.185 1.00 87.25 376 LEU A CA 1
ATOM 3108 C C . LEU A 1 376 ? -23.271 11.724 65.994 1.00 87.25 376 LEU A C 1
ATOM 3110 O O . LEU A 1 376 ? -23.085 11.668 67.209 1.00 87.25 376 LEU A O 1
ATOM 3114 N N . ILE A 1 377 ? -23.377 12.890 65.352 1.00 86.31 377 ILE A N 1
ATOM 3115 C CA . ILE A 1 377 ? -23.288 14.198 66.015 1.00 86.31 377 ILE A CA 1
ATOM 3116 C C . ILE A 1 377 ? -24.411 14.360 67.047 1.00 86.31 377 ILE A C 1
ATOM 3118 O O . ILE A 1 377 ? -24.161 14.830 68.160 1.00 86.31 377 ILE A O 1
ATOM 3122 N N . ARG A 1 378 ? -25.636 13.921 66.728 1.00 86.31 378 ARG A N 1
ATOM 3123 C CA . ARG A 1 378 ? -26.775 13.953 67.658 1.00 86.31 378 ARG A CA 1
ATOM 3124 C C . ARG A 1 378 ? -26.519 13.104 68.905 1.00 86.31 378 ARG A C 1
ATOM 3126 O O . ARG A 1 378 ? -26.755 13.581 70.017 1.00 86.31 378 ARG A O 1
ATOM 3133 N N . GLU A 1 379 ? -26.017 11.882 68.747 1.00 86.00 379 GLU A N 1
ATOM 3134 C CA . GLU A 1 379 ? -25.708 10.988 69.874 1.00 86.00 379 GLU A CA 1
ATOM 3135 C C . GLU A 1 379 ? -24.512 11.482 70.704 1.00 86.00 379 GLU A C 1
ATOM 3137 O O . GLU A 1 379 ? -24.576 11.523 71.938 1.00 86.00 379 GLU A O 1
ATOM 3142 N N . ILE A 1 380 ? -23.454 11.977 70.048 1.00 83.00 380 ILE A N 1
ATOM 3143 C CA . ILE A 1 380 ? -22.329 12.648 70.718 1.00 83.00 380 ILE A CA 1
ATOM 3144 C C . ILE A 1 380 ? -22.835 13.852 71.530 1.00 83.00 380 ILE A C 1
ATOM 3146 O O . ILE A 1 380 ? -22.389 14.066 72.664 1.00 83.00 380 ILE A O 1
ATOM 3150 N N . GLY A 1 381 ? -23.783 14.616 70.979 1.00 82.19 381 GLY A N 1
ATOM 3151 C CA . GLY A 1 381 ? -24.451 15.735 71.639 1.00 82.19 381 GLY A CA 1
ATOM 3152 C C . GLY A 1 381 ? -25.198 15.315 72.906 1.00 82.19 381 GLY A C 1
ATOM 3153 O O . GLY A 1 381 ? -24.932 15.865 73.978 1.00 82.19 381 GLY A O 1
ATOM 3154 N N . LYS A 1 382 ? -26.065 14.295 72.824 1.00 83.56 382 LYS A N 1
ATOM 3155 C CA . LYS A 1 382 ? -26.803 13.749 73.982 1.00 83.56 382 LYS A CA 1
ATOM 3156 C C . LYS A 1 382 ? -25.864 13.302 75.104 1.00 83.56 382 LYS A C 1
ATOM 3158 O O . LYS A 1 382 ? -26.032 13.713 76.253 1.00 83.56 382 LYS A O 1
ATOM 3163 N N . GLY A 1 383 ? -24.824 12.532 74.774 1.00 79.69 383 GLY A N 1
ATOM 3164 C CA . GLY A 1 383 ? -23.848 12.055 75.758 1.00 79.69 383 GLY A CA 1
ATOM 3165 C C . GLY A 1 383 ? -23.084 13.190 76.452 1.00 79.69 383 GLY A C 1
ATOM 3166 O O . GLY A 1 383 ? -22.716 13.082 77.622 1.00 79.69 383 GLY A O 1
ATOM 3167 N N . ARG A 1 384 ? -22.861 14.318 75.766 1.00 74.19 384 ARG A N 1
ATOM 3168 C CA . ARG A 1 384 ? -22.241 15.512 76.365 1.00 74.19 384 ARG A CA 1
ATOM 3169 C C . ARG A 1 384 ? -23.177 16.256 77.292 1.00 74.19 384 ARG A C 1
ATOM 3171 O O . ARG A 1 384 ? -22.720 16.687 78.346 1.00 74.19 384 ARG A O 1
ATOM 3178 N N . LEU A 1 385 ? -24.441 16.423 76.909 1.00 78.69 385 LEU A N 1
ATOM 3179 C CA . LEU A 1 385 ? -25.445 17.031 77.779 1.00 78.69 385 LEU A CA 1
ATOM 3180 C C . LEU A 1 385 ? -25.553 16.257 79.099 1.00 78.69 385 LEU A C 1
ATOM 3182 O O . LEU A 1 385 ? -25.443 16.872 80.157 1.00 78.69 385 LEU A O 1
ATOM 3186 N N . ALA A 1 386 ? -25.613 14.924 79.039 1.00 79.44 386 ALA A N 1
ATOM 3187 C CA . ALA A 1 386 ? -25.601 14.070 80.228 1.00 79.44 386 ALA A CA 1
ATOM 3188 C C . ALA A 1 386 ? -24.333 14.269 81.089 1.00 79.44 386 ALA A C 1
ATOM 3190 O O . ALA A 1 386 ? -24.417 14.476 82.299 1.00 79.44 386 ALA A O 1
ATOM 3191 N N . ARG A 1 387 ? -23.138 14.308 80.473 1.00 75.94 387 ARG A N 1
ATOM 3192 C CA . ARG A 1 387 ? -21.872 14.573 81.192 1.00 75.94 387 ARG A CA 1
ATOM 3193 C C . ARG A 1 387 ? -21.804 15.971 81.815 1.00 75.94 387 ARG A C 1
ATOM 3195 O O . ARG A 1 387 ? -21.277 16.120 82.914 1.00 75.94 387 ARG A O 1
ATOM 3202 N N . ARG A 1 388 ? -22.327 16.999 81.138 1.00 72.75 388 ARG A N 1
ATOM 3203 C CA . ARG A 1 388 ? -22.371 18.382 81.650 1.00 72.75 388 ARG A CA 1
ATOM 3204 C C . ARG A 1 388 ? -23.312 18.520 82.845 1.00 72.75 388 ARG A C 1
ATOM 3206 O O . ARG A 1 388 ? -23.013 19.292 83.750 1.00 72.75 388 ARG A O 1
ATOM 3213 N N . GLN A 1 389 ? -24.414 17.769 82.861 1.00 77.06 389 GLN A N 1
ATOM 3214 C CA . GLN A 1 389 ? -25.333 17.722 84.000 1.00 77.06 389 GLN A CA 1
ATOM 3215 C C . GLN A 1 389 ? -24.682 17.075 85.235 1.00 77.06 389 GLN A C 1
ATOM 3217 O O . GLN A 1 389 ? -24.898 17.561 86.342 1.00 77.06 389 GLN A O 1
ATOM 3222 N N . LEU A 1 390 ? -23.832 16.058 85.043 1.00 73.94 390 LEU A N 1
ATOM 3223 C CA . LEU A 1 390 ? -23.083 15.381 86.114 1.00 73.94 390 LEU A CA 1
ATOM 3224 C C . LEU A 1 390 ? -21.877 16.188 86.638 1.00 73.94 390 LEU A C 1
ATOM 3226 O O . LEU A 1 390 ? -21.577 16.138 87.825 1.00 73.94 390 LEU A O 1
ATOM 3230 N N . MET A 1 391 ? -21.188 16.947 85.777 1.00 71.50 391 MET A N 1
ATOM 3231 C CA . MET A 1 391 ? -19.920 17.631 86.095 1.00 71.50 391 MET A CA 1
ATOM 3232 C C . MET A 1 391 ? -20.041 19.165 86.009 1.00 71.50 391 MET A C 1
ATOM 3234 O O . MET A 1 391 ? -19.303 19.826 85.270 1.00 71.50 391 MET A O 1
ATOM 3238 N N . ARG A 1 392 ? -20.982 19.754 86.766 1.00 62.44 392 ARG A N 1
ATOM 3239 C CA . ARG A 1 392 ? -21.289 21.205 86.740 1.00 62.44 392 ARG A CA 1
ATOM 3240 C C . ARG A 1 392 ? -20.076 22.114 86.991 1.00 62.44 392 ARG A C 1
ATOM 3242 O O . ARG A 1 392 ? -20.006 23.191 86.409 1.00 62.44 392 ARG A O 1
ATOM 3249 N N . SER A 1 393 ? -19.100 21.682 87.792 1.00 58.66 393 SER A N 1
ATOM 3250 C CA . SER A 1 393 ? -17.910 22.474 88.153 1.00 58.66 393 SER A CA 1
ATOM 3251 C C . SER A 1 393 ? -16.840 22.574 87.053 1.00 58.66 393 SER A C 1
ATOM 3253 O O . SER A 1 393 ? -15.964 23.433 87.137 1.00 58.66 393 SER A O 1
ATOM 3255 N N . GLN A 1 394 ? -16.900 21.742 86.003 1.00 59.00 394 GLN A N 1
ATOM 3256 C CA . GLN A 1 394 ? -15.922 21.732 84.898 1.00 59.00 394 GLN A CA 1
ATOM 3257 C C . GLN A 1 394 ? -16.484 22.260 83.565 1.00 59.00 394 GLN A C 1
ATOM 3259 O O . GLN A 1 394 ? -15.747 22.367 82.582 1.00 59.00 394 GLN A O 1
ATOM 3264 N N . ALA A 1 395 ? -17.770 22.625 83.514 1.00 57.56 395 ALA A N 1
ATOM 3265 C CA . ALA A 1 395 ? -18.460 23.014 82.283 1.00 57.56 395 ALA A CA 1
ATOM 3266 C C . ALA A 1 395 ? -17.861 24.260 81.596 1.00 57.56 395 ALA A C 1
ATOM 3268 O O . ALA A 1 395 ? -17.855 24.333 80.368 1.00 57.56 395 ALA A O 1
ATOM 3269 N N . THR A 1 396 ? -17.300 25.200 82.363 1.00 54.66 396 THR A N 1
ATOM 3270 C CA . THR A 1 396 ? -16.691 26.448 81.862 1.00 54.66 396 THR A CA 1
ATOM 3271 C C . THR A 1 396 ? -15.278 26.271 81.287 1.00 54.66 396 THR A C 1
ATOM 3273 O O . THR A 1 396 ? -14.790 27.165 80.604 1.00 54.66 396 THR A O 1
ATOM 3276 N N . LYS A 1 397 ? -14.623 25.117 81.503 1.00 54.19 397 LYS A N 1
ATOM 3277 C CA . LYS A 1 397 ? -13.284 24.780 80.962 1.00 54.19 397 LYS A CA 1
ATOM 3278 C C . LYS A 1 397 ? -13.324 23.745 79.825 1.00 54.19 397 LYS A C 1
ATOM 3280 O O . LYS A 1 397 ? -12.285 23.207 79.438 1.00 54.19 397 LYS A O 1
ATOM 3285 N N . ALA A 1 398 ? -14.507 23.423 79.301 1.00 59.44 398 ALA A N 1
ATOM 3286 C CA . ALA A 1 398 ? -14.661 22.399 78.273 1.00 59.44 398 ALA A CA 1
ATOM 3287 C C . ALA A 1 398 ? -14.032 22.838 76.933 1.00 59.44 398 ALA A C 1
ATOM 3289 O O . ALA A 1 398 ? -14.357 23.897 76.402 1.00 59.44 398 ALA A O 1
ATOM 3290 N N . LYS A 1 399 ? -13.138 22.008 76.371 1.00 59.62 399 LYS A N 1
ATOM 3291 C CA . LYS A 1 399 ? -12.531 22.239 75.046 1.00 59.62 399 LYS A CA 1
ATOM 3292 C C . LYS A 1 399 ? -13.603 22.257 73.938 1.00 59.62 399 LYS A C 1
ATOM 3294 O O . LYS A 1 399 ? -14.587 21.519 74.059 1.00 59.62 399 LYS A O 1
ATOM 3299 N N . PRO A 1 400 ? -13.408 23.038 72.854 1.00 62.00 400 PRO A N 1
ATOM 3300 C CA . PRO A 1 400 ? -14.305 23.011 71.703 1.00 62.00 400 PRO A CA 1
ATOM 3301 C C . PRO A 1 400 ? -14.329 21.619 71.069 1.00 62.00 400 PRO A C 1
ATOM 3303 O O . PRO A 1 400 ? -13.390 20.830 71.202 1.00 62.00 400 PRO A O 1
ATOM 3306 N N . ASP A 1 401 ? -15.448 21.303 70.424 1.00 70.44 401 ASP A N 1
ATOM 3307 C CA . ASP A 1 401 ? -15.732 19.972 69.907 1.00 70.44 401 ASP A CA 1
ATOM 3308 C C . ASP A 1 401 ? -14.982 19.676 68.608 1.00 70.44 401 ASP A C 1
ATOM 3310 O O . ASP A 1 401 ? -15.570 19.628 67.530 1.00 70.44 401 ASP A O 1
ATOM 3314 N N . TYR A 1 402 ? -13.674 19.463 68.723 1.00 73.06 402 TYR A N 1
ATOM 3315 C CA . TYR A 1 402 ? -12.835 19.110 67.585 1.00 73.06 402 TYR A CA 1
ATOM 3316 C C . TYR A 1 402 ? -13.368 17.873 66.854 1.00 73.06 402 TYR A C 1
ATOM 3318 O O . TYR A 1 402 ? -13.360 17.854 65.635 1.00 73.06 402 TYR A O 1
ATOM 3326 N N . THR A 1 403 ? -13.909 16.880 67.563 1.00 77.00 403 THR A N 1
ATOM 3327 C CA . THR A 1 403 ? -14.435 15.652 66.951 1.00 77.00 403 THR A CA 1
ATOM 3328 C C . THR A 1 403 ? -15.660 15.915 66.075 1.00 77.00 403 THR A C 1
ATOM 3330 O O . THR A 1 403 ? -15.684 15.466 64.936 1.00 77.00 403 THR A O 1
ATOM 3333 N N . THR A 1 404 ? -16.648 16.676 66.554 1.00 80.00 404 THR A N 1
ATOM 3334 C CA . THR A 1 404 ? -17.826 17.034 65.740 1.00 80.00 404 THR A CA 1
ATOM 3335 C C . THR A 1 404 ? -17.451 17.946 64.585 1.00 80.00 404 THR A C 1
ATOM 3337 O O . THR A 1 404 ? -17.900 17.698 63.473 1.00 80.00 404 THR A O 1
ATOM 3340 N N . ILE A 1 405 ? -16.601 18.955 64.823 1.00 78.06 405 ILE A N 1
ATOM 3341 C CA . ILE A 1 405 ? -16.129 19.862 63.767 1.00 78.06 405 ILE A CA 1
ATOM 3342 C C . ILE A 1 405 ? -15.483 19.048 62.647 1.00 78.06 405 ILE A C 1
ATOM 3344 O O . ILE A 1 405 ? -15.816 19.235 61.487 1.00 78.06 405 ILE A O 1
ATOM 3348 N N . VAL A 1 406 ? -14.643 18.081 62.997 1.00 80.75 406 VAL A N 1
ATOM 3349 C CA . VAL A 1 406 ? -13.902 17.252 62.043 1.00 80.75 406 VAL A CA 1
ATOM 3350 C C . VAL A 1 406 ? -14.796 16.286 61.296 1.00 80.75 406 VAL A C 1
ATOM 3352 O O . VAL A 1 406 ? -14.712 16.203 60.078 1.00 80.75 406 VAL A O 1
ATOM 3355 N N . ILE A 1 407 ? -15.682 15.586 62.005 1.00 82.56 407 ILE A N 1
ATOM 3356 C CA . ILE A 1 407 ? -16.652 14.694 61.368 1.00 82.56 407 ILE A CA 1
ATOM 3357 C C . ILE A 1 407 ? -17.528 15.504 60.407 1.00 82.56 407 ILE A C 1
ATOM 3359 O O . ILE A 1 407 ? -17.732 15.080 59.272 1.00 82.56 407 ILE A O 1
ATOM 3363 N N . SER A 1 408 ? -17.985 16.697 60.803 1.00 81.19 408 SER A N 1
ATOM 3364 C CA . SER A 1 408 ? -18.789 17.554 59.927 1.00 81.19 408 SER A CA 1
ATOM 3365 C C . SER A 1 408 ? -18.009 18.077 58.720 1.00 81.19 408 SER A C 1
ATOM 3367 O O . SER A 1 408 ? -18.521 18.013 57.607 1.00 81.19 408 SER A O 1
ATOM 3369 N N . THR A 1 409 ? -16.766 18.537 58.892 1.00 81.81 409 THR A N 1
ATOM 3370 C CA . THR A 1 409 ? -15.977 19.096 57.787 1.00 81.81 409 THR A CA 1
ATOM 3371 C C . THR A 1 409 ? -15.537 18.013 56.812 1.00 81.81 409 THR A C 1
ATOM 3373 O O . THR A 1 409 ? -15.707 18.194 55.612 1.00 81.81 409 THR A O 1
ATOM 3376 N N . MET A 1 410 ? -15.065 16.861 57.297 1.00 83.50 410 MET A N 1
ATOM 3377 C CA . MET A 1 410 ? -14.711 15.716 56.447 1.00 83.50 410 MET A CA 1
ATOM 3378 C C . MET A 1 410 ? -15.898 15.239 55.614 1.00 83.50 410 MET A C 1
ATOM 3380 O O . MET A 1 410 ? -15.749 14.973 54.422 1.00 83.50 410 MET A O 1
ATOM 3384 N N . THR A 1 411 ? -17.080 15.165 56.228 1.00 88.75 411 THR A N 1
ATOM 3385 C CA . THR A 1 411 ? -18.290 14.698 55.544 1.00 88.75 411 THR A CA 1
ATOM 3386 C C . THR A 1 411 ? -18.740 15.687 54.471 1.00 88.75 411 THR A C 1
ATOM 3388 O O . THR A 1 411 ? -19.061 15.276 53.360 1.00 88.75 411 THR A O 1
ATOM 3391 N N . VAL A 1 412 ? -18.700 16.993 54.758 1.00 86.56 412 VAL A N 1
ATOM 3392 C CA . VAL A 1 412 ? -19.053 18.038 53.784 1.00 86.56 412 VAL A CA 1
ATOM 3393 C C . VAL A 1 412 ? -18.070 18.068 52.610 1.00 86.56 412 VAL A C 1
ATOM 3395 O O . VAL A 1 412 ? -18.503 18.108 51.462 1.00 86.56 412 VAL A O 1
ATOM 3398 N N . VAL A 1 413 ? -16.758 17.999 52.863 1.00 86.38 413 VAL A N 1
ATOM 3399 C CA . VAL A 1 413 ? -15.739 18.010 51.794 1.00 86.38 413 VAL A CA 1
ATOM 3400 C C . VAL A 1 413 ? -15.811 16.737 50.936 1.00 86.38 413 VAL A C 1
ATOM 3402 O O . VAL A 1 413 ? -15.705 16.817 49.710 1.00 86.38 413 VAL A O 1
ATOM 3405 N N . SER A 1 414 ? -16.078 15.576 51.543 1.00 86.69 414 SER A N 1
ATOM 3406 C CA . SER A 1 414 ? -16.268 14.318 50.802 1.00 86.69 414 SER A CA 1
ATOM 3407 C C . SER A 1 414 ? -17.533 14.350 49.944 1.00 86.69 414 SER A C 1
ATOM 3409 O O . SER A 1 414 ? -17.495 13.983 48.775 1.00 86.69 414 SER A O 1
ATOM 3411 N N . MET A 1 415 ? -18.636 14.892 50.469 1.00 89.25 415 MET A N 1
ATOM 3412 C CA . MET A 1 415 ? -19.874 15.063 49.703 1.00 89.25 415 MET A CA 1
ATOM 3413 C C . MET A 1 415 ? -19.678 15.998 48.499 1.00 89.25 415 MET A C 1
ATOM 3415 O O . MET A 1 415 ? -20.110 15.673 47.395 1.00 89.25 415 MET A O 1
ATOM 3419 N N . ILE A 1 416 ? -18.999 17.136 48.689 1.00 88.06 416 ILE A N 1
ATOM 3420 C CA . ILE A 1 416 ? -18.747 18.122 47.624 1.00 88.06 416 ILE A CA 1
ATOM 3421 C C . ILE A 1 416 ? -17.807 17.573 46.540 1.00 88.06 416 ILE A C 1
ATOM 3423 O O . ILE A 1 416 ? -17.930 17.966 45.385 1.00 88.06 416 ILE A O 1
ATOM 3427 N N . SER A 1 417 ? -16.886 16.669 46.880 1.00 87.81 417 SER A N 1
ATOM 3428 C CA . SER A 1 417 ? -15.933 16.100 45.915 1.00 87.81 417 SER A CA 1
ATOM 3429 C C . SER A 1 417 ? -16.462 14.856 45.191 1.00 87.81 417 SER A C 1
ATOM 3431 O O . SER A 1 417 ? -16.280 14.732 43.981 1.00 87.81 417 SER A O 1
ATOM 3433 N N . GLU A 1 418 ? -17.147 13.944 45.886 1.00 88.06 418 GLU A N 1
ATOM 3434 C CA . GLU A 1 418 ? -17.571 12.658 45.312 1.00 88.06 418 GLU A CA 1
ATOM 3435 C C . GLU A 1 418 ? -18.904 12.735 44.556 1.00 88.06 418 GLU A C 1
ATOM 3437 O O . GLU A 1 418 ? -19.053 12.097 43.508 1.00 88.06 418 GLU A O 1
ATOM 3442 N N . MET A 1 419 ? -19.861 13.539 45.039 1.00 90.69 419 MET A N 1
ATOM 3443 C CA . MET A 1 419 ? -21.198 13.633 44.438 1.00 90.69 419 MET A CA 1
ATOM 3444 C C . MET A 1 419 ? -21.165 14.171 42.996 1.00 90.69 419 MET A C 1
ATOM 3446 O O . MET A 1 419 ? -21.757 13.528 42.124 1.00 90.69 419 MET A O 1
ATOM 3450 N N . PRO A 1 420 ? -20.464 15.281 42.679 1.00 92.38 420 PRO A N 1
ATOM 3451 C CA . PRO A 1 420 ? -20.422 15.789 41.309 1.00 92.38 420 PRO A CA 1
ATOM 3452 C C . PRO A 1 420 ? -19.729 14.822 40.345 1.00 92.38 420 PRO A C 1
ATOM 3454 O O . PRO A 1 420 ? -20.119 14.744 39.185 1.00 92.38 420 PRO A O 1
ATOM 3457 N N . TYR A 1 421 ? -18.759 14.038 40.827 1.00 91.00 421 TYR A N 1
ATOM 3458 C CA . TYR A 1 421 ? -18.093 13.010 40.028 1.00 91.00 421 TYR A CA 1
ATOM 3459 C C . TYR A 1 421 ? -19.038 11.870 39.643 1.00 91.00 421 TYR A C 1
ATOM 3461 O O . TYR A 1 421 ? -19.077 11.451 38.488 1.00 91.00 421 TYR A O 1
ATOM 3469 N N . GLY A 1 422 ? -19.825 11.375 40.605 1.00 90.94 422 GLY A N 1
ATOM 3470 C CA . GLY A 1 422 ? -20.825 10.338 40.344 1.00 90.94 422 GLY A CA 1
ATOM 3471 C C . GLY A 1 422 ? -21.895 10.798 39.349 1.00 90.94 422 GLY A C 1
ATOM 3472 O O . GLY A 1 422 ? -22.255 10.049 38.444 1.00 90.94 422 GLY A O 1
ATOM 3473 N N . ILE A 1 423 ? -22.354 12.049 39.470 1.00 91.75 423 ILE A N 1
ATOM 3474 C CA . ILE A 1 423 ? -23.308 12.662 38.529 1.00 91.75 423 ILE A CA 1
ATOM 3475 C C . ILE A 1 423 ? -22.673 12.827 37.143 1.00 91.75 423 ILE A C 1
ATOM 3477 O O . ILE A 1 423 ? -23.285 12.465 36.139 1.00 91.75 423 ILE A O 1
ATOM 3481 N N . HIS A 1 424 ? -21.440 13.333 37.083 1.00 93.56 424 HIS A N 1
ATOM 3482 C CA . HIS A 1 424 ? -20.694 13.504 35.841 1.00 93.56 424 HIS A CA 1
ATOM 3483 C C . HIS A 1 424 ? -20.580 12.194 35.059 1.00 93.56 424 HIS A C 1
ATOM 3485 O O . HIS A 1 424 ? -20.891 12.188 33.875 1.00 93.56 424 HIS A O 1
ATOM 3491 N N . ASN A 1 425 ? -20.216 11.088 35.713 1.00 90.06 425 ASN A N 1
ATOM 3492 C CA . ASN A 1 425 ? -20.104 9.788 35.052 1.00 90.06 425 ASN A CA 1
ATOM 3493 C C . ASN A 1 425 ? -21.435 9.309 34.448 1.00 90.06 425 ASN A C 1
ATOM 3495 O O . ASN A 1 425 ? -21.432 8.722 33.369 1.00 90.06 425 ASN A O 1
ATOM 3499 N N . MET A 1 426 ? -22.570 9.588 35.102 1.00 89.62 426 MET A N 1
ATOM 3500 C CA . MET A 1 426 ? -23.893 9.257 34.555 1.00 89.62 426 MET A CA 1
ATOM 3501 C C . MET A 1 426 ? -24.227 10.091 33.317 1.00 89.62 426 MET A C 1
ATOM 3503 O O . MET A 1 426 ? -24.721 9.553 32.328 1.00 89.62 426 MET A O 1
ATOM 3507 N N . PHE A 1 427 ? -23.926 11.393 33.338 1.00 90.06 427 PHE A N 1
ATOM 3508 C CA . PHE A 1 427 ? -24.086 12.241 32.156 1.00 90.06 427 PHE A CA 1
ATOM 3509 C C . PHE A 1 427 ? -23.119 11.851 31.041 1.00 90.06 427 PHE A C 1
ATOM 3511 O O . PHE A 1 427 ? -23.531 11.781 29.889 1.00 90.06 427 PHE A O 1
ATOM 3518 N N . PHE A 1 428 ? -21.863 11.557 31.370 1.00 87.69 428 PHE A N 1
ATOM 3519 C CA . PHE A 1 428 ? -20.866 11.095 30.413 1.00 87.69 428 PHE A CA 1
ATOM 3520 C C . PHE A 1 428 ? -21.356 9.836 29.703 1.00 87.69 428 PHE A C 1
ATOM 3522 O O . PHE A 1 428 ? -21.439 9.847 28.483 1.00 87.69 428 PHE A O 1
ATOM 3529 N N . LEU A 1 429 ? -21.822 8.833 30.453 1.00 84.50 429 LEU A N 1
ATOM 3530 C CA . LEU A 1 429 ? -22.396 7.613 29.889 1.00 84.50 429 LEU A CA 1
ATOM 3531 C C . LEU A 1 429 ? -23.626 7.887 29.009 1.00 84.50 429 LEU A C 1
ATOM 3533 O O . LEU A 1 429 ? -23.752 7.338 27.919 1.00 84.50 429 LEU A O 1
ATOM 3537 N N . TYR A 1 430 ? -24.534 8.760 29.454 1.00 85.56 430 TYR A N 1
ATOM 3538 C CA . TYR A 1 430 ? -25.707 9.139 28.665 1.00 85.56 430 TYR A CA 1
ATOM 3539 C C . TYR A 1 430 ? -25.315 9.797 27.333 1.00 85.56 430 TYR A C 1
ATOM 3541 O O . TYR A 1 430 ? -25.864 9.460 26.281 1.00 85.56 430 TYR A O 1
ATOM 3549 N N . TYR A 1 431 ? -24.355 10.723 27.351 1.00 83.50 431 TYR A N 1
ATOM 3550 C CA . TYR A 1 431 ? -23.923 11.409 26.139 1.00 83.50 431 TYR A CA 1
ATOM 3551 C C . TYR A 1 431 ? -23.049 10.525 25.242 1.00 83.50 431 TYR A C 1
ATOM 3553 O O . TYR A 1 431 ? -23.185 10.633 24.029 1.00 83.50 431 TYR A O 1
ATOM 3561 N N . THR A 1 432 ? -22.235 9.610 25.773 1.00 71.88 432 THR A N 1
ATOM 3562 C CA . THR A 1 432 ? -21.436 8.685 24.949 1.00 71.88 432 THR A CA 1
ATOM 3563 C C . THR A 1 432 ? -22.283 7.578 24.325 1.00 71.88 432 THR A C 1
ATOM 3565 O O . THR A 1 432 ? -22.153 7.298 23.129 1.00 71.88 432 THR A O 1
ATOM 3568 N N . ASP A 1 433 ? -23.192 6.977 25.096 1.00 70.25 433 ASP A N 1
ATOM 3569 C CA . ASP A 1 433 ? -23.877 5.751 24.675 1.00 70.25 433 ASP A CA 1
ATOM 3570 C C . ASP A 1 433 ? -25.201 6.059 23.963 1.00 70.25 433 ASP A C 1
ATOM 3572 O O . ASP A 1 433 ? -25.540 5.398 22.972 1.00 70.25 433 ASP A O 1
ATOM 3576 N N . TYR A 1 434 ? -25.916 7.097 24.419 1.00 69.81 434 TYR A N 1
ATOM 3577 C CA . TYR A 1 434 ? -27.261 7.434 23.952 1.00 69.81 434 TYR A CA 1
ATOM 3578 C C . TYR A 1 434 ? -27.300 8.678 23.051 1.00 69.81 434 TYR A C 1
ATOM 3580 O O . TYR A 1 434 ? -27.626 8.558 21.870 1.00 69.81 434 TYR A O 1
ATOM 3588 N N . SER A 1 435 ? -26.963 9.864 23.575 1.00 74.81 435 SER A N 1
ATOM 3589 C CA . SER A 1 435 ? -27.188 11.142 22.868 1.00 74.81 435 SER A CA 1
ATOM 3590 C C . SER A 1 435 ? -26.180 11.436 21.749 1.00 74.81 435 SER A C 1
ATOM 3592 O O . SER A 1 435 ? -26.564 12.011 20.735 1.00 74.81 435 SER A O 1
ATOM 3594 N N . ARG A 1 436 ? -24.905 11.062 21.929 1.00 67.69 436 ARG A N 1
ATOM 3595 C CA . ARG A 1 436 ? -23.773 11.254 20.996 1.00 67.69 436 ARG A CA 1
ATOM 3596 C C . ARG A 1 436 ? -23.524 12.693 20.534 1.00 67.69 436 ARG A C 1
ATOM 3598 O O . ARG A 1 436 ? -23.162 12.923 19.385 1.00 67.69 436 ARG A O 1
ATOM 3605 N N . ASP A 1 437 ? -23.714 13.650 21.433 1.00 81.62 437 ASP A N 1
ATOM 3606 C CA . ASP A 1 437 ? -23.402 15.060 21.189 1.00 81.62 437 ASP A CA 1
ATOM 3607 C C . ASP A 1 437 ? -21.900 15.310 21.434 1.00 81.62 437 ASP A C 1
ATOM 3609 O O . ASP A 1 437 ? -21.431 15.231 22.571 1.00 81.62 437 ASP A O 1
ATOM 3613 N N . GLU A 1 438 ? -21.135 15.557 20.364 1.00 76.44 438 GLU A N 1
ATOM 3614 C CA . GLU A 1 438 ? -19.672 15.713 20.421 1.00 76.44 438 GLU A CA 1
ATOM 3615 C C . GLU A 1 438 ? -19.226 16.943 21.226 1.00 76.44 438 GLU A C 1
ATOM 3617 O O . GLU A 1 438 ? -18.221 16.874 21.941 1.00 76.44 438 GLU A O 1
ATOM 3622 N N . ASP A 1 439 ? -19.974 18.047 21.172 1.00 84.50 439 ASP A N 1
ATOM 3623 C CA . ASP A 1 439 ? -19.648 19.267 21.914 1.00 84.50 439 ASP A CA 1
ATOM 3624 C C . ASP A 1 439 ? -19.824 19.035 23.417 1.00 84.50 439 ASP A C 1
ATOM 3626 O O . ASP A 1 439 ? -18.950 19.376 24.225 1.00 84.50 439 ASP A O 1
ATOM 3630 N N . MET A 1 440 ? -20.915 18.364 23.796 1.00 87.00 440 MET A N 1
ATOM 3631 C CA . MET A 1 440 ? -21.175 17.991 25.185 1.00 87.00 440 MET A CA 1
ATOM 3632 C C . MET A 1 440 ? -20.179 16.955 25.709 1.00 87.00 440 MET A C 1
ATOM 3634 O O . MET A 1 440 ? -19.734 17.072 26.852 1.00 87.00 440 MET A O 1
ATOM 3638 N N . ILE A 1 441 ? -19.778 15.972 24.897 1.00 82.25 441 ILE A N 1
ATOM 3639 C CA . ILE A 1 441 ? -18.748 14.995 25.283 1.00 82.25 441 ILE A CA 1
ATOM 3640 C C . ILE A 1 441 ? -17.411 15.704 25.527 1.00 82.25 441 ILE A C 1
ATOM 3642 O O . ILE A 1 441 ? -16.797 15.505 26.576 1.00 82.25 441 ILE A O 1
ATOM 3646 N N . ASN A 1 442 ? -16.980 16.580 24.616 1.00 82.81 442 ASN A N 1
ATOM 3647 C CA . ASN A 1 442 ? -15.741 17.344 24.772 1.00 82.81 442 ASN A CA 1
ATOM 3648 C C . ASN A 1 442 ? -15.773 18.264 26.003 1.00 82.81 442 ASN A C 1
ATOM 3650 O O . ASN A 1 442 ? -14.770 18.393 26.710 1.00 82.81 442 ASN A O 1
ATOM 3654 N N . PHE A 1 443 ? -16.919 18.886 26.293 1.00 92.25 443 PHE A N 1
ATOM 3655 C CA . PHE A 1 443 ? -17.121 19.649 27.524 1.00 92.25 443 PHE A CA 1
ATOM 3656 C C . PHE A 1 443 ? -16.989 18.763 28.771 1.00 92.25 443 PHE A C 1
ATOM 3658 O O . PHE A 1 443 ? -16.275 19.119 29.711 1.00 92.25 443 PHE A O 1
ATOM 3665 N N . LEU A 1 444 ? -17.627 17.591 28.770 1.00 90.25 444 LEU A N 1
ATOM 3666 C CA . LEU A 1 444 ? -17.576 16.642 29.879 1.00 90.25 444 LEU A CA 1
ATOM 3667 C C . LEU A 1 444 ? -16.149 16.120 30.111 1.00 90.25 444 LEU A C 1
ATOM 3669 O O . LEU A 1 444 ? -15.722 16.058 31.261 1.00 90.25 444 LEU A O 1
ATOM 3673 N N . ILE A 1 445 ? -15.371 15.845 29.061 1.00 88.25 445 ILE A N 1
ATOM 3674 C CA . ILE A 1 445 ? -13.957 15.452 29.194 1.00 88.25 445 ILE A CA 1
ATOM 3675 C C . ILE A 1 445 ? -13.156 16.528 29.941 1.00 88.25 445 ILE A C 1
ATOM 3677 O O . ILE A 1 445 ? -12.447 16.206 30.887 1.00 88.25 445 ILE A O 1
ATOM 3681 N N . ARG A 1 446 ? -13.314 17.812 29.591 1.00 89.56 446 ARG A N 1
ATOM 3682 C CA . ARG A 1 446 ? -12.625 18.905 30.307 1.00 89.56 446 ARG A CA 1
ATOM 3683 C C . ARG A 1 446 ? -13.124 19.076 31.743 1.00 89.56 446 ARG A C 1
ATOM 3685 O O . ARG A 1 446 ? -12.350 19.421 32.631 1.00 89.56 446 ARG A O 1
ATOM 3692 N N . LEU A 1 447 ? -14.419 18.858 31.983 1.00 92.00 447 LEU A N 1
ATOM 3693 C CA . LEU A 1 447 ? -15.000 18.916 33.326 1.00 92.00 447 LEU A CA 1
ATOM 3694 C C . LEU A 1 447 ? -14.442 17.805 34.227 1.00 92.00 447 LEU A C 1
ATOM 3696 O O . LEU A 1 447 ? -14.250 18.031 35.422 1.00 92.00 447 LEU A O 1
ATOM 3700 N N . ARG A 1 448 ? -14.147 16.631 33.660 1.00 90.81 448 ARG A N 1
ATOM 3701 C CA . ARG A 1 448 ? -13.578 15.494 34.387 1.00 90.81 448 ARG A CA 1
ATOM 3702 C C . ARG A 1 448 ? -12.260 15.850 35.071 1.00 90.81 448 ARG A C 1
ATOM 3704 O O . ARG A 1 448 ? -12.117 15.548 36.252 1.00 90.81 448 ARG A O 1
ATOM 3711 N N . ASP A 1 449 ? -11.360 16.552 34.385 1.00 88.50 449 ASP A N 1
ATOM 3712 C CA . ASP A 1 449 ? -10.059 16.949 34.942 1.00 88.50 449 ASP A CA 1
ATOM 3713 C C . ASP A 1 449 ? -10.214 17.794 36.221 1.00 88.50 449 ASP A C 1
ATOM 3715 O O . ASP A 1 449 ? -9.506 17.597 37.213 1.00 88.50 449 ASP A O 1
ATOM 3719 N N . LEU A 1 450 ? -11.195 18.705 36.240 1.00 92.19 450 LEU A N 1
ATOM 3720 C CA . LEU A 1 450 ? -11.508 19.527 37.415 1.00 92.19 450 LEU A CA 1
ATOM 3721 C C . LEU A 1 450 ? -12.061 18.687 38.574 1.00 92.19 450 LEU A C 1
ATOM 3723 O O . LEU A 1 450 ? -11.732 18.929 39.738 1.00 92.19 450 LEU A O 1
ATOM 3727 N N . LEU A 1 451 ? -12.899 17.696 38.271 1.00 91.38 451 LEU A N 1
ATOM 3728 C CA . LEU A 1 451 ? -13.492 16.813 39.272 1.00 91.38 451 LEU A CA 1
ATOM 3729 C C . LEU A 1 451 ? -12.460 15.836 39.858 1.00 91.38 451 LEU A C 1
ATOM 3731 O O . LEU A 1 451 ? -12.437 15.632 41.072 1.00 91.38 451 LEU A O 1
ATOM 3735 N N . ASP A 1 452 ? -11.571 15.283 39.029 1.00 89.00 452 ASP A N 1
ATOM 3736 C CA . ASP A 1 452 ? -10.448 14.447 39.474 1.00 89.00 452 ASP A CA 1
ATOM 3737 C C . ASP A 1 452 ? -9.505 15.242 40.399 1.00 89.00 452 ASP A C 1
ATOM 3739 O O . ASP A 1 452 ? -9.066 14.732 41.438 1.00 89.00 452 ASP A O 1
ATOM 3743 N N . PHE A 1 453 ? -9.267 16.527 40.108 1.00 91.69 453 PHE A N 1
ATOM 3744 C CA . PHE A 1 453 ? -8.513 17.416 40.996 1.00 91.69 453 PHE A CA 1
ATOM 3745 C C . PHE A 1 453 ? -9.193 17.605 42.366 1.00 91.69 453 PHE A C 1
ATOM 3747 O O . PHE A 1 453 ? -8.529 17.499 43.401 1.00 91.69 453 PHE A O 1
ATOM 3754 N N . LEU A 1 454 ? -10.514 17.818 42.408 1.00 89.44 454 LEU A N 1
ATOM 3755 C CA . LEU A 1 454 ? -11.267 17.959 43.666 1.00 89.44 454 LEU A CA 1
ATOM 3756 C C . LEU A 1 454 ? -11.226 16.689 44.527 1.00 89.44 454 LEU A C 1
ATOM 3758 O O . LEU A 1 454 ? -11.023 16.771 45.741 1.00 89.44 454 LEU A O 1
ATOM 3762 N N . VAL A 1 455 ? -11.381 15.515 43.912 1.00 89.19 455 VAL A N 1
ATOM 3763 C CA . VAL A 1 455 ? -11.279 14.221 44.609 1.00 89.19 455 VAL A CA 1
ATOM 3764 C C . VAL A 1 455 ? -9.861 14.007 45.143 1.00 89.19 455 VAL A C 1
ATOM 3766 O O . VAL A 1 455 ? -9.677 13.562 46.279 1.00 89.19 455 VAL A O 1
ATOM 3769 N N . THR A 1 456 ? -8.845 14.395 44.374 1.00 89.56 456 THR A N 1
ATOM 3770 C CA . THR A 1 456 ? -7.444 14.318 44.806 1.00 89.56 456 THR A CA 1
ATOM 3771 C C . THR A 1 456 ? -7.181 15.223 46.013 1.00 89.56 456 THR A C 1
ATOM 3773 O O . THR A 1 456 ? -6.606 14.775 47.004 1.00 89.56 456 THR A O 1
ATOM 3776 N N . LEU A 1 457 ? -7.683 16.461 46.010 1.00 88.25 457 LEU A N 1
ATOM 3777 C CA . LEU A 1 457 ? -7.589 17.346 47.176 1.00 88.25 457 LEU A CA 1
ATOM 3778 C C . LEU A 1 457 ? -8.289 16.762 48.410 1.00 88.25 457 LEU A C 1
ATOM 3780 O O . LEU A 1 457 ? -7.755 16.856 49.520 1.00 88.25 457 LEU A O 1
ATOM 3784 N N . ASN A 1 458 ? -9.451 16.125 48.231 1.00 86.69 458 ASN A N 1
ATOM 3785 C CA . ASN A 1 458 ? -10.159 15.475 49.332 1.00 86.69 458 ASN A CA 1
ATOM 3786 C C . ASN A 1 458 ? -9.324 14.339 49.947 1.00 86.69 458 ASN A C 1
ATOM 3788 O O . ASN A 1 458 ? -9.141 14.306 51.164 1.00 86.69 458 ASN A O 1
ATOM 3792 N N . THR A 1 459 ? -8.727 13.464 49.130 1.00 85.81 459 THR A N 1
ATOM 3793 C CA . THR A 1 459 ? -7.887 12.361 49.641 1.00 85.81 459 THR A CA 1
ATOM 3794 C C . THR A 1 459 ? -6.645 12.865 50.384 1.00 85.81 459 THR A C 1
ATOM 3796 O O . THR A 1 459 ? -6.303 12.346 51.450 1.00 85.81 459 THR A O 1
ATOM 3799 N N . MET A 1 460 ? -6.018 13.944 49.903 1.00 86.00 460 MET A N 1
ATOM 3800 C CA . MET A 1 460 ? -4.881 14.587 50.574 1.00 86.00 460 MET A CA 1
ATOM 3801 C C . MET A 1 460 ? -5.260 15.227 51.922 1.00 86.00 460 MET A C 1
ATOM 3803 O O . MET A 1 460 ? -4.416 15.337 52.819 1.00 86.00 460 MET A O 1
ATOM 3807 N N . SER A 1 461 ? -6.526 15.615 52.105 1.00 83.19 461 SER A N 1
ATOM 3808 C CA . SER A 1 461 ? -6.997 16.277 53.327 1.00 83.19 461 SER A CA 1
ATOM 3809 C C . SER A 1 461 ? -6.959 15.366 54.565 1.00 83.19 461 SER A C 1
ATOM 3811 O O . SER A 1 461 ? -6.702 15.847 55.671 1.00 83.19 461 SER A O 1
ATOM 3813 N N . HIS A 1 462 ? -7.109 14.044 54.404 1.00 78.19 462 HIS A N 1
ATOM 3814 C CA . HIS A 1 462 ? -7.173 13.091 55.522 1.00 78.19 462 HIS A CA 1
ATOM 3815 C C . HIS A 1 462 ? -5.920 13.102 56.409 1.00 78.19 462 HIS A C 1
ATOM 3817 O O . HIS A 1 462 ? -6.027 12.967 57.633 1.00 78.19 462 HIS A O 1
ATOM 3823 N N . CYS A 1 463 ? -4.736 13.300 55.820 1.00 78.94 463 CYS A N 1
ATOM 3824 C CA . CYS A 1 463 ? -3.479 13.401 56.564 1.00 78.94 463 CYS A CA 1
ATOM 3825 C C . CYS A 1 463 ? -3.450 14.665 57.439 1.00 78.94 463 CYS A C 1
ATOM 3827 O O . CYS A 1 463 ? -3.156 14.600 58.636 1.00 78.94 463 CYS A O 1
ATOM 3829 N N . LEU A 1 464 ? -3.841 15.811 56.871 1.00 80.75 464 LEU A N 1
ATOM 3830 C CA . LEU A 1 464 ? -3.888 17.096 57.577 1.00 80.75 464 LEU A CA 1
ATOM 3831 C C . LEU A 1 464 ? -4.938 17.092 58.696 1.00 80.75 464 LEU A C 1
ATOM 3833 O O . LEU A 1 464 ? -4.708 17.613 59.790 1.00 80.75 464 LEU A O 1
ATOM 3837 N N . ILE A 1 465 ? -6.079 16.452 58.453 1.00 77.88 465 ILE A N 1
ATOM 3838 C CA . ILE A 1 465 ? -7.143 16.315 59.446 1.00 77.88 465 ILE A CA 1
ATOM 3839 C C . ILE A 1 465 ? -6.700 15.378 60.580 1.00 77.88 465 ILE A C 1
ATOM 3841 O O . ILE A 1 465 ? -6.846 15.702 61.756 1.00 77.88 465 ILE A O 1
ATOM 3845 N N . SER A 1 466 ? -6.038 14.266 60.267 1.00 76.38 466 SER A N 1
ATOM 3846 C CA . SER A 1 466 ? -5.488 13.364 61.290 1.00 76.38 466 SER A CA 1
ATOM 3847 C C . SER A 1 466 ? -4.424 14.053 62.158 1.00 76.38 466 SER A C 1
ATOM 3849 O O . SER A 1 466 ? -4.428 13.897 63.383 1.00 76.38 466 SER A O 1
ATOM 3851 N N . LEU A 1 467 ? -3.571 14.887 61.548 1.00 77.19 467 LEU A N 1
ATOM 3852 C CA . LEU A 1 467 ? -2.579 15.717 62.240 1.00 77.19 467 LEU A CA 1
ATOM 3853 C C . LEU A 1 467 ? -3.195 16.778 63.149 1.00 77.19 467 LEU A C 1
ATOM 3855 O O . LEU A 1 467 ? -2.592 17.109 64.163 1.00 77.19 467 LEU A O 1
ATOM 3859 N N . THR A 1 468 ? -4.359 17.336 62.830 1.00 73.88 468 THR A N 1
ATOM 3860 C CA . THR A 1 468 ? -4.965 18.402 63.649 1.00 73.88 468 THR A CA 1
ATOM 3861 C C . THR A 1 468 ? -5.751 17.855 64.843 1.00 73.88 468 THR A C 1
ATOM 3863 O O . THR A 1 468 ? -5.837 18.518 65.876 1.00 73.88 468 THR A O 1
ATOM 3866 N N . VAL A 1 469 ? -6.262 16.626 64.747 1.00 72.81 469 VAL A N 1
ATOM 3867 C CA . VAL A 1 469 ? -7.321 16.125 65.643 1.00 72.81 469 VAL A CA 1
ATOM 3868 C C . VAL A 1 469 ? -6.840 15.037 66.587 1.00 72.81 469 VAL A C 1
ATOM 3870 O O . VAL A 1 469 ? -7.255 14.997 67.747 1.00 72.81 469 VAL A O 1
ATOM 3873 N N . SER A 1 470 ? -5.956 14.154 66.120 1.00 76.62 470 SER A N 1
ATOM 3874 C CA . SER A 1 470 ? -5.494 13.019 66.910 1.00 76.62 470 SER A CA 1
ATOM 3875 C C . SER A 1 470 ? -4.176 13.346 67.599 1.00 76.62 470 SER A C 1
ATOM 3877 O O . SER A 1 470 ? -3.116 13.411 66.979 1.00 76.62 470 SER A O 1
ATOM 3879 N N . SER A 1 471 ? -4.226 13.510 68.922 1.00 74.75 471 SER A N 1
ATOM 3880 C CA . SER A 1 471 ? -3.023 13.665 69.747 1.00 74.75 471 SER A CA 1
ATOM 3881 C C . SER A 1 471 ? -2.097 12.453 69.637 1.00 74.75 471 SER A C 1
ATOM 3883 O O . SER A 1 471 ? -0.878 12.607 69.673 1.00 74.75 471 SER A O 1
ATOM 3885 N N . GLN A 1 472 ? -2.660 11.256 69.455 1.00 76.69 472 GLN A N 1
ATOM 3886 C CA . GLN A 1 472 ? -1.897 10.035 69.226 1.00 76.69 472 GLN A CA 1
ATOM 3887 C C . GLN A 1 472 ? -1.162 10.096 67.882 1.00 76.69 472 GLN A C 1
ATOM 3889 O O . GLN A 1 472 ? 0.049 9.904 67.857 1.00 76.69 472 GLN A O 1
ATOM 3894 N N . TYR A 1 473 ? -1.852 10.475 66.801 1.00 80.56 473 TYR A N 1
ATOM 3895 C CA . TYR A 1 473 ? -1.253 10.637 65.471 1.00 80.56 473 TYR A CA 1
ATOM 3896 C C . TYR A 1 473 ? -0.150 11.707 65.470 1.00 80.56 473 TYR A C 1
ATOM 3898 O O . TYR A 1 473 ? 0.957 11.465 64.990 1.00 80.56 473 TYR A O 1
ATOM 3906 N N . GLN A 1 474 ? -0.403 12.864 66.095 1.00 81.19 474 GLN A N 1
ATOM 3907 C CA . GLN A 1 474 ? 0.598 13.920 66.290 1.00 81.19 474 GLN A CA 1
ATOM 3908 C C . GLN A 1 474 ? 1.845 13.408 67.020 1.00 81.19 474 GLN A C 1
ATOM 3910 O O . GLN A 1 474 ? 2.966 13.750 66.647 1.00 81.19 474 GLN A O 1
ATOM 3915 N N . ASN A 1 475 ? 1.667 12.615 68.078 1.00 81.31 475 ASN A N 1
ATOM 3916 C CA . ASN A 1 475 ? 2.781 12.083 68.857 1.00 81.31 475 ASN A CA 1
ATOM 3917 C C . ASN A 1 475 ? 3.590 11.053 68.058 1.00 81.31 475 ASN A C 1
ATOM 3919 O O . ASN A 1 475 ? 4.819 11.091 68.111 1.00 81.31 475 ASN A O 1
ATOM 3923 N N . THR A 1 476 ? 2.929 10.201 67.271 1.00 83.81 476 THR A N 1
ATOM 3924 C CA . THR A 1 476 ? 3.589 9.238 66.381 1.00 83.81 476 THR A CA 1
ATOM 3925 C C . THR A 1 476 ? 4.406 9.946 65.298 1.00 83.81 476 THR A C 1
ATOM 3927 O O . THR A 1 476 ? 5.587 9.642 65.139 1.00 83.81 476 THR A O 1
ATOM 3930 N N . VAL A 1 477 ? 3.855 10.966 64.631 1.00 83.00 477 VAL A N 1
ATOM 3931 C CA . VAL A 1 477 ? 4.595 11.777 63.640 1.00 83.00 477 VAL A CA 1
ATOM 3932 C C . VAL A 1 477 ? 5.809 12.461 64.278 1.00 83.00 477 VAL A C 1
ATOM 3934 O O . VAL A 1 477 ? 6.909 12.413 63.733 1.00 83.00 477 VAL A O 1
ATOM 3937 N N . VAL A 1 478 ? 5.651 13.040 65.474 1.00 80.06 478 VAL A N 1
ATOM 3938 C CA . VAL A 1 478 ? 6.761 13.666 66.219 1.00 80.06 478 VAL A CA 1
ATOM 3939 C C . VAL A 1 478 ? 7.829 12.646 66.640 1.00 80.06 478 VAL A C 1
ATOM 3941 O O . VAL A 1 478 ? 9.001 13.008 66.740 1.00 80.06 478 VAL A O 1
ATOM 3944 N N . SER A 1 479 ? 7.455 11.387 66.887 1.00 79.94 479 SER A N 1
ATOM 3945 C CA . SER A 1 479 ? 8.413 10.313 67.184 1.00 79.94 479 SER A CA 1
ATOM 3946 C C . SER A 1 479 ? 9.151 9.787 65.949 1.00 79.94 479 SER A C 1
ATOM 3948 O O . SER A 1 479 ? 10.323 9.443 66.067 1.00 79.94 479 SER A O 1
ATOM 3950 N N . LEU A 1 480 ? 8.498 9.769 64.781 1.00 83.06 480 LEU A N 1
ATOM 3951 C CA . LEU A 1 480 ? 9.055 9.273 63.516 1.00 83.06 480 LEU A CA 1
ATOM 3952 C C . LEU A 1 480 ? 9.950 10.296 62.808 1.00 83.06 480 LEU A C 1
ATOM 3954 O O . LEU A 1 480 ? 10.892 9.903 62.130 1.00 83.06 480 LEU A O 1
ATOM 3958 N N . PHE A 1 481 ? 9.685 11.597 62.974 1.00 82.19 481 PHE A N 1
ATOM 3959 C CA . PHE A 1 481 ? 10.433 12.668 62.313 1.00 82.19 481 PHE A CA 1
ATOM 3960 C C . PHE A 1 481 ? 11.197 13.533 63.338 1.00 82.19 481 PHE A C 1
ATOM 3962 O O . PHE A 1 481 ? 10.640 14.494 63.882 1.00 82.19 481 PHE A O 1
ATOM 3969 N N . PRO A 1 482 ? 12.500 13.261 63.585 1.00 66.50 482 PRO A N 1
ATOM 3970 C CA . PRO A 1 482 ? 13.315 13.946 64.600 1.00 66.50 482 PRO A CA 1
ATOM 3971 C C . PRO A 1 482 ? 13.415 15.467 64.413 1.00 66.50 482 PRO A C 1
ATOM 3973 O O . PRO A 1 482 ? 13.614 16.208 65.375 1.00 66.50 482 PRO A O 1
ATOM 3976 N N . ILE A 1 483 ? 13.246 15.945 63.178 1.00 68.44 483 ILE A N 1
ATOM 3977 C CA . ILE A 1 483 ? 13.263 17.370 62.822 1.00 68.44 483 ILE A CA 1
ATOM 3978 C C . ILE A 1 483 ? 12.059 18.105 63.440 1.00 68.44 483 ILE A C 1
ATOM 3980 O O . ILE A 1 483 ? 12.199 19.233 63.909 1.00 68.44 483 ILE A O 1
ATOM 3984 N N . VAL A 1 484 ? 10.898 17.448 63.553 1.00 62.66 484 VAL A N 1
ATOM 3985 C CA . VAL A 1 484 ? 9.673 18.034 64.132 1.00 62.66 484 VAL A CA 1
ATOM 3986 C C . VAL A 1 484 ? 9.779 18.172 65.658 1.00 62.66 484 VAL A C 1
ATOM 3988 O O . VAL A 1 484 ? 9.196 19.084 66.247 1.00 62.66 484 VAL A O 1
ATOM 3991 N N . ARG A 1 485 ? 10.598 17.338 66.317 1.00 58.22 485 ARG A N 1
ATOM 3992 C CA . ARG A 1 485 ? 10.922 17.461 67.753 1.00 58.22 485 ARG A CA 1
ATOM 3993 C C . ARG A 1 485 ? 11.589 18.797 68.092 1.00 58.22 485 ARG A C 1
ATOM 3995 O O . ARG A 1 485 ? 11.321 19.335 69.162 1.00 58.22 485 ARG A O 1
ATOM 4002 N N . LYS A 1 486 ? 12.397 19.355 67.180 1.00 57.19 486 LYS A N 1
ATOM 4003 C CA . LYS A 1 486 ? 13.066 20.657 67.360 1.00 57.19 486 LYS A CA 1
ATOM 4004 C C . LYS A 1 486 ? 12.117 21.860 67.229 1.00 57.19 486 LYS A C 1
ATOM 4006 O O . LYS A 1 486 ? 12.485 22.955 67.639 1.00 57.19 486 LYS A O 1
ATOM 4011 N N . LEU A 1 487 ? 10.904 21.667 66.696 1.00 56.84 487 LEU A N 1
ATOM 4012 C CA . LEU A 1 487 ? 9.909 22.728 66.477 1.00 56.84 487 LEU A CA 1
ATOM 4013 C C . LEU A 1 487 ? 8.895 22.884 67.630 1.00 56.84 487 LEU A C 1
ATOM 4015 O O . LEU A 1 487 ? 8.235 23.919 67.727 1.00 56.84 487 LEU A O 1
ATOM 4019 N N . LYS A 1 488 ? 8.758 21.903 68.537 1.00 50.31 488 LYS A N 1
ATOM 4020 C CA . LYS A 1 488 ? 7.885 22.029 69.722 1.00 50.31 488 LYS A CA 1
ATOM 4021 C C . LYS A 1 488 ? 8.627 22.740 70.864 1.00 50.31 488 LYS A C 1
ATOM 4023 O O . LYS A 1 488 ? 9.535 22.167 71.458 1.00 50.31 488 LYS A O 1
ATOM 4028 N N . LYS A 1 489 ? 8.200 23.958 71.232 1.00 48.16 489 LYS A N 1
ATOM 4029 C CA . LYS A 1 489 ? 8.637 24.615 72.484 1.00 48.16 489 LYS A CA 1
ATOM 4030 C C . LYS A 1 489 ? 8.235 23.765 73.709 1.00 48.16 489 LYS A C 1
ATOM 4032 O O . LYS A 1 489 ? 7.126 23.219 73.715 1.00 48.16 489 LYS A O 1
ATOM 4037 N N . PRO A 1 490 ? 9.078 23.669 74.754 1.00 42.22 490 PRO A N 1
ATOM 4038 C CA . PRO A 1 490 ? 8.740 22.931 75.969 1.00 42.22 490 PRO A CA 1
ATOM 4039 C C . PRO A 1 490 ? 7.550 23.588 76.687 1.00 42.22 490 PRO A C 1
ATOM 4041 O O . PRO A 1 490 ? 7.537 24.795 76.921 1.00 42.22 490 PRO A O 1
ATOM 4044 N N . ARG A 1 491 ? 6.524 22.796 77.028 1.00 41.03 491 ARG A N 1
ATOM 4045 C CA . ARG A 1 491 ? 5.426 23.230 77.909 1.00 41.03 491 ARG A CA 1
ATOM 4046 C C . ARG A 1 491 ? 5.924 23.218 79.355 1.00 41.03 491 ARG A C 1
ATOM 4048 O O . ARG A 1 491 ? 6.359 22.173 79.828 1.00 41.03 491 ARG A O 1
ATOM 4055 N N . ASN A 1 492 ? 5.804 24.349 80.052 1.00 37.78 492 ASN A N 1
ATOM 4056 C CA . ASN A 1 492 ? 6.058 24.451 81.491 1.00 37.78 492 ASN A CA 1
ATOM 4057 C C . ASN A 1 492 ? 5.127 23.498 82.257 1.00 37.78 492 ASN A C 1
ATOM 4059 O O . ASN A 1 492 ? 3.911 23.694 82.287 1.00 37.78 492 ASN A O 1
ATOM 4063 N N . ILE A 1 493 ? 5.699 22.459 82.863 1.00 39.03 493 ILE A N 1
ATOM 4064 C CA . ILE A 1 493 ? 5.005 21.574 83.798 1.00 39.03 493 ILE A CA 1
ATOM 4065 C C . ILE A 1 493 ? 5.041 22.260 85.164 1.00 39.03 493 ILE A C 1
ATOM 4067 O O . ILE A 1 493 ? 6.098 22.367 85.781 1.00 39.03 493 ILE A O 1
ATOM 4071 N N . ILE A 1 494 ? 3.888 22.738 85.632 1.00 41.53 494 ILE A N 1
ATOM 4072 C CA . ILE A 1 494 ? 3.721 23.209 87.010 1.00 41.53 494 ILE A CA 1
ATOM 4073 C C . ILE A 1 494 ? 3.722 21.964 87.908 1.00 41.53 494 ILE A C 1
ATOM 4075 O O . ILE A 1 494 ? 2.796 21.156 87.848 1.00 41.53 494 ILE A O 1
ATOM 4079 N N . LYS A 1 495 ? 4.776 21.785 88.714 1.00 34.78 495 LYS A N 1
ATOM 4080 C CA . LYS A 1 495 ? 4.806 20.795 89.800 1.00 34.78 495 LYS A CA 1
ATOM 4081 C C . LYS A 1 495 ? 3.918 21.299 90.937 1.00 34.78 495 LYS A C 1
ATOM 4083 O O . LYS A 1 495 ? 4.181 22.361 91.488 1.00 34.78 495 LYS A O 1
ATOM 4088 N N . VAL A 1 496 ? 2.894 20.529 91.291 1.00 36.88 496 VAL A N 1
ATOM 4089 C CA . VAL A 1 496 ? 2.128 20.720 92.528 1.00 36.88 496 VAL A CA 1
ATOM 4090 C C . VAL A 1 496 ? 2.692 19.746 93.560 1.00 36.88 496 VAL A C 1
ATOM 4092 O O . VAL A 1 496 ? 2.612 18.535 93.370 1.00 36.88 496 VAL A O 1
ATOM 4095 N N . THR A 1 497 ? 3.311 20.267 94.617 1.00 35.25 497 THR A N 1
ATOM 4096 C CA . THR A 1 497 ? 3.711 19.508 95.811 1.00 35.25 497 THR A CA 1
ATOM 4097 C C . THR A 1 497 ? 2.531 19.427 96.789 1.00 35.25 497 THR A C 1
ATOM 4099 O O . THR A 1 497 ? 1.901 20.456 97.036 1.00 35.25 497 THR A O 1
ATOM 4102 N N . PRO A 1 498 ? 2.211 18.253 97.367 1.00 36.47 498 PRO A N 1
ATOM 4103 C CA . PRO A 1 498 ? 1.217 18.151 98.431 1.00 36.47 498 PRO A CA 1
ATOM 4104 C C . PRO A 1 498 ? 1.799 18.600 99.782 1.00 36.47 498 PRO A C 1
ATOM 4106 O O . PRO A 1 498 ? 2.936 18.266 100.115 1.00 36.47 498 PRO A O 1
ATOM 4109 N N . SER A 1 499 ? 1.007 19.343 100.558 1.00 33.16 499 SER A N 1
ATOM 4110 C CA . SER A 1 499 ? 1.322 19.845 101.902 1.00 33.16 499 SER A CA 1
ATOM 4111 C C . SER A 1 499 ? 0.541 19.100 103.000 1.00 33.16 499 SER A C 1
ATOM 4113 O O . SER A 1 499 ? -0.679 18.998 102.887 1.00 33.16 499 SER A O 1
ATOM 4115 N N . GLY A 1 500 ? 1.239 18.698 104.076 1.00 32.69 500 GLY A N 1
ATOM 4116 C CA . GLY A 1 500 ? 0.720 18.328 105.416 1.00 32.69 500 GLY A CA 1
ATOM 4117 C C . GLY A 1 500 ? 0.612 16.810 105.671 1.00 32.69 500 GLY A C 1
ATOM 4118 O O . GLY A 1 500 ? -0.164 16.155 104.989 1.00 32.69 500 GLY A O 1
ATOM 4119 N N . THR A 1 501 ? 1.484 16.122 106.432 1.00 33.47 501 THR A N 1
ATOM 4120 C CA . THR A 1 501 ? 1.798 16.078 107.896 1.00 33.47 501 THR A CA 1
ATOM 4121 C C . THR A 1 501 ? 0.729 15.443 108.802 1.00 33.47 501 THR A C 1
ATOM 4123 O O . THR A 1 501 ? -0.270 16.097 109.074 1.00 33.47 501 THR A O 1
ATOM 4126 N N . SER A 1 502 ? 1.012 14.256 109.373 1.00 34.12 502 SER A N 1
ATOM 4127 C CA . SER A 1 502 ? 1.116 14.043 110.841 1.00 34.12 502 SER A CA 1
ATOM 4128 C C . SER A 1 502 ? 1.571 12.611 111.220 1.00 34.12 502 SER A C 1
ATOM 4130 O O . SER A 1 502 ? 0.908 11.637 110.880 1.00 34.12 502 SER A O 1
ATOM 4132 N N . GLU A 1 503 ? 2.721 12.553 111.899 1.00 32.03 503 GLU A N 1
ATOM 4133 C CA . GLU A 1 503 ? 3.237 11.646 112.954 1.00 32.03 503 GLU A CA 1
ATOM 4134 C C . GLU A 1 503 ? 2.585 10.283 113.297 1.00 32.03 503 GLU A C 1
ATOM 4136 O O . GLU A 1 503 ? 1.372 10.168 113.444 1.00 32.03 503 GLU A O 1
ATOM 4141 N N . GLY A 1 504 ? 3.439 9.290 113.624 1.00 29.97 504 GLY A N 1
ATOM 4142 C CA . GLY A 1 504 ? 3.059 8.163 114.494 1.00 29.97 504 GLY A CA 1
ATOM 4143 C C . GLY A 1 504 ? 3.923 6.886 114.444 1.00 29.97 504 GLY A C 1
ATOM 4144 O O . GLY A 1 504 ? 3.532 5.923 113.805 1.00 29.97 504 GLY A O 1
ATOM 4145 N N . ASN A 1 505 ? 5.037 6.875 115.188 1.00 30.08 505 ASN A N 1
ATOM 4146 C CA . ASN A 1 505 ? 5.652 5.761 115.950 1.00 30.08 505 ASN A CA 1
ATOM 4147 C C . ASN A 1 505 ? 6.038 4.373 115.352 1.00 30.08 505 ASN A C 1
ATOM 4149 O O . ASN A 1 505 ? 5.213 3.583 114.920 1.00 30.08 505 ASN A O 1
ATOM 4153 N N . MET A 1 506 ? 7.324 4.045 115.594 1.00 27.80 506 MET A N 1
ATOM 4154 C CA . MET A 1 506 ? 7.902 2.782 116.122 1.00 27.80 506 MET A CA 1
ATOM 4155 C C . MET A 1 506 ? 7.594 1.419 115.457 1.00 27.80 506 MET A C 1
ATOM 4157 O O . MET A 1 506 ? 6.546 0.833 115.683 1.00 27.80 506 MET A O 1
ATOM 4161 N N . MET A 1 507 ? 8.611 0.782 114.856 1.00 29.41 507 MET A N 1
ATOM 4162 C CA . MET A 1 507 ? 9.420 -0.290 115.486 1.00 29.41 507 MET A CA 1
ATOM 4163 C C . MET A 1 507 ? 10.369 -0.961 114.470 1.00 29.41 507 MET A C 1
ATOM 4165 O O . MET A 1 507 ? 9.974 -1.460 113.425 1.00 29.41 507 MET A O 1
ATOM 4169 N N . THR A 1 508 ? 11.642 -0.981 114.859 1.00 29.92 508 THR A N 1
ATOM 4170 C CA . THR A 1 508 ? 12.723 -1.947 114.579 1.00 29.92 508 THR A CA 1
ATOM 4171 C C . THR A 1 508 ? 12.403 -3.256 113.832 1.00 29.92 508 THR A C 1
ATOM 4173 O O . THR A 1 508 ? 11.612 -4.058 114.322 1.00 29.92 508 THR A O 1
ATOM 4176 N N . ARG A 1 509 ? 13.218 -3.584 112.812 1.00 29.36 509 ARG A N 1
ATOM 4177 C CA . ARG A 1 509 ? 14.259 -4.645 112.870 1.00 29.36 509 ARG A CA 1
ATOM 4178 C C . ARG A 1 509 ? 15.099 -4.714 111.575 1.00 29.36 509 ARG A C 1
ATOM 4180 O O . ARG A 1 509 ? 14.601 -5.060 110.513 1.00 29.36 509 ARG A O 1
ATOM 4187 N N . LEU A 1 510 ? 16.393 -4.413 111.717 1.00 27.67 510 LEU A N 1
ATOM 4188 C CA . LEU A 1 510 ? 17.522 -5.008 110.970 1.00 27.67 510 LEU A CA 1
ATOM 4189 C C . LEU A 1 510 ? 17.637 -6.505 111.367 1.00 27.67 510 LEU A C 1
ATOM 4191 O O . LEU A 1 510 ? 17.145 -6.827 112.456 1.00 27.67 510 LEU A O 1
ATOM 4195 N N . PRO A 1 511 ? 18.268 -7.415 110.583 1.00 40.53 511 PRO A N 1
ATOM 4196 C CA . PRO A 1 511 ? 19.669 -7.268 110.145 1.00 40.53 511 PRO A CA 1
ATOM 4197 C C . PRO A 1 511 ? 19.992 -7.837 108.724 1.00 40.53 511 PRO A C 1
ATOM 4199 O O . PRO A 1 511 ? 19.222 -8.612 108.171 1.00 40.53 511 PRO A O 1
ATOM 4202 N N . THR A 1 512 ? 20.952 -7.229 107.999 1.00 31.86 512 THR A N 1
ATOM 4203 C CA . THR A 1 512 ? 22.300 -7.750 107.599 1.00 31.86 512 THR A CA 1
ATOM 4204 C C . THR A 1 512 ? 22.281 -9.061 106.792 1.00 31.86 512 THR A C 1
ATOM 4206 O O . THR A 1 512 ? 21.627 -10.001 107.212 1.00 31.86 512 THR A O 1
ATOM 4209 N N . THR A 1 513 ? 22.959 -9.239 105.655 1.00 34.47 513 THR A N 1
ATOM 4210 C CA . THR A 1 513 ? 24.395 -9.066 105.309 1.00 34.47 513 THR A CA 1
ATOM 4211 C C . THR A 1 513 ? 24.523 -9.113 103.766 1.00 34.47 513 THR A C 1
ATOM 4213 O O . THR A 1 513 ? 23.762 -9.851 103.147 1.00 34.47 513 THR A O 1
ATOM 4216 N N . LYS A 1 514 ? 25.300 -8.244 103.087 1.00 34.72 514 LYS A N 1
ATOM 4217 C CA . LYS A 1 514 ? 26.757 -8.358 102.782 1.00 34.72 514 LYS A CA 1
ATOM 4218 C C . LYS A 1 514 ? 27.133 -9.682 102.106 1.00 34.72 514 LYS A C 1
ATOM 4220 O O . LYS A 1 514 ? 26.712 -10.718 102.598 1.00 34.72 514 LYS A O 1
ATOM 4225 N N . ASP A 1 515 ? 27.962 -9.799 101.077 1.00 36.06 515 ASP A N 1
ATOM 4226 C CA . ASP A 1 515 ? 28.770 -8.960 100.170 1.00 36.06 515 ASP A CA 1
ATOM 4227 C C . ASP A 1 515 ? 29.005 -9.912 98.953 1.00 36.06 515 ASP A C 1
ATOM 4229 O O . ASP A 1 515 ? 28.908 -11.133 99.116 1.00 36.06 515 ASP A O 1
ATOM 4233 N N . ILE A 1 516 ? 29.170 -9.470 97.705 1.00 42.06 516 ILE A N 1
ATOM 4234 C CA . ILE A 1 516 ? 30.405 -9.000 97.046 1.00 42.06 516 ILE A CA 1
ATOM 4235 C C . ILE A 1 516 ? 29.988 -8.321 95.738 1.00 42.06 516 ILE A C 1
ATOM 4237 O O . ILE A 1 516 ? 29.093 -8.879 95.057 1.00 42.06 516 ILE A O 1
#

Organism: Caenorhabditis remanei (NCBI:txid31234)

pLDDT: mean 74.49, std 18.89, range [25.77, 97.12]

Sequence (516 aa):
MNVSFANDPIALRRLIAYEALGKVPVFQAYKNMCTRIGDNVMTYPDYEFWYWRFIQGEVDLSYERRDTPKKLLELPLEILLSIFEKFNPMERLIMRKVSRMVRTCIDSIDPKISRIDFESKRDLGETTIDYKTFDVRYQGTTDCLVTYVWMQPSKSILIRNTNHSELALNDLSIVLSNPKLNLKSLEITSDAEKLKVLQTYLQSLSHKIRVEKIKIRTEDSIEETMILPFLEPGNLEEITICFKDYCKRTKHFYTEVLLTSKILKSFEMEFNDCHHLREQIRNRLLYAVKTKIDSGIFKISIENSYRVFKLDLNRCMIQLTRQCGRSANSSVIAYYFTASYYFNEELFDFYSLHVISMSIARLIPAMILPFLAFLLIREIGKGRLARRQLMRSQATKAKPDYTTIVISTMTVVSMISEMPYGIHNMFFLYYTDYSRDEDMINFLIRLRDLLDFLVTLNTMSHCLISLTVSSQYQNTVVSLFPIVRKLKKPRNIIKVTPSGTSEGNMMTRLPTTKDI

InterPro domains:
  IPR001810 F-box domain [PF00646] (72-112)
  IPR001810 F-box domain [PS50181] (69-116)
  IPR001810 F-box domain [SM00256] (75-115)
  IPR002900 Domain of unknown function DUF38/FTH, Caenorhabditis species [PF01827] (196-248)
  IPR019427 7TM GPCR, serpentine receptor class w (Srw) [PF10324] (318-482)
  IPR041426 Mos1 transposase, HTH domain [PF17906] (9-58)

Foldseek 3Di:
DQPVQLPDQLSVLVQLLVVLVVVPPQVVSLVVCCVPRNDPSDDSVVSVVSSVCSNVVNSPSPDDDPPDPDDPVNDDLVVLLVVLQPDQLVVLLVQLVVDPSSVVSSLQDASPQAEWAWADEPPPQKIKICSVVWMWIWHDAAKTWIWTPPDVVIDIDIHGGDRRLLVVLVSVLSNQLRPNYAYAEYHYHYEQVSLLVNLVSLVPHPAAGHYAEYEYEYADDCSVVSRVVRHDLARHAEYEYEYAADDDPCPPPVVVSVQPRPRHFKYKYFYPAQDVVQVVVVVPQPAWQAPDPFKTWGWDDHPPDIWIWIWGGDRTMTMTGTDPDDDPDDDDPRDDDDDDPVVPPDDDPPVLVVLLVLLCVLQVCLVVLVVVLVVVVVVVVVVVVVVCVVCVPCNVVDDPDLPNVLSVVLSVLSNVLRNVLSVLSVVLCCCVPPVVDPVVNVVSVVVNVVSVVSVVVSVVVVLVSCCVRDPPSVVVVCVVDVVVVVVDDDDDDDDDDDDDDDDDDDDDDDDDDDDD

Secondary structure (DSSP, 8-state):
-HHHHTT-HHHHHHHHHHHHHTT--HHHHHHHHHHHH-TTSS-HHHHHHHHHHHHTT---TT---------GGGS-HHHHHHHHTTS-HHHHHHHTTT-HHHHHHHHHS-----EEEEEE-TTSSEEEEE-SS-EEEEE-SSSEEEEETTSSS--EEEESS--HHHHHHHHHHHHHT-TT-EEEEEEEEE-HHHHHHHHHHHHT-SS-BEEEEEEEEESSSSGGGGTGGGB-TTT--EEEEEESS--S-THHHHHHHHHH-SS--EEEEE-S--HHHHHHHHHH-TT-EEEETTEEEEEEEETTEEEEEEEEEETTEEEEEE-----TT-----------GGGSS----HHHHHHHHHHHHHHHHHHHHHHHHHHHHHHHHHHHHHHHHH-GGGGGGPPP-HHHHHHHHHHHHHHHHHHHHHHHHHHHHIIIIII--HHHHHHHHHHHHHHHHHHHHHHHHHHHHHHHH-HHHHHHHHHH-HHHHTTSPPP-------------------------

Radius of gyration: 46.66 Å; chains: 1; bounding box: 85×57×170 Å